Protein AF-A0AAW0UFF5-F1 (afdb_monomer_lite)

Organism: Scylla paramamosain (NCBI:txid85552)

Radius of gyration: 46.45 Å; chains: 1; bounding box: 104×102×112 Å

Structure (mmCIF, N/CA/C/O backbone):
data_AF-A0AAW0UFF5-F1
#
_entry.id   AF-A0AAW0UFF5-F1
#
loop_
_atom_site.group_PDB
_atom_site.id
_atom_site.type_symbol
_atom_site.label_atom_id
_atom_site.label_alt_id
_atom_site.label_comp_id
_atom_site.label_asym_id
_atom_site.label_entity_id
_atom_site.label_seq_id
_atom_site.pdbx_PDB_ins_code
_atom_site.Cartn_x
_atom_site.Cartn_y
_atom_site.Cartn_z
_atom_site.occupancy
_atom_site.B_iso_or_equiv
_atom_site.auth_seq_id
_atom_site.auth_comp_id
_atom_site.auth_asym_id
_atom_site.auth_atom_id
_atom_site.pdbx_PDB_model_num
ATOM 1 N N . MET A 1 1 ? -39.578 13.887 -20.437 1.00 37.25 1 MET A N 1
ATOM 2 C CA . MET A 1 1 ? -39.404 15.195 -19.770 1.00 37.25 1 MET A CA 1
ATOM 3 C C . MET A 1 1 ? -37.915 15.492 -19.686 1.00 37.25 1 MET A C 1
ATOM 5 O O . MET A 1 1 ? -37.179 14.693 -19.130 1.00 37.25 1 MET A O 1
ATOM 9 N N . LYS A 1 2 ? -37.460 16.551 -20.366 1.00 33.34 2 LYS A N 1
ATOM 10 C CA . LYS A 1 2 ? -36.052 16.966 -20.465 1.00 33.34 2 LYS A CA 1
ATOM 11 C C . LYS A 1 2 ? -35.756 17.962 -19.339 1.00 33.34 2 LYS A C 1
ATOM 13 O O . LYS A 1 2 ? -36.396 19.006 -19.315 1.00 33.34 2 LYS A O 1
ATOM 18 N N . MET A 1 3 ? -34.770 17.693 -18.485 1.00 36.50 3 MET A N 1
ATOM 19 C CA . MET A 1 3 ? -34.137 18.723 -17.653 1.00 36.50 3 MET A CA 1
ATOM 20 C C . MET A 1 3 ? -32.643 18.766 -17.967 1.00 36.50 3 MET A C 1
ATOM 22 O O . MET A 1 3 ? -31.908 17.811 -17.737 1.00 36.50 3 MET A O 1
ATOM 26 N N . ARG A 1 4 ? -32.242 19.888 -18.568 1.00 47.69 4 ARG A N 1
ATOM 27 C CA . ARG A 1 4 ? -30.864 20.363 -18.701 1.00 47.69 4 ARG A CA 1
ATOM 28 C C . ARG A 1 4 ? -30.524 21.114 -17.414 1.00 47.69 4 ARG A C 1
ATOM 30 O O . ARG A 1 4 ? -31.317 21.962 -17.015 1.00 47.69 4 ARG A O 1
ATOM 37 N N . LEU A 1 5 ? -29.354 20.874 -16.830 1.00 46.97 5 LEU A N 1
ATOM 38 C CA . LEU A 1 5 ? -28.760 21.784 -15.851 1.00 46.97 5 LEU A CA 1
ATOM 39 C C . LEU A 1 5 ? -27.349 22.144 -16.327 1.00 46.97 5 LEU A C 1
ATOM 41 O O . LEU A 1 5 ? -26.526 21.264 -16.573 1.00 46.97 5 LEU A O 1
ATOM 45 N N . LEU A 1 6 ? -27.147 23.442 -16.557 1.00 44.94 6 LEU A N 1
ATOM 46 C CA . LEU A 1 6 ? -25.902 24.062 -16.998 1.00 44.94 6 LEU A CA 1
ATOM 47 C C . LEU A 1 6 ? -24.876 24.092 -15.857 1.00 44.94 6 LEU A C 1
ATOM 49 O O . LEU A 1 6 ? -25.202 24.481 -14.739 1.00 44.94 6 LEU A O 1
ATOM 53 N N . LEU A 1 7 ? -23.630 23.771 -16.200 1.00 39.12 7 LEU A N 1
ATOM 54 C CA . LEU A 1 7 ? -22.420 24.044 -15.429 1.00 39.12 7 LEU A CA 1
ATOM 55 C C . LEU A 1 7 ? -21.793 25.333 -15.993 1.00 39.12 7 LEU A C 1
ATOM 57 O O . LEU A 1 7 ? -21.587 25.415 -17.205 1.00 39.12 7 LEU A O 1
ATOM 61 N N . LEU A 1 8 ? -21.484 26.321 -15.149 1.00 42.09 8 LEU A N 1
ATOM 62 C CA . LEU A 1 8 ? -20.709 27.508 -15.527 1.00 42.09 8 LEU A CA 1
ATOM 63 C C . LEU A 1 8 ? -19.446 27.602 -14.664 1.00 42.09 8 LEU A C 1
ATOM 65 O O . LEU A 1 8 ? -19.498 27.548 -13.439 1.00 42.09 8 LEU A O 1
ATOM 69 N N . LEU A 1 9 ? -18.329 27.706 -15.380 1.00 39.12 9 LEU A N 1
ATOM 70 C CA . LEU A 1 9 ? -16.948 27.902 -14.949 1.00 39.12 9 LEU A CA 1
ATOM 71 C C . LEU A 1 9 ? -16.725 29.280 -14.312 1.00 39.12 9 LEU A C 1
ATOM 73 O O . LEU A 1 9 ? -17.211 30.274 -14.845 1.00 39.12 9 LEU A O 1
ATOM 77 N N . VAL A 1 10 ? -15.843 29.351 -13.308 1.00 39.69 10 VAL A N 1
ATOM 78 C CA . VAL A 1 10 ? -14.949 30.506 -13.109 1.00 39.69 10 VAL A CA 1
ATOM 79 C C . VAL A 1 10 ? -13.540 29.986 -12.803 1.00 39.69 10 VAL A C 1
ATOM 81 O O . VAL A 1 10 ? -13.303 29.337 -11.789 1.00 39.69 10 VAL A O 1
ATOM 84 N N . LEU A 1 11 ? -12.626 30.269 -13.732 1.00 41.34 11 LEU A N 1
ATOM 85 C CA . LEU A 1 11 ? -11.174 30.099 -13.673 1.00 41.34 11 LEU A CA 1
ATOM 86 C C . LEU A 1 11 ? -10.554 31.497 -13.579 1.00 41.34 11 LEU A C 1
ATOM 88 O O . LEU A 1 11 ? -10.760 32.282 -14.498 1.00 41.34 11 LEU A O 1
ATOM 92 N N . VAL A 1 12 ? -9.762 31.770 -12.540 1.00 41.53 12 VAL A N 1
ATOM 93 C CA . VAL A 1 12 ? -8.668 32.767 -12.494 1.00 41.53 12 VAL A CA 1
ATOM 94 C C . VAL A 1 12 ? -7.731 32.256 -11.380 1.00 41.53 12 VAL A C 1
ATOM 96 O O . VAL A 1 12 ? -8.210 32.001 -10.285 1.00 41.53 12 VAL A O 1
ATOM 99 N N . GLY A 1 13 ? -6.441 31.955 -11.529 1.00 34.66 13 GLY A N 1
ATOM 100 C CA . GLY A 1 13 ? -5.430 32.405 -12.478 1.00 34.66 13 GLY A CA 1
ATOM 101 C C . GLY A 1 13 ? -4.399 33.250 -11.723 1.00 34.66 13 GLY A C 1
ATOM 102 O O . GLY A 1 13 ? -4.565 34.459 -11.678 1.00 34.66 13 GLY A O 1
ATOM 103 N N . LEU A 1 14 ? -3.358 32.647 -11.131 1.00 35.81 14 LEU A N 1
ATOM 104 C CA . LEU A 1 14 ? -2.186 33.388 -10.639 1.00 35.81 14 LEU A CA 1
ATOM 105 C C . LEU A 1 14 ? -0.890 32.622 -10.936 1.00 35.81 14 LEU A C 1
ATOM 107 O O . LEU A 1 14 ? -0.594 31.580 -10.357 1.00 35.81 14 LEU A O 1
ATOM 111 N N . ILE A 1 15 ? -0.152 33.187 -11.889 1.00 38.69 15 ILE A N 1
ATOM 112 C CA . ILE A 1 15 ? 1.214 32.872 -12.293 1.00 38.69 15 ILE A CA 1
ATOM 113 C C . ILE A 1 15 ? 2.116 33.931 -11.652 1.00 38.69 15 ILE A C 1
ATOM 115 O O . ILE A 1 15 ? 1.807 35.112 -11.761 1.00 38.69 15 ILE A O 1
ATOM 119 N N . GLY A 1 16 ? 3.240 33.487 -11.083 1.00 32.53 16 GLY A N 1
ATOM 120 C CA . GLY A 1 16 ? 4.539 34.170 -11.125 1.00 32.53 16 GLY A CA 1
ATOM 121 C C . GLY A 1 16 ? 4.733 35.452 -10.308 1.00 32.53 16 GLY A C 1
ATOM 122 O O . GLY A 1 16 ? 4.084 36.458 -10.544 1.00 32.53 16 GLY A O 1
ATOM 123 N N . ALA A 1 17 ? 5.753 35.453 -9.448 1.00 32.81 17 ALA A N 1
ATOM 124 C CA . ALA A 1 17 ? 6.962 36.258 -9.662 1.00 32.81 17 ALA A CA 1
ATOM 125 C C . ALA A 1 17 ? 7.916 36.116 -8.467 1.00 32.81 17 ALA A C 1
ATOM 127 O O . ALA A 1 17 ? 7.573 36.403 -7.324 1.00 32.81 17 ALA A O 1
ATOM 128 N N . VAL A 1 18 ? 9.137 35.688 -8.772 1.00 43.22 18 VAL A N 1
ATOM 129 C CA . VAL A 1 18 ? 10.341 35.904 -7.964 1.00 43.22 18 VAL A CA 1
ATOM 130 C C . VAL A 1 18 ? 10.839 37.323 -8.257 1.00 43.22 18 VAL A C 1
ATOM 132 O O . VAL A 1 18 ? 10.797 37.726 -9.422 1.00 43.22 18 VAL A O 1
ATOM 135 N N . PRO A 1 19 ? 11.399 38.036 -7.268 1.00 43.59 19 PRO A N 1
ATOM 136 C CA . PRO A 1 19 ? 12.471 38.967 -7.580 1.00 43.59 19 PRO A CA 1
ATOM 137 C C . PRO A 1 19 ? 13.728 38.704 -6.742 1.00 43.59 19 PRO A C 1
ATOM 139 O O . PRO A 1 19 ? 13.719 38.669 -5.515 1.00 43.59 19 PRO A O 1
ATOM 142 N N . THR A 1 20 ? 14.830 38.549 -7.467 1.00 41.53 20 THR A N 1
ATOM 143 C CA . THR A 1 20 ? 16.198 38.912 -7.085 1.00 41.53 20 THR A CA 1
ATOM 144 C C . THR A 1 20 ? 16.370 40.433 -7.107 1.00 41.53 20 THR A C 1
ATOM 146 O O . THR A 1 20 ? 15.788 41.057 -7.992 1.00 41.53 20 THR A O 1
ATOM 149 N N . SER A 1 21 ? 17.194 40.995 -6.209 1.00 34.59 21 SER A N 1
ATOM 150 C CA . SER A 1 21 ? 18.095 42.182 -6.335 1.00 34.59 21 SER A CA 1
ATOM 151 C C . SER A 1 21 ? 18.478 42.622 -4.909 1.00 34.59 21 SER A C 1
ATOM 153 O O . SER A 1 21 ? 17.594 42.793 -4.079 1.00 34.59 21 SER A O 1
ATOM 155 N N . GLN A 1 22 ? 19.732 42.506 -4.469 1.00 32.75 22 GLN A N 1
ATOM 156 C CA . GLN A 1 22 ? 20.872 43.424 -4.654 1.00 32.75 22 GLN A CA 1
ATOM 157 C C . GLN A 1 22 ? 20.785 44.782 -3.924 1.00 32.75 22 GLN A C 1
ATOM 159 O O . GLN A 1 22 ? 19.894 45.582 -4.168 1.00 32.75 22 GLN A O 1
ATOM 164 N N . GLU A 1 23 ? 21.822 44.973 -3.098 1.00 34.09 23 GLU A N 1
ATOM 165 C CA . GLU A 1 23 ? 22.660 46.164 -2.880 1.00 34.09 23 GLU A CA 1
ATOM 166 C C . GLU A 1 23 ? 22.201 47.407 -2.086 1.00 34.09 23 GLU A C 1
ATOM 168 O O . G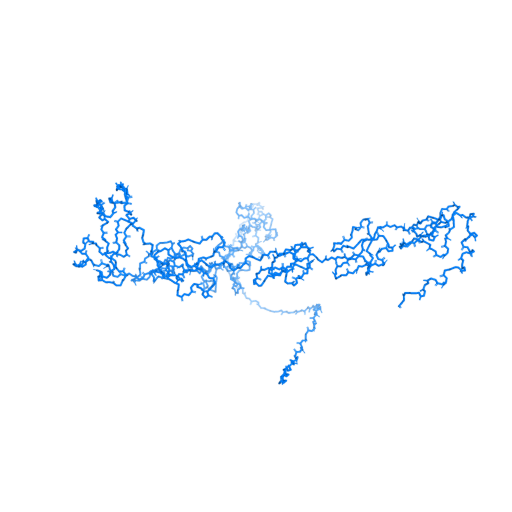LU A 1 23 ? 21.234 48.088 -2.395 1.00 34.09 23 GLU A O 1
ATOM 173 N N . GLN A 1 24 ? 23.101 47.716 -1.138 1.00 32.09 24 GLN A N 1
ATOM 174 C CA . GLN A 1 24 ? 23.730 49.008 -0.829 1.00 32.09 24 GLN A CA 1
ATOM 175 C C . GLN A 1 24 ? 23.074 50.027 0.122 1.00 32.09 24 GLN A C 1
ATOM 177 O O . GLN A 1 24 ? 22.022 50.600 -0.120 1.00 32.09 24 GLN A O 1
ATOM 182 N N . GLU A 1 25 ? 23.880 50.301 1.161 1.00 32.66 25 GLU A N 1
ATOM 183 C CA . GLU A 1 25 ? 24.309 51.617 1.656 1.00 32.66 25 GLU A CA 1
ATOM 184 C C . GLU A 1 25 ? 23.292 52.572 2.299 1.00 32.66 25 GLU A C 1
ATOM 186 O O . GLU A 1 25 ? 22.471 53.205 1.648 1.00 32.66 25 GLU A O 1
ATOM 191 N N . SER A 1 26 ? 23.523 52.851 3.588 1.00 35.03 26 SER A N 1
ATOM 192 C CA . SER A 1 26 ? 24.211 54.073 4.065 1.00 35.03 26 SER A CA 1
ATOM 193 C C . SER A 1 26 ? 23.565 54.725 5.294 1.00 35.03 26 SER A C 1
ATOM 195 O O . SER A 1 26 ? 22.348 54.823 5.386 1.00 35.03 26 SER A O 1
ATOM 197 N N . ASN A 1 27 ? 24.458 55.254 6.146 1.00 33.22 27 ASN A N 1
ATOM 198 C CA . ASN A 1 27 ? 24.316 56.442 7.004 1.00 33.22 27 ASN A CA 1
ATOM 199 C C . ASN A 1 27 ? 23.329 56.369 8.187 1.00 33.22 27 ASN A C 1
ATOM 201 O O . ASN A 1 27 ? 22.264 55.785 8.088 1.00 33.22 27 ASN A O 1
ATOM 205 N N . SER A 1 28 ? 23.524 56.999 9.345 1.00 34.53 28 SER A N 1
ATOM 206 C CA . SER A 1 28 ? 24.576 57.780 10.018 1.00 34.53 28 SER A CA 1
ATOM 207 C C . SER A 1 28 ? 23.932 58.237 11.340 1.00 34.53 28 SER A C 1
ATOM 209 O O . SER A 1 28 ? 22.720 58.436 11.339 1.00 34.53 28 SER A O 1
ATOM 211 N N . ALA A 1 29 ? 24.748 58.527 12.368 1.00 33.22 29 ALA A N 1
ATOM 212 C CA . ALA A 1 29 ? 24.441 59.445 13.490 1.00 33.22 29 ALA A CA 1
ATOM 213 C C . ALA A 1 29 ? 23.317 58.995 14.471 1.00 33.22 29 ALA A C 1
ATOM 215 O O . ALA A 1 29 ? 22.403 58.282 14.097 1.00 33.22 29 ALA A O 1
ATOM 216 N N . GLU A 1 30 ? 23.291 59.300 15.770 1.00 34.38 30 GLU A N 1
ATOM 217 C CA . GLU A 1 30 ? 24.022 60.226 16.640 1.00 34.38 30 GLU A CA 1
ATOM 218 C C . GLU A 1 30 ? 23.713 59.843 18.118 1.00 34.38 30 GLU A C 1
ATOM 220 O O . GLU A 1 30 ? 22.809 59.051 18.385 1.00 34.38 30 GLU A O 1
ATOM 225 N N . ASP A 1 31 ? 24.465 60.441 19.048 1.00 35.50 31 ASP A N 1
ATOM 226 C CA . ASP A 1 31 ? 24.115 60.742 20.452 1.00 35.50 31 ASP A CA 1
ATOM 227 C C . ASP A 1 31 ? 24.307 59.732 21.614 1.00 35.50 31 ASP A C 1
ATOM 229 O O . ASP A 1 31 ? 23.488 58.886 21.966 1.00 35.50 31 ASP A O 1
ATOM 233 N N . ALA A 1 32 ? 25.472 59.939 22.242 1.00 31.11 32 ALA A N 1
ATOM 234 C CA . ALA A 1 32 ? 25.817 60.042 23.666 1.00 31.11 32 ALA A CA 1
ATOM 235 C C . ALA A 1 32 ? 24.725 59.958 24.763 1.00 31.11 32 ALA A C 1
ATOM 237 O O . ALA A 1 32 ? 23.719 60.647 24.701 1.00 31.11 32 ALA A O 1
ATOM 238 N N . GLU A 1 33 ? 25.052 59.268 25.873 1.00 33.19 33 GLU A N 1
ATOM 239 C CA . GLU A 1 33 ? 25.269 59.864 27.216 1.00 33.19 33 GLU A CA 1
ATOM 240 C C . GLU A 1 33 ? 25.832 58.824 28.236 1.00 33.19 33 GLU A C 1
ATOM 242 O O . GLU A 1 33 ? 25.847 57.625 27.941 1.00 33.19 33 GLU A O 1
ATOM 247 N N . PRO A 1 34 ? 26.415 59.251 29.386 1.00 45.09 34 PRO A N 1
ATOM 248 C CA . PRO A 1 34 ? 27.592 58.605 29.982 1.00 45.09 34 PRO A CA 1
ATOM 249 C C . PRO A 1 34 ? 27.337 57.716 31.214 1.00 45.09 34 PRO A C 1
ATOM 251 O O . PRO A 1 34 ? 26.388 57.891 31.975 1.00 45.09 34 PRO A O 1
ATOM 254 N N . ALA A 1 35 ? 28.285 56.803 31.465 1.00 34.00 35 ALA A N 1
ATOM 255 C CA . ALA A 1 35 ? 28.381 56.010 32.688 1.00 34.00 35 ALA A CA 1
ATOM 256 C C . ALA A 1 35 ? 29.338 56.655 33.706 1.00 34.00 35 ALA A C 1
ATOM 258 O O . ALA A 1 35 ? 30.494 56.952 33.406 1.00 34.00 35 ALA A O 1
ATOM 259 N N . ASN A 1 36 ? 28.826 56.826 34.922 1.00 35.28 36 ASN A N 1
ATOM 260 C CA . ASN A 1 36 ? 29.543 57.215 36.131 1.00 35.28 36 ASN A CA 1
ATOM 261 C C . ASN A 1 36 ? 30.052 55.975 36.900 1.00 35.28 36 ASN A C 1
ATOM 263 O O . ASN A 1 36 ? 29.559 54.869 36.686 1.00 35.28 36 ASN A O 1
ATOM 267 N N . ALA A 1 37 ? 30.937 56.227 37.873 1.00 36.25 37 ALA A N 1
ATOM 268 C CA . ALA A 1 37 ? 31.643 55.303 38.781 1.00 36.25 37 ALA A CA 1
ATOM 269 C C . ALA A 1 37 ? 32.922 54.682 38.175 1.00 36.25 37 ALA A C 1
ATOM 271 O O . ALA A 1 37 ? 32.875 53.928 37.215 1.00 36.25 37 ALA A O 1
ATOM 272 N N . GLY A 1 38 ? 34.134 54.952 38.662 1.00 32.25 38 GLY A N 1
ATOM 273 C CA . GLY A 1 38 ? 34.540 55.318 40.017 1.00 32.25 38 GLY A CA 1
ATOM 274 C C . GLY A 1 38 ? 35.377 54.177 40.593 1.00 32.25 38 GLY A C 1
ATOM 275 O O . GLY A 1 38 ? 34.825 53.263 41.193 1.00 32.25 38 GLY A O 1
ATOM 276 N N . ALA A 1 39 ? 36.695 54.218 40.389 1.00 36.22 39 ALA A N 1
ATOM 277 C CA . ALA A 1 39 ? 37.663 53.452 41.173 1.00 36.22 39 ALA A CA 1
ATOM 278 C C . ALA A 1 39 ? 39.032 54.144 41.099 1.00 36.22 39 ALA A C 1
ATOM 280 O O . ALA A 1 39 ? 39.770 54.039 40.123 1.00 36.22 39 ALA A O 1
ATOM 281 N N . ASP A 1 40 ? 39.293 54.899 42.157 1.00 33.78 40 ASP A N 1
ATOM 282 C CA . ASP A 1 40 ? 40.530 55.573 42.526 1.00 33.78 40 ASP A CA 1
ATOM 283 C C . ASP A 1 40 ? 41.575 54.526 42.961 1.00 33.78 40 ASP A C 1
ATOM 285 O O . ASP A 1 40 ? 41.293 53.713 43.843 1.00 33.78 40 ASP A O 1
ATOM 289 N N . ILE A 1 41 ? 42.768 54.508 42.352 1.00 40.56 41 ILE A N 1
ATOM 290 C CA . ILE A 1 41 ? 43.922 53.761 42.879 1.00 40.56 41 ILE A CA 1
ATOM 291 C C . ILE A 1 41 ? 45.171 54.640 42.779 1.00 40.56 41 ILE A C 1
ATOM 293 O O . ILE A 1 41 ? 45.719 54.887 41.704 1.00 40.56 41 ILE A O 1
ATOM 297 N N . ARG A 1 42 ? 45.627 55.076 43.957 1.00 35.28 42 ARG A N 1
ATOM 298 C CA . ARG A 1 42 ? 46.908 55.741 44.209 1.00 35.28 42 ARG A CA 1
ATOM 299 C C . ARG A 1 42 ? 48.082 54.838 43.826 1.00 35.28 42 ARG A C 1
ATOM 301 O O . ARG A 1 42 ? 48.184 53.704 44.288 1.00 35.28 42 ARG A O 1
ATOM 308 N N . VAL A 1 43 ? 48.998 55.391 43.038 1.00 33.78 43 VAL A N 1
ATOM 309 C CA . VAL A 1 43 ? 50.295 54.798 42.696 1.00 33.78 43 VAL A CA 1
ATOM 310 C C . VAL A 1 43 ? 51.270 55.019 43.854 1.00 33.78 43 VAL A C 1
ATOM 312 O O . VAL A 1 43 ? 51.511 56.158 44.250 1.00 33.78 43 VAL A O 1
ATOM 315 N N . VAL A 1 44 ? 51.857 53.939 44.370 1.00 36.25 44 VAL A N 1
ATOM 316 C CA . VAL A 1 44 ? 53.080 53.972 45.189 1.00 36.25 44 VAL A CA 1
ATOM 317 C C . VAL A 1 44 ? 54.185 53.308 44.357 1.00 36.25 44 VAL A C 1
ATOM 319 O O . VAL A 1 44 ? 53.942 52.226 43.821 1.00 36.25 44 VAL A O 1
ATOM 322 N N . PRO A 1 45 ? 55.364 53.930 44.178 1.00 42.00 45 PRO A N 1
ATOM 323 C CA . PRO A 1 45 ? 56.418 53.381 43.336 1.00 42.00 45 PRO A CA 1
ATOM 324 C C . PRO A 1 45 ? 57.300 52.428 44.149 1.00 42.00 45 PRO A C 1
ATOM 326 O O . PRO A 1 45 ? 57.785 52.791 45.218 1.00 42.00 45 PRO A O 1
ATOM 329 N N . GLY A 1 46 ? 57.535 51.224 43.633 1.00 33.06 46 GLY A N 1
ATOM 330 C CA . GLY A 1 46 ? 58.486 50.292 44.234 1.00 33.06 46 GLY A CA 1
ATOM 331 C C . GLY A 1 46 ? 58.286 48.856 43.768 1.00 33.06 46 GLY A C 1
ATOM 332 O O . GLY A 1 46 ? 57.394 48.175 44.252 1.00 33.06 46 GLY A O 1
ATOM 333 N N . GLU A 1 47 ? 59.166 48.439 42.860 1.00 38.19 47 GLU A N 1
ATOM 334 C CA . GLU A 1 47 ? 59.583 47.055 42.595 1.00 38.19 47 GLU A CA 1
ATOM 335 C C . GLU A 1 47 ? 58.642 46.113 41.809 1.00 38.19 47 GLU A C 1
ATOM 337 O O . GLU A 1 47 ? 57.592 45.657 42.250 1.00 38.19 47 GLU A O 1
ATOM 342 N N . GLU A 1 48 ? 59.151 45.786 40.616 1.00 41.34 48 GLU A N 1
ATOM 343 C CA . GLU A 1 48 ? 58.880 44.625 39.764 1.00 41.34 48 GLU A CA 1
ATOM 344 C C . GLU A 1 48 ? 57.481 44.495 39.136 1.00 41.34 48 GLU A C 1
ATOM 346 O O . GLU A 1 48 ? 56.496 44.067 39.735 1.00 41.34 48 GLU A O 1
ATOM 351 N N . SER A 1 49 ? 57.450 44.812 37.837 1.00 46.97 49 SER A N 1
ATOM 352 C CA . SER A 1 49 ? 56.382 44.645 36.850 1.00 46.97 49 SER A CA 1
ATOM 353 C C . SER A 1 49 ? 55.612 43.318 36.945 1.00 46.97 49 SER A C 1
ATOM 355 O O . SER A 1 49 ? 55.773 42.409 36.129 1.00 46.97 49 SER A O 1
ATOM 357 N N . LYS A 1 50 ? 54.667 43.233 37.884 1.00 48.22 50 LYS A N 1
ATOM 358 C CA . LYS A 1 50 ? 53.518 42.333 37.783 1.00 48.22 50 LYS A CA 1
ATOM 359 C C . LYS A 1 50 ? 52.620 42.876 36.678 1.00 48.22 50 LYS A C 1
ATOM 361 O O . LYS A 1 50 ? 51.860 43.813 36.902 1.00 48.22 50 LYS A O 1
ATOM 366 N N . PHE A 1 51 ? 52.714 42.297 35.480 1.00 52.22 51 PHE A N 1
ATOM 367 C CA . PHE A 1 51 ? 51.729 42.506 34.418 1.00 52.22 51 PHE A CA 1
ATOM 368 C C . PHE A 1 51 ? 50.329 42.314 35.011 1.00 52.22 51 PHE A C 1
ATOM 370 O O . PHE A 1 51 ? 49.949 41.196 35.369 1.00 52.22 51 PHE A O 1
ATOM 377 N N . LEU A 1 52 ? 49.580 43.408 35.164 1.00 54.12 52 LEU A N 1
ATOM 378 C CA . LEU A 1 52 ? 48.205 43.363 35.637 1.00 54.12 52 LEU A CA 1
ATOM 379 C C . LEU A 1 52 ? 47.421 42.533 34.613 1.00 54.12 52 LEU A C 1
ATOM 381 O O . LEU A 1 52 ? 47.263 42.936 33.459 1.00 54.12 52 LEU A O 1
ATOM 385 N N . LYS A 1 53 ? 47.001 41.327 35.004 1.00 64.44 53 LYS A N 1
ATOM 386 C CA . LYS A 1 53 ? 46.243 40.408 34.147 1.00 64.44 53 LYS A CA 1
ATOM 387 C C . LYS A 1 53 ? 44.804 40.911 34.028 1.00 64.44 53 LYS A C 1
ATOM 389 O O . LYS A 1 53 ? 43.901 40.384 34.671 1.00 64.44 53 LYS A O 1
ATOM 394 N N . ILE A 1 54 ? 44.604 41.977 33.261 1.00 78.94 54 ILE A N 1
ATOM 395 C CA . ILE A 1 54 ? 43.280 42.551 33.026 1.00 78.94 54 ILE A CA 1
ATOM 396 C C . ILE A 1 54 ? 42.618 41.771 31.889 1.00 78.94 54 ILE A C 1
ATOM 398 O O . ILE A 1 54 ? 43.115 41.766 30.763 1.00 78.94 54 ILE A O 1
ATOM 402 N N . CYS A 1 55 ? 41.485 41.136 32.185 1.00 85.69 55 CYS A N 1
ATOM 403 C CA . CYS A 1 55 ? 40.607 40.556 31.176 1.00 85.69 55 CYS A CA 1
ATOM 404 C C . CYS A 1 55 ? 39.419 41.478 30.919 1.00 85.69 55 CYS A C 1
ATOM 406 O O . CYS A 1 55 ? 38.638 41.759 31.825 1.00 85.69 55 CYS A O 1
ATOM 408 N N . ILE A 1 56 ? 39.260 41.919 29.673 1.00 88.31 56 ILE A N 1
ATOM 409 C CA . ILE A 1 56 ? 38.151 42.771 29.241 1.00 88.31 56 ILE A CA 1
ATOM 410 C C . ILE A 1 56 ? 37.136 41.906 28.495 1.00 88.31 56 ILE A C 1
ATOM 412 O O . ILE A 1 56 ? 37.475 41.249 27.509 1.00 88.31 56 ILE A O 1
ATOM 416 N N . ARG A 1 57 ? 35.885 41.906 28.962 1.00 88.69 57 ARG A N 1
ATOM 417 C CA . ARG A 1 57 ? 34.783 41.160 28.340 1.00 88.69 57 ARG A CA 1
ATOM 418 C C . ARG A 1 57 ? 34.263 41.866 27.093 1.00 88.69 57 ARG A C 1
ATOM 420 O O . ARG A 1 57 ? 33.889 43.032 27.182 1.00 88.69 57 ARG A O 1
ATOM 427 N N . LYS A 1 58 ? 34.224 41.157 25.958 1.00 90.44 58 LYS A N 1
ATOM 428 C CA . LYS A 1 58 ? 33.618 41.647 24.711 1.00 90.44 58 LYS A CA 1
ATOM 429 C C . LYS A 1 58 ? 32.103 41.413 24.685 1.00 90.44 58 LYS A C 1
ATOM 431 O O . LYS A 1 58 ? 31.557 40.727 25.554 1.00 90.44 58 LYS A O 1
ATOM 436 N N . ALA A 1 59 ? 31.436 41.999 23.690 1.00 83.69 59 ALA A N 1
ATOM 437 C CA . ALA A 1 59 ? 29.994 41.879 23.497 1.00 83.69 59 ALA A CA 1
ATOM 438 C C . ALA A 1 59 ? 29.564 40.419 23.304 1.00 83.69 59 ALA A C 1
ATOM 440 O O . ALA A 1 59 ? 28.646 39.990 23.997 1.00 83.69 59 ALA A O 1
ATOM 441 N N . GLU A 1 60 ? 30.289 39.632 22.500 1.00 78.62 60 GLU A N 1
ATOM 442 C CA . GLU A 1 60 ? 29.912 38.240 22.218 1.00 78.62 60 GLU A CA 1
ATOM 443 C C . GLU A 1 60 ? 29.910 37.398 23.504 1.00 78.62 60 GLU A C 1
ATOM 445 O O . GLU A 1 60 ? 28.957 36.693 23.816 1.00 78.62 60 GLU A O 1
ATOM 450 N N . CYS A 1 61 ? 30.935 37.551 24.348 1.00 84.81 61 CYS A N 1
ATOM 451 C CA . CYS A 1 61 ? 30.979 36.857 25.635 1.00 84.81 61 CYS A CA 1
ATOM 452 C C . CYS A 1 61 ? 29.829 37.258 26.564 1.00 84.81 61 CYS A C 1
ATOM 454 O O . CYS A 1 61 ? 29.311 36.432 27.309 1.00 84.81 61 CYS A O 1
ATOM 456 N N . LYS A 1 62 ? 29.418 38.530 26.531 1.00 81.88 62 LYS A N 1
ATOM 457 C CA . LYS A 1 62 ? 28.299 39.030 27.334 1.00 81.88 62 LYS A CA 1
ATOM 458 C C . LYS A 1 62 ? 26.955 38.492 26.830 1.00 81.88 62 LYS A C 1
ATOM 460 O O . LYS A 1 62 ? 26.111 38.162 27.658 1.00 81.88 62 LYS A O 1
ATOM 465 N N . GLU A 1 63 ? 26.766 38.397 25.517 1.00 77.38 63 GLU A N 1
ATOM 466 C CA . GLU A 1 63 ? 25.542 37.868 24.896 1.00 77.38 63 GLU A CA 1
ATOM 467 C C . GLU A 1 63 ? 25.297 36.405 25.267 1.00 77.38 63 GLU A C 1
ATOM 469 O O . GLU A 1 63 ? 24.177 36.033 25.607 1.00 77.38 63 GLU A O 1
ATOM 474 N N . HIS A 1 64 ? 26.358 35.604 25.329 1.00 73.38 64 HIS A N 1
ATOM 475 C CA . HIS A 1 64 ? 26.291 34.206 25.757 1.00 73.38 64 HIS A CA 1
ATOM 476 C C . HIS A 1 64 ? 26.281 34.025 27.291 1.00 73.38 64 HIS A C 1
ATOM 478 O O . HIS A 1 64 ? 26.457 32.916 27.791 1.00 73.38 64 HIS A O 1
ATOM 484 N N . GLY A 1 65 ? 26.094 35.104 28.066 1.00 77.81 65 GLY A N 1
ATOM 485 C CA . GLY A 1 65 ? 26.057 35.053 29.533 1.00 77.81 65 GLY A CA 1
ATOM 486 C C . GLY A 1 65 ? 27.398 34.698 30.185 1.00 77.81 65 GLY A C 1
ATOM 487 O O . GLY A 1 65 ? 27.431 34.279 31.340 1.00 77.81 65 GLY A O 1
ATOM 488 N N . GLY A 1 66 ? 28.499 34.851 29.450 1.00 84.69 66 GLY A N 1
ATOM 489 C CA . GLY A 1 66 ? 29.830 34.439 29.861 1.00 84.69 66 GLY A CA 1
ATOM 490 C C . GLY A 1 66 ? 30.589 35.448 30.720 1.00 84.69 66 GLY A C 1
ATOM 491 O O . GLY A 1 66 ? 30.294 36.653 30.792 1.00 84.69 66 GLY A O 1
ATOM 492 N N . PHE A 1 67 ? 31.641 34.930 31.352 1.00 88.94 67 PHE A N 1
ATOM 493 C CA . PHE A 1 67 ? 32.576 35.689 32.177 1.00 88.94 67 PHE A CA 1
ATOM 494 C C . PHE A 1 67 ? 34.010 35.479 31.696 1.00 88.94 67 PHE A C 1
ATOM 496 O O . PHE A 1 67 ? 34.417 34.369 31.353 1.00 88.94 67 PHE A O 1
ATOM 503 N N . CYS A 1 68 ? 34.789 36.562 31.691 1.00 91.31 68 CYS A N 1
ATOM 504 C CA . CYS A 1 68 ? 36.199 36.507 31.336 1.00 91.31 68 CYS A CA 1
ATOM 505 C C . CYS A 1 68 ? 37.051 36.198 32.554 1.00 91.31 68 CYS A C 1
ATOM 507 O O . CYS A 1 68 ? 37.024 36.944 33.531 1.00 91.31 68 CYS A O 1
ATOM 509 N N . ARG A 1 69 ? 37.860 35.146 32.464 1.00 89.25 69 ARG A N 1
ATOM 510 C CA . ARG A 1 69 ? 38.853 34.810 33.488 1.00 89.25 69 ARG A CA 1
ATOM 511 C C . ARG A 1 69 ? 40.132 34.282 32.860 1.00 89.25 69 ARG A C 1
ATOM 513 O O . ARG A 1 69 ? 40.162 33.920 31.687 1.00 89.25 69 ARG A O 1
ATOM 520 N N . THR A 1 70 ? 41.196 34.276 33.651 1.00 85.50 70 THR A N 1
ATOM 521 C CA . THR A 1 70 ? 42.507 33.739 33.258 1.00 85.50 70 THR A CA 1
ATOM 522 C C . THR A 1 70 ? 42.645 32.244 33.547 1.00 85.50 70 THR A C 1
ATOM 524 O O . THR A 1 70 ? 43.540 31.583 33.023 1.00 85.50 70 THR A O 1
ATOM 527 N N . GLU A 1 71 ? 41.758 31.704 34.382 1.00 85.06 71 GLU A N 1
ATOM 528 C CA . GLU A 1 71 ? 41.689 30.285 34.718 1.00 85.06 71 GLU A CA 1
ATOM 529 C C . GLU A 1 71 ? 40.914 29.491 33.657 1.00 85.06 71 GLU A C 1
ATOM 531 O O . GLU A 1 71 ? 40.176 30.047 32.840 1.00 85.06 71 GLU A O 1
ATOM 536 N N . LYS A 1 72 ? 41.073 28.163 33.672 1.00 87.81 72 LYS A N 1
ATOM 537 C CA . LYS A 1 72 ? 40.291 27.270 32.807 1.00 87.81 72 LYS A CA 1
ATOM 538 C C . LYS A 1 72 ? 38.805 27.358 33.155 1.00 87.81 72 LYS A C 1
ATOM 540 O O . LYS A 1 72 ? 38.443 27.566 34.312 1.00 87.81 72 LYS A O 1
ATOM 545 N N . CYS A 1 73 ? 37.947 27.157 32.158 1.00 87.62 73 CYS A N 1
ATOM 546 C CA . CYS A 1 73 ? 36.516 27.069 32.403 1.00 87.62 73 CYS A CA 1
ATOM 547 C C . CYS A 1 73 ? 36.183 25.871 33.302 1.00 87.62 73 CYS A C 1
ATOM 549 O O . CYS A 1 73 ? 36.873 24.847 33.251 1.00 87.62 73 CYS A O 1
ATOM 551 N N . THR A 1 74 ? 35.163 25.995 34.157 1.00 85.62 74 THR A N 1
ATOM 552 C CA . THR A 1 74 ? 34.761 24.862 34.997 1.00 85.62 74 THR A CA 1
ATOM 553 C C . THR A 1 74 ? 34.128 23.772 34.132 1.00 85.62 74 THR A C 1
ATOM 555 O O . THR A 1 74 ? 33.793 23.984 32.969 1.00 85.62 74 THR A O 1
ATOM 558 N N . ARG A 1 75 ? 33.916 22.579 34.698 1.00 84.62 75 ARG A N 1
ATOM 559 C CA . ARG A 1 75 ? 33.302 21.452 33.972 1.00 84.62 75 ARG A CA 1
ATOM 560 C C . ARG A 1 75 ? 31.903 21.748 33.401 1.00 84.62 75 ARG A C 1
ATOM 562 O O . ARG A 1 75 ? 31.468 21.031 32.499 1.00 84.62 75 ARG A O 1
ATOM 569 N N . TRP A 1 76 ? 31.225 22.773 33.919 1.00 76.00 76 TRP A N 1
ATOM 570 C CA . TRP A 1 76 ? 29.872 23.193 33.535 1.00 76.00 76 TRP A CA 1
ATOM 571 C C . TRP A 1 76 ? 29.854 24.332 32.511 1.00 76.00 76 TRP A C 1
ATOM 573 O O . TRP A 1 76 ? 28.791 24.800 32.116 1.00 76.00 76 TRP A O 1
ATOM 583 N N . GLU A 1 77 ? 31.029 24.769 32.072 1.00 86.19 77 GLU A N 1
ATOM 584 C CA . GLU A 1 77 ? 31.194 25.854 31.116 1.00 86.19 77 GLU A CA 1
ATOM 585 C C . GLU A 1 77 ? 32.011 25.379 29.915 1.00 86.19 77 GLU A C 1
ATOM 587 O O . GLU A 1 77 ? 32.774 24.410 29.991 1.00 86.19 77 GLU A O 1
ATOM 592 N N . GLU A 1 78 ? 31.851 26.073 28.800 1.00 88.69 78 GLU A N 1
ATOM 593 C CA . GLU A 1 78 ? 32.673 25.923 27.606 1.00 88.69 78 GLU A CA 1
ATOM 594 C C . GLU A 1 78 ? 33.371 27.240 27.262 1.00 88.69 78 GLU A C 1
ATOM 596 O O . GLU A 1 78 ? 32.980 28.318 27.718 1.00 88.69 78 GLU A O 1
ATOM 601 N N . GLU A 1 79 ? 34.470 27.138 26.518 1.00 89.88 79 GLU A N 1
ATOM 602 C CA . GLU A 1 79 ? 35.277 28.291 26.143 1.00 89.88 79 GLU A CA 1
ATOM 603 C C . GLU A 1 79 ? 34.781 28.873 24.820 1.00 89.88 79 GLU A C 1
ATOM 605 O O . GLU A 1 79 ? 34.877 28.230 23.776 1.00 89.88 79 GLU A O 1
ATOM 610 N N . LEU A 1 80 ? 34.288 30.110 24.861 1.00 87.69 80 LEU A N 1
ATOM 611 C CA . LEU A 1 80 ? 33.947 30.866 23.663 1.00 87.69 80 LEU A CA 1
ATOM 612 C C . LEU A 1 80 ? 35.203 31.578 23.147 1.00 87.69 80 LEU A C 1
ATOM 614 O O . LEU A 1 80 ? 35.738 32.488 23.795 1.00 87.69 80 LEU A O 1
ATOM 618 N N . HIS A 1 81 ? 35.674 31.163 21.972 1.00 84.31 81 HIS A N 1
ATOM 619 C CA . HIS A 1 81 ? 36.835 31.775 21.335 1.00 84.31 81 HIS A CA 1
ATOM 620 C C . HIS A 1 81 ? 36.599 33.267 21.063 1.00 84.31 81 HIS A C 1
ATOM 622 O O . HIS A 1 81 ? 35.509 33.693 20.702 1.00 84.31 81 HIS A O 1
ATOM 628 N N . GLU A 1 82 ? 37.642 34.066 21.289 1.00 84.56 82 GLU A N 1
ATOM 629 C CA . GLU A 1 82 ? 37.668 35.522 21.089 1.00 84.56 82 GLU A CA 1
ATOM 630 C C . GLU A 1 82 ? 36.703 36.377 21.928 1.00 84.56 82 GLU A C 1
ATOM 632 O O . GLU A 1 82 ? 36.749 37.600 21.807 1.00 84.56 82 GLU A O 1
ATOM 637 N N . GLY A 1 83 ? 35.925 35.807 22.853 1.00 86.62 83 GLY A N 1
ATOM 638 C CA . GLY A 1 83 ? 34.981 36.570 23.685 1.00 86.62 83 GLY A CA 1
ATOM 639 C C . GLY A 1 83 ? 35.620 37.506 24.733 1.00 86.62 83 GLY A C 1
ATOM 640 O O . GLY A 1 83 ? 34.942 38.342 25.336 1.00 86.62 83 GLY A O 1
ATOM 641 N N . CYS A 1 84 ? 36.931 37.406 24.962 1.00 91.75 84 CYS A N 1
ATOM 642 C CA . CYS A 1 84 ? 37.668 38.238 25.917 1.00 91.75 84 CYS A CA 1
ATOM 643 C C . CYS A 1 84 ? 38.917 38.847 25.281 1.00 91.75 84 CYS A C 1
ATOM 645 O O . CYS A 1 84 ? 39.557 38.240 24.425 1.00 91.75 84 CYS A O 1
ATOM 647 N N . LYS A 1 85 ? 39.294 40.045 25.734 1.00 90.44 85 LYS A N 1
ATOM 648 C CA . LYS A 1 85 ? 40.538 40.723 25.362 1.00 90.44 85 LYS A CA 1
ATOM 649 C C . LYS A 1 85 ? 41.487 40.747 26.560 1.00 90.44 85 LYS A C 1
ATOM 651 O O . LYS A 1 85 ? 41.118 41.227 27.628 1.00 90.44 85 LYS A O 1
ATOM 656 N N . GLY A 1 86 ? 42.704 40.249 26.363 1.00 85.62 86 GLY A N 1
ATOM 657 C CA . GLY A 1 86 ? 43.770 40.234 27.366 1.00 85.62 86 GLY A CA 1
ATOM 658 C C . GLY A 1 86 ? 44.600 38.946 27.298 1.00 85.62 86 GLY A C 1
ATOM 659 O O . GLY A 1 86 ? 44.115 37.928 26.797 1.00 85.62 86 GLY A O 1
ATOM 660 N N . PRO A 1 87 ? 45.859 38.967 27.763 1.00 78.69 87 PRO A N 1
ATOM 661 C CA . PRO A 1 87 ? 46.722 37.793 27.732 1.00 78.69 87 PRO A CA 1
ATOM 662 C C . PRO A 1 87 ? 46.160 36.690 28.638 1.00 78.69 87 PRO A C 1
ATOM 664 O O . PRO A 1 87 ? 45.858 36.927 29.806 1.00 78.69 87 PRO A O 1
ATOM 667 N N . PHE A 1 88 ? 46.044 35.477 28.088 1.00 83.31 88 PHE A N 1
ATOM 668 C CA . PHE A 1 88 ? 45.500 34.285 28.759 1.00 83.31 88 PHE A CA 1
ATOM 669 C C . PHE A 1 88 ? 44.030 34.389 29.199 1.00 83.31 88 PHE A C 1
ATOM 671 O O . PHE A 1 88 ? 43.568 33.547 29.966 1.00 83.31 88 PHE A O 1
ATOM 678 N N . CYS A 1 89 ? 43.290 35.389 28.719 1.00 90.12 89 CYS A N 1
ATOM 679 C CA . CYS A 1 89 ? 41.878 35.554 29.036 1.00 90.12 89 CYS A CA 1
ATOM 680 C C . CYS A 1 89 ? 41.011 34.648 28.168 1.00 90.12 89 CYS A C 1
ATOM 682 O O . CYS A 1 89 ? 41.152 34.621 26.947 1.00 90.12 89 CYS A O 1
ATOM 684 N N . ARG A 1 90 ? 40.077 33.954 28.809 1.00 91.50 90 ARG A N 1
ATOM 685 C CA . ARG A 1 90 ? 39.130 33.037 28.177 1.00 91.50 90 ARG A CA 1
ATOM 686 C C . ARG A 1 90 ? 37.718 33.470 28.534 1.00 91.50 90 ARG A C 1
ATOM 688 O O . ARG A 1 90 ? 37.475 33.851 29.682 1.00 91.50 90 ARG A O 1
ATOM 695 N N . CYS A 1 91 ? 36.807 33.430 27.565 1.00 92.69 91 CYS A N 1
ATOM 696 C CA . CYS A 1 91 ? 35.388 33.614 27.842 1.00 92.69 91 CYS A CA 1
ATOM 697 C C . CYS A 1 91 ? 34.799 32.262 28.207 1.00 92.69 91 CYS A C 1
ATOM 699 O O . CYS A 1 91 ? 34.811 31.357 27.382 1.00 92.69 91 CYS A O 1
ATOM 701 N N . CYS A 1 92 ? 34.292 32.128 29.425 1.00 91.50 92 CYS A N 1
ATOM 702 C CA . CYS A 1 92 ? 33.616 30.916 29.852 1.00 91.50 92 CYS A CA 1
ATOM 703 C C . CYS A 1 92 ? 32.112 31.150 29.863 1.00 91.50 92 CYS A C 1
ATOM 705 O O . CYS A 1 92 ? 31.646 32.036 30.583 1.00 91.50 92 CYS A O 1
ATOM 707 N N . ILE A 1 93 ? 31.386 30.375 29.061 1.00 87.19 93 ILE A N 1
ATOM 708 C CA . ILE A 1 93 ? 29.927 30.441 28.924 1.00 87.19 93 ILE A CA 1
ATOM 709 C C . ILE A 1 93 ? 29.297 29.161 29.496 1.00 87.19 93 ILE A C 1
ATOM 711 O O . ILE A 1 93 ? 29.922 28.101 29.413 1.00 87.19 93 ILE A O 1
ATOM 715 N N . PRO A 1 94 ? 28.103 29.214 30.109 1.00 81.06 94 PRO A N 1
ATOM 716 C CA . PRO A 1 94 ? 27.425 28.017 30.606 1.00 81.06 94 PRO A CA 1
ATOM 717 C C . PRO A 1 94 ? 27.083 27.056 29.459 1.00 81.06 94 PRO A C 1
ATOM 719 O O . PRO A 1 94 ? 26.545 27.484 28.440 1.00 81.06 94 PRO A O 1
ATOM 722 N N . LYS A 1 95 ? 27.333 25.752 29.635 1.00 75.50 95 LYS A N 1
ATOM 723 C CA . LYS A 1 95 ? 26.985 24.729 28.624 1.00 75.50 95 LYS A CA 1
ATOM 724 C C . LYS A 1 95 ? 25.482 24.624 28.352 1.00 75.50 95 LYS A C 1
ATOM 726 O O . LYS A 1 95 ? 25.086 24.185 27.280 1.00 75.50 95 LYS A O 1
ATOM 731 N N . ASP A 1 96 ? 24.658 25.045 29.308 1.00 67.94 96 ASP A N 1
ATOM 732 C CA . ASP A 1 96 ? 23.196 25.009 29.207 1.00 67.94 96 ASP A CA 1
ATOM 733 C C . ASP A 1 96 ? 22.611 26.249 28.490 1.00 67.94 96 ASP A C 1
ATOM 735 O O . ASP A 1 96 ? 21.393 26.429 28.444 1.00 67.94 96 ASP A O 1
ATOM 739 N N . GLY A 1 97 ? 23.460 27.095 27.891 1.00 59.84 97 GLY A N 1
ATOM 740 C CA . GLY A 1 97 ? 23.060 28.271 27.115 1.00 59.84 97 GLY A CA 1
ATOM 741 C C . GLY A 1 97 ? 22.995 29.574 27.929 1.00 59.84 97 GLY A C 1
ATOM 742 O O . GLY A 1 97 ? 23.374 29.607 29.104 1.00 59.84 97 GLY A O 1
ATOM 743 N N . PRO A 1 98 ? 22.559 30.686 27.304 1.00 62.94 98 PRO A N 1
ATOM 744 C CA . PRO A 1 98 ? 22.488 31.985 27.965 1.00 62.94 98 PRO A CA 1
ATOM 745 C C . PRO A 1 98 ? 21.513 31.946 29.148 1.00 62.94 98 PRO A C 1
ATOM 747 O O . PRO A 1 98 ? 20.497 31.254 29.116 1.00 62.94 98 PRO A O 1
ATOM 750 N N . VAL A 1 99 ? 21.792 32.733 30.192 1.00 67.81 99 VAL A N 1
ATOM 751 C CA . VAL A 1 99 ? 20.868 32.896 31.323 1.00 67.81 99 VAL A CA 1
ATOM 752 C C . VAL A 1 99 ? 19.608 33.606 30.826 1.00 67.81 99 VAL A C 1
ATOM 754 O O . VAL A 1 99 ? 19.587 34.827 30.651 1.00 67.81 99 VAL A O 1
ATOM 757 N N . CYS A 1 100 ? 18.560 32.829 30.575 1.00 75.31 100 CYS A N 1
ATOM 758 C CA . CYS A 1 100 ? 17.286 33.335 30.097 1.00 75.31 100 CYS A CA 1
ATOM 759 C C . CYS A 1 100 ? 16.550 34.092 31.205 1.00 75.31 100 CYS A C 1
ATOM 761 O O . CYS A 1 100 ? 16.381 33.596 32.317 1.00 75.31 100 CYS A O 1
ATOM 763 N N . LYS A 1 101 ? 16.105 35.315 30.899 1.00 78.88 101 LYS A N 1
ATOM 764 C CA . LYS A 1 101 ? 15.177 36.069 31.750 1.00 78.88 101 LYS A CA 1
ATOM 765 C C . LYS A 1 101 ? 13.766 35.914 31.201 1.00 78.88 101 LYS A C 1
ATOM 767 O O . LYS A 1 101 ? 13.555 36.167 30.016 1.00 78.88 101 LYS A O 1
ATOM 772 N N . THR A 1 102 ? 12.825 35.526 32.054 1.00 79.69 102 THR A N 1
ATOM 773 C CA . THR A 1 102 ? 11.405 35.430 31.695 1.00 79.69 102 THR A CA 1
ATOM 774 C C . THR A 1 102 ? 10.764 36.815 31.697 1.00 79.69 102 THR A C 1
ATOM 776 O O . THR A 1 102 ? 10.964 37.594 32.627 1.00 79.69 102 THR A O 1
ATOM 779 N N . ASP A 1 103 ? 10.025 37.124 30.634 1.00 83.00 103 ASP A N 1
ATOM 780 C CA . ASP A 1 103 ? 9.232 38.350 30.484 1.00 83.00 103 ASP A CA 1
ATOM 781 C C . ASP A 1 103 ? 7.761 38.081 30.805 1.00 83.00 103 ASP A C 1
ATOM 783 O O . ASP A 1 103 ? 7.305 36.946 30.653 1.00 83.00 103 ASP A O 1
ATOM 787 N N . TYR A 1 104 ? 7.003 39.119 31.169 1.00 82.12 104 TYR A N 1
ATOM 788 C CA . TYR A 1 104 ? 5.588 38.986 31.551 1.00 82.12 104 TYR A CA 1
ATOM 789 C C . TYR A 1 104 ? 4.745 38.320 30.455 1.00 82.12 104 TYR A C 1
ATOM 791 O O . TYR A 1 104 ? 3.903 37.486 30.757 1.00 82.12 104 TYR A O 1
ATOM 799 N N . ARG A 1 105 ? 5.059 38.578 29.177 1.00 83.25 105 ARG A N 1
ATOM 800 C CA . ARG A 1 105 ? 4.390 37.952 28.024 1.00 83.25 105 ARG A CA 1
ATOM 801 C C . ARG A 1 105 ? 4.486 36.426 28.020 1.00 83.25 105 ARG A C 1
ATOM 803 O O . ARG A 1 105 ? 3.562 35.771 27.565 1.00 83.25 105 ARG A O 1
ATOM 810 N N . CYS A 1 106 ? 5.599 35.862 28.494 1.00 84.31 106 CYS A N 1
ATOM 811 C CA . CYS A 1 106 ? 5.764 34.410 28.595 1.00 84.31 106 CYS A CA 1
ATOM 812 C C . CYS A 1 106 ? 5.046 33.855 29.830 1.00 84.31 106 CYS A C 1
ATOM 814 O O . CYS A 1 106 ? 4.408 32.807 29.761 1.00 84.31 106 CYS A O 1
ATOM 816 N N . THR A 1 107 ? 5.088 34.601 30.935 1.00 83.31 107 THR A N 1
ATOM 817 C CA . THR A 1 107 ? 4.396 34.247 32.176 1.00 83.31 107 THR A CA 1
ATOM 818 C C . THR A 1 107 ? 2.871 34.252 32.024 1.00 83.31 107 THR A C 1
ATOM 820 O O . THR A 1 107 ? 2.214 33.404 32.620 1.00 83.31 107 THR A O 1
ATOM 823 N N . ASP A 1 108 ? 2.303 35.151 31.212 1.00 82.12 108 ASP A N 1
ATOM 824 C CA . ASP A 1 108 ? 0.852 35.239 30.968 1.00 82.12 108 ASP A CA 1
ATOM 825 C C . ASP A 1 108 ? 0.288 33.978 30.283 1.00 82.12 108 ASP A C 1
ATOM 827 O O . ASP A 1 108 ? -0.844 33.580 30.552 1.00 82.12 108 ASP A O 1
ATOM 831 N N . GLU A 1 109 ? 1.094 33.287 29.470 1.00 77.38 109 GLU A N 1
ATOM 832 C CA . GLU A 1 109 ? 0.758 31.964 28.912 1.00 77.38 109 GLU A CA 1
ATOM 833 C C . GLU A 1 109 ? 1.153 30.797 29.843 1.00 77.38 109 GLU A C 1
ATOM 835 O O . GLU A 1 109 ? 1.079 29.628 29.461 1.00 77.38 109 GLU A O 1
ATOM 840 N N . GLY A 1 110 ? 1.590 31.090 31.073 1.00 82.12 110 GLY A N 1
ATOM 841 C CA . GLY A 1 110 ? 2.041 30.099 32.053 1.00 82.12 110 GLY A CA 1
ATOM 842 C C . GLY A 1 110 ? 3.409 29.481 31.744 1.00 82.12 110 GLY A C 1
ATOM 843 O O . GLY A 1 110 ? 3.697 28.387 32.228 1.00 82.12 110 GLY A O 1
ATOM 844 N N . GLY A 1 111 ? 4.230 30.139 30.919 1.00 86.38 111 GLY A N 1
ATOM 845 C CA . GLY A 1 111 ? 5.530 29.643 30.470 1.00 86.38 111 GLY A CA 1
ATOM 846 C C . GLY A 1 111 ? 6.741 30.269 31.163 1.00 86.38 111 GLY A C 1
ATOM 847 O O . GLY A 1 111 ? 6.654 31.261 31.886 1.00 86.38 111 GLY A O 1
ATOM 848 N N . GLU A 1 112 ? 7.912 29.695 30.885 1.00 88.31 112 GLU A N 1
ATOM 849 C CA . GLU A 1 112 ? 9.218 30.188 31.329 1.00 88.31 112 GLU A CA 1
ATOM 850 C C . GLU A 1 112 ? 10.197 30.286 30.154 1.00 88.31 112 GLU A C 1
ATOM 852 O O . GLU A 1 112 ? 10.231 29.427 29.271 1.00 88.31 112 GLU A O 1
ATOM 857 N N . CYS A 1 113 ? 11.040 31.320 30.149 1.00 87.38 113 CYS A N 1
ATOM 858 C CA . CYS A 1 113 ? 12.066 31.476 29.124 1.00 87.38 113 CYS A CA 1
ATOM 859 C C . CYS A 1 113 ? 13.256 30.554 29.401 1.00 87.38 113 CYS A C 1
ATOM 861 O O . CYS A 1 113 ? 13.929 30.703 30.422 1.00 87.38 113 CYS A O 1
ATOM 863 N N . LYS A 1 114 ? 13.548 29.640 28.472 1.00 84.50 114 LYS A N 1
ATOM 864 C CA . LYS A 1 114 ? 14.653 28.669 28.562 1.00 84.50 114 LYS A CA 1
ATOM 865 C C . LYS A 1 114 ? 15.424 28.619 27.245 1.00 84.50 114 LYS A C 1
ATOM 867 O O . LYS A 1 114 ? 14.919 29.033 26.206 1.00 84.50 114 LYS A O 1
ATOM 872 N N . SER A 1 115 ? 16.656 28.121 27.274 1.00 76.50 115 SER A N 1
ATOM 873 C CA . SER A 1 115 ? 17.455 27.898 26.059 1.00 76.50 115 SER A CA 1
ATOM 874 C C . SER A 1 115 ? 16.904 26.735 25.222 1.00 76.50 115 SER A C 1
ATOM 876 O O . SER A 1 115 ? 17.005 26.746 23.998 1.00 76.50 115 SER A O 1
ATOM 878 N N . VAL A 1 116 ? 16.279 25.752 25.878 1.00 80.19 116 VAL A N 1
ATOM 879 C CA . VAL A 1 116 ? 15.608 24.595 25.274 1.00 80.19 116 VAL A CA 1
ATOM 880 C C . VAL A 1 116 ? 14.387 24.233 26.127 1.00 80.19 116 VAL A C 1
ATOM 882 O O . VAL A 1 116 ? 14.470 24.256 27.356 1.00 80.19 116 VAL A O 1
ATOM 885 N N . CYS A 1 117 ? 13.264 23.881 25.496 1.00 82.31 117 CYS A N 1
ATOM 886 C CA . CYS A 1 117 ? 12.067 23.436 26.214 1.00 82.31 117 CYS A CA 1
ATOM 887 C C . CYS A 1 117 ? 12.210 22.005 26.740 1.00 82.31 117 CYS A C 1
ATOM 889 O O . CYS A 1 117 ? 12.815 21.140 26.101 1.00 82.31 117 CYS A O 1
ATOM 891 N N . GLY A 1 118 ? 11.654 21.750 27.925 1.00 77.56 118 GLY A N 1
ATOM 892 C CA . GLY A 1 118 ? 11.618 20.413 28.507 1.00 77.56 118 GLY A CA 1
ATOM 893 C C . GLY A 1 118 ? 10.711 19.453 27.728 1.00 77.56 118 GLY A C 1
ATOM 894 O O . GLY A 1 118 ? 9.889 19.852 26.917 1.00 77.56 118 GLY A O 1
ATOM 895 N N . LYS A 1 119 ? 10.789 18.151 28.034 1.00 73.62 119 LYS A N 1
ATOM 896 C CA . LYS A 1 119 ? 9.975 17.093 27.385 1.00 73.62 119 LYS A CA 1
ATOM 897 C C . LYS A 1 119 ? 8.446 17.233 27.544 1.00 73.62 119 LYS A C 1
ATOM 899 O O . LYS A 1 119 ? 7.725 16.407 27.001 1.00 73.62 119 LYS A O 1
ATOM 904 N N . ARG A 1 120 ? 7.972 18.173 28.365 1.00 74.06 120 ARG A N 1
ATOM 905 C CA . ARG A 1 120 ? 6.551 18.430 28.679 1.00 74.06 120 ARG A CA 1
ATOM 906 C C . ARG A 1 120 ? 6.177 19.901 28.459 1.00 74.06 120 ARG A C 1
ATOM 908 O O . ARG A 1 120 ? 5.245 20.415 29.071 1.00 74.06 120 ARG A O 1
ATOM 915 N N . GLU A 1 121 ? 6.993 20.584 27.670 1.00 84.75 121 GLU A N 1
ATOM 916 C CA . GLU A 1 121 ? 6.842 21.984 27.318 1.00 84.75 121 GLU A CA 1
ATOM 917 C C . GLU A 1 121 ? 6.997 22.104 25.801 1.00 84.75 121 GLU A C 1
ATOM 919 O O . GLU A 1 121 ? 7.809 21.397 25.197 1.00 84.75 121 GLU A O 1
ATOM 924 N N . HIS A 1 122 ? 6.276 23.034 25.189 1.00 83.38 122 HIS A N 1
ATOM 925 C CA . HIS A 1 122 ? 6.426 23.367 23.779 1.00 83.38 122 HIS A CA 1
ATOM 926 C C . HIS A 1 122 ? 6.775 24.850 23.608 1.00 83.38 122 HIS A C 1
ATOM 928 O O . HIS A 1 122 ? 6.473 25.675 24.475 1.00 83.38 122 HIS A O 1
ATOM 934 N N . PRO A 1 123 ? 7.448 25.212 22.503 1.00 84.50 123 PRO A N 1
ATOM 935 C CA . PRO A 1 123 ? 7.767 26.601 22.220 1.00 84.50 123 PRO A CA 1
ATOM 936 C C . PRO A 1 123 ? 6.497 27.387 21.873 1.00 84.50 123 PRO A C 1
ATOM 938 O O . PRO A 1 123 ? 5.767 27.029 20.945 1.00 84.50 123 PRO A O 1
ATOM 941 N N . ALA A 1 124 ? 6.253 28.492 22.575 1.00 84.12 124 ALA A N 1
ATOM 942 C CA . ALA A 1 124 ? 5.184 29.421 22.230 1.00 84.12 124 ALA A CA 1
ATOM 943 C C . ALA A 1 124 ? 5.554 30.183 20.945 1.00 84.12 124 ALA A C 1
ATOM 945 O O . ALA A 1 124 ? 6.429 31.048 20.949 1.00 84.12 124 ALA A O 1
ATOM 946 N N . ALA A 1 125 ? 4.878 29.870 19.836 1.00 73.69 125 ALA A N 1
ATOM 947 C CA . ALA A 1 125 ? 5.245 30.343 18.495 1.00 73.69 125 ALA A CA 1
ATOM 948 C C . ALA A 1 125 ? 5.279 31.878 18.333 1.00 73.69 125 ALA A C 1
ATOM 950 O O . ALA A 1 125 ? 5.981 32.381 17.461 1.00 73.69 125 ALA A O 1
ATOM 951 N N . ASN A 1 126 ? 4.554 32.620 19.178 1.00 76.88 126 ASN A N 1
ATOM 952 C CA . ASN A 1 126 ? 4.375 34.071 19.051 1.00 76.88 126 ASN A CA 1
ATOM 953 C C . ASN A 1 126 ? 4.946 34.881 20.227 1.00 76.88 126 ASN A C 1
ATOM 955 O O . ASN A 1 126 ? 4.693 36.082 20.318 1.00 76.88 126 ASN A O 1
ATOM 959 N N . ILE A 1 127 ? 5.705 34.255 21.135 1.00 80.50 127 ILE A N 1
ATOM 960 C CA 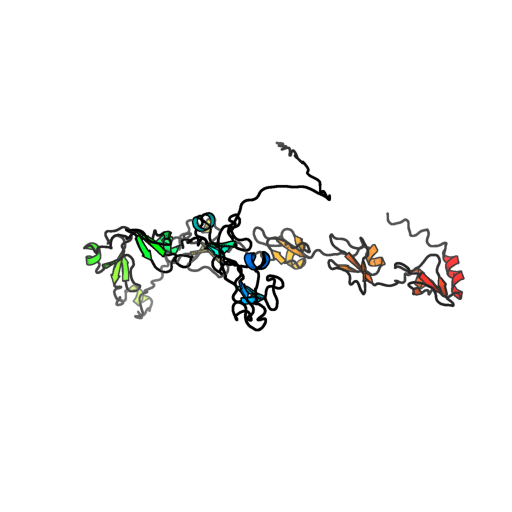. ILE A 1 127 ? 6.252 34.931 22.318 1.00 80.50 127 ILE A CA 1
ATOM 961 C C . ILE A 1 127 ? 7.770 34.800 22.324 1.00 80.50 127 ILE A C 1
ATOM 963 O O . ILE A 1 127 ? 8.333 33.745 22.613 1.00 80.50 127 ILE A O 1
ATOM 967 N N . ALA A 1 128 ? 8.440 35.908 22.017 1.00 79.44 128 ALA A N 1
ATOM 968 C CA . ALA A 1 128 ? 9.889 36.003 22.086 1.00 79.44 128 ALA A CA 1
ATOM 969 C C . ALA A 1 128 ? 10.340 36.400 23.497 1.00 79.44 128 ALA A C 1
ATOM 971 O O . ALA A 1 128 ? 9.831 37.360 24.081 1.00 79.44 128 ALA A O 1
ATOM 972 N N . CYS A 1 129 ? 11.339 35.692 24.019 1.00 82.31 129 CYS A N 1
ATOM 973 C CA . CYS A 1 129 ? 12.014 36.082 25.249 1.00 82.31 129 CYS A CA 1
ATOM 974 C C . CYS A 1 129 ? 12.923 37.307 25.012 1.00 82.31 129 CYS A C 1
ATOM 976 O O . CYS A 1 129 ? 13.437 37.482 23.906 1.00 82.31 129 CYS A O 1
ATOM 978 N N . PRO A 1 130 ? 13.184 38.143 26.037 1.00 78.81 130 PRO A N 1
ATOM 979 C CA . PRO A 1 130 ? 14.010 39.350 25.906 1.00 78.81 130 PRO A CA 1
ATOM 980 C C . PRO A 1 130 ? 15.452 39.071 25.480 1.00 78.81 130 PRO A C 1
ATOM 982 O O . PRO A 1 130 ? 16.115 39.929 24.902 1.00 78.81 130 PRO A O 1
ATOM 985 N N . VAL A 1 131 ? 15.957 37.881 25.810 1.00 76.88 131 VAL A N 1
ATOM 986 C CA . VAL A 1 131 ? 17.318 37.447 25.501 1.00 76.88 131 VAL A CA 1
ATOM 987 C C . VAL A 1 131 ? 17.287 36.638 24.205 1.00 76.88 131 VAL A C 1
ATOM 989 O O . VAL A 1 131 ? 16.597 35.620 24.124 1.00 76.88 131 VAL A O 1
ATOM 992 N N . LYS A 1 132 ? 18.041 37.077 23.189 1.00 70.25 132 LYS A N 1
ATOM 993 C CA . LYS A 1 132 ? 18.210 36.318 21.940 1.00 70.25 132 LYS A CA 1
ATOM 994 C C . LYS A 1 132 ? 18.764 34.922 22.247 1.00 70.25 132 LYS A C 1
ATOM 996 O O . LYS A 1 132 ? 19.720 34.790 23.003 1.00 70.25 132 LYS A O 1
ATOM 1001 N N . GLY A 1 133 ? 18.160 33.898 21.646 1.00 70.69 133 GLY A N 1
ATOM 1002 C CA . GLY A 1 133 ? 18.499 32.492 21.899 1.00 70.69 133 GLY A CA 1
ATOM 1003 C C . GLY A 1 133 ? 17.696 31.834 23.027 1.00 70.69 133 GLY A C 1
ATOM 1004 O O . GLY A 1 133 ? 17.854 30.639 23.246 1.00 70.69 133 GLY A O 1
ATOM 1005 N N . CYS A 1 134 ? 16.816 32.575 23.708 1.00 82.44 134 CYS A N 1
ATOM 1006 C CA . CYS A 1 134 ? 15.849 32.016 24.648 1.00 82.44 134 CYS A CA 1
ATOM 1007 C C . CYS A 1 134 ? 14.474 31.868 23.994 1.00 82.44 134 CYS A C 1
ATOM 1009 O O . CYS A 1 134 ? 14.023 32.735 23.243 1.00 82.44 134 CYS A O 1
ATOM 1011 N N . ILE A 1 135 ? 13.801 30.773 24.323 1.00 85.94 135 ILE A N 1
ATOM 1012 C CA . ILE A 1 135 ? 12.495 30.386 23.810 1.00 85.94 135 ILE A CA 1
ATOM 1013 C C . ILE A 1 135 ? 11.517 30.384 24.985 1.00 85.94 135 ILE A C 1
ATOM 1015 O O . ILE A 1 135 ? 11.858 29.922 26.075 1.00 85.94 135 ILE A O 1
ATOM 1019 N N . CYS A 1 136 ? 10.315 30.924 24.782 1.00 89.44 136 CYS A N 1
ATOM 1020 C CA . CYS A 1 136 ? 9.259 30.826 25.781 1.00 89.44 136 CYS A CA 1
ATOM 1021 C C . CYS A 1 136 ? 8.693 29.405 25.750 1.00 89.44 136 CYS A C 1
ATOM 1023 O O . CYS A 1 136 ? 8.074 29.004 24.762 1.00 89.44 136 CYS A O 1
ATOM 1025 N N . CYS A 1 137 ? 8.947 28.643 26.807 1.00 90.06 137 CYS A N 1
ATOM 1026 C CA . CYS A 1 137 ? 8.515 27.263 26.938 1.00 90.06 137 CYS A CA 1
ATOM 1027 C C . CYS A 1 137 ? 7.266 27.227 27.807 1.00 90.06 137 CYS A C 1
ATOM 1029 O O . CYS A 1 137 ? 7.321 27.520 29.001 1.00 90.06 137 CYS A O 1
ATOM 1031 N N . VAL A 1 138 ? 6.140 26.899 27.183 1.00 87.12 138 VAL A N 1
ATOM 1032 C CA . VAL A 1 138 ? 4.841 26.784 27.846 1.00 87.12 138 VAL A CA 1
ATOM 1033 C C . VAL A 1 138 ? 4.538 25.309 28.106 1.00 87.12 138 VAL A C 1
ATOM 1035 O O . VAL A 1 138 ? 4.886 24.465 27.275 1.00 87.12 138 VAL A O 1
ATOM 1038 N N . PRO A 1 139 ? 3.929 24.957 29.247 1.00 80.81 139 PRO A N 1
ATOM 1039 C CA . PRO A 1 139 ? 3.515 23.585 29.501 1.00 80.81 139 PRO A CA 1
ATOM 1040 C C . PRO A 1 139 ? 2.499 23.138 28.445 1.00 80.81 139 PRO A C 1
ATOM 1042 O O . PRO A 1 139 ? 1.644 23.915 28.013 1.00 80.81 139 PRO A O 1
ATOM 1045 N N . ASP A 1 140 ? 2.569 21.873 28.037 1.00 74.31 140 ASP A N 1
ATOM 1046 C CA . ASP A 1 140 ? 1.548 21.294 27.165 1.00 74.31 140 ASP A CA 1
ATOM 1047 C C . ASP A 1 140 ? 0.175 21.428 27.838 1.00 74.31 140 ASP A C 1
ATOM 1049 O O . ASP A 1 140 ? -0.033 20.912 28.941 1.00 74.31 140 ASP A O 1
ATOM 1053 N N . LYS A 1 141 ? -0.771 22.131 27.193 1.00 61.66 141 LYS A N 1
ATOM 1054 C CA . LYS A 1 141 ? -2.164 22.170 27.653 1.00 61.66 141 LYS A CA 1
ATOM 1055 C C . LYS A 1 141 ? -2.712 20.747 27.554 1.00 61.66 141 LYS A C 1
ATOM 1057 O O . LYS A 1 141 ? -3.043 20.266 26.475 1.00 61.66 141 LYS A O 1
ATOM 1062 N N . MET A 1 142 ? -2.736 20.055 28.690 1.00 56.91 142 MET A N 1
ATOM 1063 C CA . MET A 1 142 ? -3.304 18.721 28.818 1.00 56.91 142 MET A CA 1
ATOM 1064 C C . MET A 1 142 ? -4.821 18.833 28.706 1.00 56.91 142 MET A C 1
ATOM 1066 O O . MET A 1 142 ? -5.498 19.201 29.663 1.00 56.91 142 MET A O 1
ATOM 1070 N N . GLU A 1 143 ? -5.371 18.527 27.537 1.00 60.19 143 GLU A N 1
ATOM 1071 C CA . GLU A 1 143 ? -6.811 18.344 27.410 1.00 60.19 143 GLU A CA 1
ATOM 1072 C C . GLU A 1 143 ? -7.210 17.071 28.168 1.00 60.19 143 GLU A C 1
ATOM 1074 O O . GLU A 1 143 ? -6.908 15.953 27.747 1.00 60.19 143 GLU A O 1
ATOM 1079 N N . CYS A 1 144 ? -7.871 17.231 29.318 1.00 69.69 144 CYS A N 1
ATOM 1080 C CA . CYS A 1 144 ? -8.526 16.115 29.987 1.00 69.69 144 CYS A CA 1
ATOM 1081 C C . CYS A 1 144 ? -9.666 15.615 29.096 1.00 69.69 144 CYS A C 1
ATOM 1083 O O . CYS A 1 144 ? -10.657 16.317 28.895 1.00 69.69 144 CYS A O 1
ATOM 1085 N N . SER A 1 145 ? -9.552 14.391 28.583 1.00 76.69 145 SER A N 1
ATOM 1086 C CA . SER A 1 145 ? -10.626 13.777 27.801 1.00 76.69 145 SER A CA 1
ATOM 1087 C C . SER A 1 145 ? -11.505 12.900 28.691 1.00 76.69 145 SER A C 1
ATOM 1089 O O . SER A 1 145 ? -11.015 12.088 29.489 1.00 76.69 145 SER A O 1
ATOM 1091 N N . THR A 1 146 ? -12.822 13.094 28.573 1.00 78.50 146 THR A N 1
ATOM 1092 C CA . THR A 1 146 ? -13.809 12.392 29.397 1.00 78.50 146 THR A CA 1
ATOM 1093 C C . THR A 1 146 ? -14.064 10.995 28.849 1.00 78.50 146 THR A C 1
ATOM 1095 O O . THR A 1 146 ? -14.539 10.845 27.726 1.00 78.50 146 THR A O 1
ATOM 1098 N N . SER A 1 147 ? -13.764 9.961 29.641 1.00 78.88 147 SER A N 1
ATOM 1099 C CA . SER A 1 147 ? -14.050 8.582 29.237 1.00 78.88 147 SER A CA 1
ATOM 1100 C C . SER A 1 147 ? -15.545 8.263 29.328 1.00 78.88 147 SER A C 1
ATOM 1102 O O . SER A 1 147 ? -16.283 8.854 30.122 1.00 78.88 147 SER A O 1
ATOM 1104 N N . PHE A 1 148 ? -15.973 7.245 28.581 1.00 76.50 148 PHE A N 1
ATOM 1105 C CA . PHE A 1 148 ? -17.336 6.712 28.640 1.00 76.50 148 PHE A CA 1
ATOM 1106 C C . PHE A 1 148 ? -17.756 6.306 30.064 1.00 76.50 148 PHE A C 1
ATOM 1108 O O . PHE A 1 148 ? -18.893 6.527 30.473 1.00 76.50 148 PHE A O 1
ATOM 1115 N N . TYR A 1 149 ? -16.825 5.766 30.856 1.00 76.94 149 TYR A N 1
ATOM 1116 C CA . TYR A 1 149 ? -17.109 5.374 32.235 1.00 76.94 149 TYR A CA 1
ATOM 1117 C C . TYR A 1 149 ? -17.396 6.585 33.131 1.00 76.94 149 TYR A C 1
ATOM 1119 O O . TYR A 1 149 ? -18.301 6.533 33.964 1.00 76.94 149 TYR A O 1
ATOM 1127 N N . CYS A 1 150 ? -16.667 7.689 32.934 1.00 80.38 150 CYS A N 1
ATOM 1128 C CA . CYS A 1 150 ? -16.906 8.923 33.674 1.00 80.38 150 CYS A CA 1
ATOM 1129 C C . CYS A 1 150 ? -18.268 9.538 33.313 1.00 80.38 150 CYS A C 1
ATOM 1131 O O . CYS A 1 150 ? -19.043 9.872 34.210 1.00 80.38 150 CYS A O 1
ATOM 1133 N N . MET A 1 151 ? -18.614 9.570 32.018 1.00 79.75 151 MET A N 1
ATOM 1134 C CA . MET A 1 151 ? -19.926 10.049 31.561 1.00 79.75 151 MET A CA 1
ATOM 1135 C C . MET A 1 151 ? -21.085 9.217 32.123 1.00 79.75 151 MET A C 1
ATOM 1137 O O . MET A 1 151 ? -22.077 9.785 32.571 1.00 79.75 151 MET A O 1
ATOM 1141 N N . ASN A 1 152 ? -20.953 7.887 32.181 1.00 77.88 152 ASN A N 1
ATOM 1142 C CA . ASN A 1 152 ? -21.991 7.010 32.742 1.00 77.88 152 ASN A CA 1
ATOM 1143 C C . ASN A 1 152 ? -22.244 7.229 34.239 1.00 77.88 152 ASN A C 1
ATOM 1145 O O . ASN A 1 152 ? -23.309 6.881 34.739 1.00 77.88 152 ASN A O 1
ATOM 1149 N N . LYS A 1 153 ? -21.278 7.794 34.967 1.00 73.44 153 LYS A N 1
ATOM 1150 C CA . LYS A 1 153 ? -21.444 8.194 36.371 1.00 73.44 153 LYS A CA 1
ATOM 1151 C C . LYS A 1 153 ? -21.917 9.644 36.522 1.00 73.44 153 LYS A C 1
ATOM 1153 O O . LYS A 1 153 ? -21.896 10.169 37.630 1.00 73.44 153 LYS A O 1
ATOM 1158 N N . GLY A 1 154 ? -22.323 10.289 35.424 1.00 76.38 154 GLY A N 1
ATOM 1159 C CA . GLY A 1 154 ? -22.703 11.702 35.397 1.00 76.38 154 GLY A CA 1
ATOM 1160 C C . GLY A 1 154 ? -21.529 12.642 35.677 1.00 76.38 154 GLY A C 1
ATOM 1161 O O . GLY A 1 154 ? -21.747 13.780 36.086 1.00 76.38 154 GLY A O 1
ATOM 1162 N N . GLY A 1 155 ? -20.295 12.155 35.523 1.00 82.69 155 GLY A N 1
ATOM 1163 C CA . GLY A 1 155 ? -19.080 12.894 35.824 1.00 82.69 155 GLY A CA 1
ATOM 1164 C C . GLY A 1 155 ? -18.433 13.528 34.598 1.00 82.69 155 GLY A C 1
ATOM 1165 O O . GLY A 1 155 ? -18.663 13.125 33.457 1.00 82.69 155 GLY A O 1
ATOM 1166 N N . ILE A 1 156 ? -17.583 14.519 34.858 1.00 83.25 156 ILE A N 1
ATOM 1167 C CA . ILE A 1 156 ? -16.768 15.214 33.856 1.00 83.25 156 ILE A CA 1
ATOM 1168 C C . ILE A 1 156 ? -15.306 15.141 34.299 1.00 83.25 156 ILE A C 1
ATOM 1170 O O . ILE A 1 156 ? -15.004 15.285 35.485 1.00 83.25 156 ILE A O 1
ATOM 1174 N N . CYS A 1 157 ? -14.393 14.919 33.353 1.00 85.81 157 CYS A N 1
ATOM 1175 C CA . CYS A 1 157 ? -12.965 14.900 33.651 1.00 85.81 157 CYS A CA 1
ATOM 1176 C C . CYS A 1 157 ? -12.417 16.320 33.809 1.00 85.81 157 CYS A C 1
ATOM 1178 O O . CYS A 1 157 ? -12.468 17.115 32.872 1.00 85.81 157 CYS A O 1
ATOM 1180 N N . LYS A 1 158 ? -11.889 16.623 34.997 1.00 82.88 158 LYS A N 1
ATOM 1181 C CA . LYS A 1 158 ? -11.288 17.915 35.359 1.00 82.88 158 LYS A CA 1
ATOM 1182 C C . LYS A 1 158 ? -9.951 17.681 36.062 1.00 82.88 158 LYS A C 1
ATOM 1184 O O . LYS A 1 158 ? -9.676 16.582 36.538 1.00 82.88 158 LYS A O 1
ATOM 1189 N N . ASP A 1 159 ? -9.124 18.711 36.149 1.00 80.19 159 ASP A N 1
ATOM 1190 C CA . ASP A 1 159 ? -7.880 18.696 36.928 1.00 80.19 159 ASP A CA 1
ATOM 1191 C C . ASP A 1 159 ? -8.139 18.792 38.446 1.00 80.19 159 ASP A C 1
ATOM 1193 O O . ASP A 1 159 ? -7.323 18.342 39.252 1.00 80.19 159 ASP A O 1
ATOM 1197 N N . LYS A 1 160 ? -9.294 19.343 38.853 1.00 81.44 160 LYS A N 1
ATOM 1198 C CA . LYS A 1 160 ? -9.780 19.393 40.242 1.00 81.44 160 LYS A CA 1
ATOM 1199 C C . LYS A 1 160 ? -11.304 19.253 40.307 1.00 81.44 160 LYS A C 1
ATOM 1201 O O . LYS A 1 160 ? -12.019 19.840 39.497 1.00 81.44 160 LYS A O 1
ATOM 1206 N N . CYS A 1 161 ? -11.797 18.521 41.306 1.00 82.19 161 CYS A N 1
ATOM 1207 C CA . CYS A 1 161 ? -13.231 18.415 41.592 1.00 82.19 161 CYS A CA 1
ATOM 1208 C C . CYS A 1 161 ? -13.687 19.539 42.531 1.00 82.19 161 CYS A C 1
ATOM 1210 O O . CYS A 1 161 ? -12.964 19.900 43.462 1.00 82.19 161 CYS A O 1
ATOM 1212 N N . GLY A 1 162 ? -14.870 20.097 42.271 1.00 78.56 162 GLY A N 1
ATOM 1213 C CA . GLY A 1 162 ? -15.476 21.155 43.081 1.00 78.56 162 GLY A CA 1
ATOM 1214 C C . GLY A 1 162 ? -16.189 20.636 44.335 1.00 78.56 162 GLY A C 1
ATOM 1215 O O . GLY A 1 162 ? -16.341 19.431 44.539 1.00 78.56 162 GLY A O 1
ATOM 1216 N N . GLU A 1 163 ? -16.667 21.554 45.181 1.00 70.94 163 GLU A N 1
ATOM 1217 C CA . GLU A 1 163 ? -17.560 21.204 46.294 1.00 70.94 163 GLU A CA 1
ATOM 1218 C C . GLU A 1 163 ? -18.844 20.540 45.769 1.00 70.94 163 GLU A C 1
ATOM 1220 O O . GLU A 1 163 ? -19.502 21.057 44.869 1.00 70.94 163 GLU A O 1
ATOM 1225 N N . GLY A 1 164 ? -19.195 19.378 46.330 1.00 70.56 164 GLY A N 1
ATOM 1226 C CA . GLY A 1 164 ? -20.344 18.574 45.889 1.00 70.56 164 GLY A CA 1
ATOM 1227 C C . GLY A 1 164 ? -20.024 17.520 44.821 1.00 70.56 164 GLY A C 1
ATOM 1228 O O . GLY A 1 164 ? -20.905 16.741 44.454 1.00 70.56 164 GLY A O 1
ATOM 1229 N N . GLU A 1 165 ? -18.771 17.437 44.367 1.00 82.31 165 GLU A N 1
ATOM 1230 C CA . GLU A 1 165 ? -18.283 16.382 43.477 1.00 82.31 165 GLU A CA 1
ATOM 1231 C C . GLU A 1 165 ? -17.397 15.384 44.253 1.00 82.31 165 GLU A C 1
ATOM 1233 O O . GLU A 1 165 ? -16.601 15.759 45.115 1.00 82.31 165 GLU A O 1
ATOM 1238 N N . LYS A 1 166 ? -17.514 14.087 43.950 1.00 80.94 166 LYS A N 1
ATOM 1239 C CA . LYS A 1 166 ? -16.628 13.031 44.446 1.00 80.94 166 LYS A CA 1
ATOM 1240 C C . LYS A 1 166 ? -15.632 12.638 43.367 1.00 80.94 166 LYS A C 1
ATOM 1242 O O . LYS A 1 166 ? -15.976 12.484 42.196 1.00 80.94 166 LYS A O 1
ATOM 1247 N N . HIS A 1 167 ? -14.406 12.398 43.813 1.00 81.31 167 HIS A N 1
ATOM 1248 C CA . HIS A 1 167 ? -13.351 11.867 42.975 1.00 81.31 167 HIS A CA 1
ATOM 1249 C C . HIS A 1 167 ? -13.558 10.368 42.690 1.00 81.31 167 HIS A C 1
ATOM 1251 O O . HIS A 1 167 ? -13.622 9.556 43.619 1.00 81.31 167 HIS A O 1
ATOM 1257 N N . ILE A 1 168 ? -13.644 10.006 41.407 1.00 78.88 168 ILE A N 1
ATOM 1258 C CA . ILE A 1 168 ? -13.614 8.619 40.932 1.00 78.88 168 ILE A CA 1
ATOM 1259 C C . ILE A 1 168 ? -12.269 8.382 40.229 1.00 78.88 168 ILE A C 1
ATOM 1261 O O . ILE A 1 168 ? -12.005 8.945 39.164 1.00 78.88 168 ILE A O 1
ATOM 1265 N N . ASN A 1 169 ? -11.415 7.558 40.841 1.00 66.56 169 ASN A N 1
ATOM 1266 C CA . ASN A 1 169 ? -10.074 7.257 40.332 1.00 66.56 169 ASN A CA 1
ATOM 1267 C C . ASN A 1 169 ? -10.127 6.553 38.956 1.00 66.56 169 ASN A C 1
ATOM 1269 O O . ASN A 1 169 ? -11.007 5.733 38.722 1.00 66.56 169 ASN A O 1
ATOM 1273 N N . GLU A 1 170 ? -9.136 6.829 38.096 1.00 61.31 170 GLU A N 1
ATOM 1274 C CA . GLU A 1 170 ? -8.749 6.023 36.911 1.00 61.31 170 GLU A CA 1
ATOM 1275 C C . GLU A 1 170 ? -9.703 5.981 35.699 1.00 61.31 170 GLU A C 1
ATOM 1277 O O . GLU A 1 170 ? -9.610 5.093 34.851 1.00 61.31 170 GLU A O 1
ATOM 1282 N N . HIS A 1 171 ? -10.571 6.979 35.530 1.00 74.75 171 HIS A N 1
ATOM 1283 C CA . HIS A 1 171 ? -11.530 7.000 34.413 1.00 74.75 171 HIS A CA 1
ATOM 1284 C C . HIS A 1 171 ? -11.464 8.263 33.547 1.00 74.75 171 HIS A C 1
ATOM 1286 O O . HIS A 1 171 ? -12.459 8.659 32.940 1.00 74.75 171 HIS A O 1
ATOM 1292 N N . CYS A 1 172 ? -10.289 8.880 33.450 1.00 78.25 172 CYS A N 1
ATOM 1293 C CA . CYS A 1 172 ? -10.018 10.011 32.565 1.00 78.25 172 CYS A CA 1
ATOM 1294 C C . CYS A 1 172 ? -8.747 9.763 31.759 1.00 78.25 172 CYS A C 1
ATOM 1296 O O . CYS A 1 172 ? -7.787 9.184 32.268 1.00 78.25 172 CYS A O 1
ATOM 1298 N N . SER A 1 173 ? -8.731 10.215 30.506 1.00 74.12 173 SER A N 1
ATOM 1299 C CA . SER A 1 173 ? -7.521 10.195 29.688 1.00 74.12 173 SER A CA 1
ATOM 1300 C C . SER A 1 173 ? -6.776 11.513 29.887 1.00 74.12 173 SER A C 1
ATOM 1302 O O . SER A 1 173 ? -7.292 12.577 29.550 1.00 74.12 173 SER A O 1
ATOM 1304 N N . GLY A 1 174 ? -5.582 11.425 30.476 1.00 65.81 174 GLY A N 1
ATOM 1305 C CA . GLY A 1 174 ? -4.724 12.562 30.817 1.00 65.81 174 GLY A CA 1
ATOM 1306 C C . GLY A 1 174 ? -4.087 12.373 32.196 1.00 65.81 174 GLY A C 1
ATOM 1307 O O . GLY A 1 174 ? -4.771 12.048 33.166 1.00 65.81 174 GLY A O 1
ATOM 1308 N N . ASN A 1 175 ? -2.765 12.533 32.297 1.00 62.09 175 ASN A N 1
ATOM 1309 C CA . ASN A 1 175 ? -2.067 12.418 33.580 1.00 62.09 175 ASN A CA 1
ATOM 1310 C C . ASN A 1 175 ? -2.465 13.586 34.493 1.00 62.09 175 ASN A C 1
ATOM 1312 O O . ASN A 1 175 ? -2.227 14.736 34.146 1.00 62.09 175 ASN A O 1
ATOM 1316 N N . GLY A 1 176 ? -3.028 13.284 35.666 1.00 68.88 176 GLY A N 1
ATOM 1317 C CA . GLY A 1 176 ? -3.525 14.299 36.604 1.00 68.88 176 GLY A CA 1
ATOM 1318 C C . GLY A 1 176 ? -4.976 14.733 36.367 1.00 68.88 176 GLY A C 1
ATOM 1319 O O . GLY A 1 176 ? -5.430 15.665 37.021 1.00 68.88 176 GLY A O 1
ATOM 1320 N N . CYS A 1 177 ? -5.703 14.063 35.470 1.00 80.94 177 CYS A N 1
ATOM 1321 C CA . CYS A 1 177 ? -7.138 14.263 35.295 1.00 80.94 177 CYS A CA 1
ATOM 1322 C C . CYS A 1 177 ? -7.934 13.317 36.198 1.00 80.94 177 CYS A C 1
ATOM 1324 O O . CYS A 1 177 ? -7.639 12.124 36.306 1.00 80.94 177 CYS A O 1
ATOM 1326 N N . PHE A 1 178 ? -8.990 13.853 36.792 1.00 83.69 178 PHE A N 1
ATOM 1327 C CA . PHE A 1 178 ? -9.845 13.186 37.758 1.00 83.69 178 PHE A CA 1
ATOM 1328 C C . PHE A 1 178 ? -11.289 13.188 37.262 1.00 83.69 178 PHE A C 1
ATOM 1330 O O . PHE A 1 178 ? -11.776 14.198 36.751 1.00 83.69 178 PHE A O 1
ATOM 1337 N N . CYS A 1 179 ? -11.985 12.056 37.395 1.00 86.38 179 CYS A N 1
ATOM 1338 C CA . CYS A 1 179 ? -13.405 12.010 37.066 1.00 86.38 179 CYS A CA 1
ATOM 1339 C C . CYS A 1 179 ? -14.182 12.590 38.246 1.00 86.38 179 CYS A C 1
ATOM 1341 O O . CYS A 1 179 ? -14.217 11.993 39.326 1.00 86.38 179 CYS A O 1
ATOM 1343 N N . CYS A 1 180 ? -14.774 13.761 38.038 1.00 88.50 180 CYS A N 1
ATOM 1344 C CA . CYS A 1 180 ? -15.537 14.477 39.047 1.00 88.50 180 CYS A CA 1
ATOM 1345 C C . CYS A 1 180 ? -17.021 14.239 38.798 1.00 88.50 180 CYS A C 1
ATOM 1347 O O . CYS A 1 180 ? -17.571 14.737 37.816 1.00 88.50 180 CYS A O 1
ATOM 1349 N N . ALA A 1 181 ? -17.650 13.443 39.661 1.00 83.38 181 ALA A N 1
ATOM 1350 C CA . ALA A 1 181 ? -19.068 13.104 39.574 1.00 83.38 181 ALA A CA 1
ATOM 1351 C C . ALA A 1 181 ? -19.834 13.691 40.767 1.00 83.38 181 ALA A C 1
ATOM 1353 O O . ALA A 1 181 ? -19.275 13.742 41.864 1.00 83.38 181 ALA A O 1
ATOM 1354 N N . PRO A 1 182 ? -21.096 14.115 40.604 1.00 76.50 182 PRO A N 1
ATOM 1355 C CA . PRO A 1 182 ? -21.897 14.615 41.716 1.00 76.50 182 PRO A CA 1
ATOM 1356 C C . PRO A 1 182 ? -22.056 13.544 42.806 1.00 76.50 182 PRO A C 1
ATOM 1358 O O . PRO A 1 182 ? -22.199 12.353 42.520 1.00 76.50 182 PRO A O 1
ATOM 1361 N N . VAL A 1 183 ? -22.034 13.962 44.074 1.00 65.56 183 VAL A N 1
ATOM 1362 C CA . VAL A 1 183 ? -22.330 13.072 45.206 1.00 65.56 183 VAL A CA 1
ATOM 1363 C C . VAL A 1 183 ? -23.817 12.704 45.160 1.00 65.56 183 VAL A C 1
ATOM 1365 O O . VAL A 1 183 ? -24.668 13.477 45.591 1.00 65.56 183 VAL A O 1
ATOM 1368 N N . MET A 1 184 ? -24.136 11.531 44.610 1.00 59.09 184 MET A N 1
ATOM 1369 C CA . MET A 1 184 ? -25.496 10.983 44.626 1.00 59.09 184 MET A CA 1
ATOM 1370 C C . MET A 1 184 ? -25.893 10.644 46.070 1.00 59.09 184 MET A C 1
ATOM 1372 O O . MET A 1 184 ? -25.094 10.067 46.814 1.00 59.09 184 MET A O 1
ATOM 1376 N N . GLU A 1 185 ? -27.107 11.027 46.480 1.00 59.12 185 GLU A N 1
ATOM 1377 C CA . GLU A 1 185 ? -27.621 10.735 47.820 1.00 59.12 185 GLU A CA 1
ATOM 1378 C C . GLU A 1 185 ? -27.573 9.227 48.112 1.00 59.12 185 GLU A C 1
ATOM 1380 O O . GLU A 1 185 ? -27.925 8.393 47.281 1.00 59.12 185 GLU A O 1
ATOM 1385 N N . VAL A 1 186 ? -27.104 8.880 49.310 1.00 63.94 186 VAL A N 1
ATOM 1386 C CA . VAL A 1 186 ? -26.895 7.498 49.759 1.00 63.94 186 VAL A CA 1
ATOM 1387 C C . VAL A 1 186 ? -28.204 6.705 49.669 1.00 63.94 186 VAL A C 1
ATOM 1389 O O . VAL A 1 186 ? -29.191 7.089 50.297 1.00 63.94 186 VAL A O 1
ATOM 1392 N N . CYS A 1 187 ? -28.199 5.577 48.949 1.00 71.75 187 CYS A N 1
ATOM 1393 C CA . CYS A 1 187 ? -29.327 4.647 48.887 1.00 71.75 187 CYS A CA 1
ATOM 1394 C C . CYS A 1 187 ? -29.755 4.218 50.297 1.00 71.75 187 CYS A C 1
ATOM 1396 O O . CYS A 1 187 ? -29.028 3.504 50.989 1.00 71.75 187 CYS A O 1
ATOM 1398 N N . LYS A 1 188 ? -30.936 4.657 50.747 1.00 79.69 188 LYS A N 1
ATOM 1399 C CA . LYS A 1 188 ? -31.487 4.269 52.052 1.00 79.69 188 LYS A CA 1
ATOM 1400 C C . LYS A 1 188 ? -32.358 3.027 51.901 1.00 79.69 188 LYS A C 1
ATOM 1402 O O . LYS A 1 188 ? -33.301 3.012 51.114 1.00 79.69 188 LYS A O 1
ATOM 1407 N N . THR A 1 189 ? -32.074 1.995 52.695 1.00 82.38 189 THR A N 1
ATOM 1408 C CA . THR A 1 189 ? -32.892 0.776 52.721 1.00 82.38 189 THR A CA 1
ATOM 1409 C C . THR A 1 189 ? -34.247 1.038 53.369 1.00 82.38 189 THR A C 1
ATOM 1411 O O . THR A 1 189 ? -34.318 1.303 54.570 1.00 82.38 189 THR A O 1
ATOM 1414 N N . ASN A 1 190 ? -35.319 0.917 52.587 1.00 82.44 190 ASN A N 1
ATOM 1415 C CA . ASN A 1 190 ? -36.692 1.014 53.077 1.00 82.44 190 ASN A CA 1
ATOM 1416 C C . ASN A 1 190 ? -37.256 -0.360 53.497 1.00 82.44 190 ASN A C 1
ATOM 1418 O O . ASN A 1 190 ? -36.628 -1.410 53.318 1.00 82.44 190 ASN A O 1
ATOM 1422 N N . ASP A 1 191 ? -38.470 -0.357 54.045 1.00 86.88 191 ASP A N 1
ATOM 1423 C CA . ASP A 1 191 ? -39.108 -1.569 54.564 1.00 86.88 191 ASP A CA 1
ATOM 1424 C C . ASP A 1 191 ? -39.472 -2.580 53.471 1.00 86.88 191 ASP A C 1
ATOM 1426 O O . ASP A 1 191 ? -39.484 -3.780 53.737 1.00 86.88 191 ASP A O 1
ATOM 1430 N N . LYS A 1 192 ? -39.705 -2.132 52.231 1.00 87.00 192 LYS A N 1
ATOM 1431 C CA . LYS A 1 192 ? -40.014 -3.022 51.103 1.00 87.00 192 LYS A CA 1
ATOM 1432 C C . LYS A 1 192 ? -38.814 -3.904 50.765 1.00 87.00 192 LYS A C 1
ATOM 1434 O O . LYS A 1 192 ? -38.965 -5.117 50.636 1.00 87.00 192 LYS A O 1
ATOM 1439 N N . CYS A 1 193 ? -37.624 -3.307 50.684 1.00 88.69 193 CYS A N 1
ATOM 1440 C CA . CYS A 1 193 ? -36.397 -4.053 50.428 1.00 88.69 193 CYS A CA 1
ATOM 1441 C C . CYS A 1 193 ? -36.018 -4.975 51.601 1.00 88.69 193 CYS A C 1
ATOM 1443 O O . CYS A 1 193 ? -35.674 -6.139 51.392 1.00 88.69 193 CYS A O 1
ATOM 1445 N N . LYS A 1 194 ? -36.197 -4.512 52.848 1.00 87.75 194 LYS A N 1
ATOM 1446 C CA . LYS A 1 194 ? -35.996 -5.362 54.035 1.00 87.75 194 LYS A CA 1
ATOM 1447 C C . LYS A 1 194 ? -36.938 -6.561 54.068 1.00 87.75 194 LYS A C 1
ATOM 1449 O O . LYS A 1 194 ? -36.514 -7.648 54.447 1.00 87.75 194 LYS A O 1
ATOM 1454 N N . HIS A 1 195 ? -38.197 -6.392 53.661 1.00 85.50 195 HIS A N 1
ATOM 1455 C CA . HIS A 1 195 ? -39.172 -7.487 53.636 1.00 85.50 195 HIS A CA 1
ATOM 1456 C C . HIS A 1 195 ? -38.811 -8.568 52.609 1.00 85.50 195 HIS A C 1
ATOM 1458 O O . HIS A 1 195 ? -39.072 -9.748 52.831 1.00 85.50 195 HIS A O 1
ATOM 1464 N N . ALA A 1 196 ? -38.153 -8.178 51.513 1.00 82.19 196 ALA A N 1
ATOM 1465 C CA . ALA A 1 196 ? -37.573 -9.107 50.548 1.00 82.19 196 ALA A CA 1
ATOM 1466 C C . ALA A 1 196 ? -36.292 -9.797 51.065 1.00 82.19 196 ALA A C 1
ATOM 1468 O O . ALA A 1 196 ? -35.783 -10.702 50.410 1.00 82.19 196 ALA A O 1
ATOM 1469 N N . GLY A 1 197 ? -35.786 -9.404 52.239 1.00 86.69 197 GLY A N 1
ATOM 1470 C CA . GLY A 1 197 ? -34.541 -9.908 52.815 1.00 86.69 197 GLY A CA 1
ATOM 1471 C C . GLY A 1 197 ? -33.287 -9.283 52.204 1.00 86.69 197 GLY A C 1
ATOM 1472 O O . GLY A 1 197 ? -32.236 -9.917 52.239 1.00 86.69 197 GLY A O 1
ATOM 1473 N N . GLY A 1 198 ? -33.397 -8.085 51.617 1.00 90.19 198 GLY A N 1
ATOM 1474 C CA . GLY A 1 198 ? -32.297 -7.399 50.941 1.00 90.19 198 GLY A CA 1
ATOM 1475 C C . GLY A 1 198 ? -31.897 -6.056 51.552 1.00 90.19 198 GLY A C 1
ATOM 1476 O O . GLY A 1 198 ? -32.498 -5.564 52.511 1.00 90.19 198 GLY A O 1
ATOM 1477 N N . GLU A 1 199 ? -30.878 -5.446 50.948 1.00 89.38 199 GLU A N 1
ATOM 1478 C CA . GLU A 1 199 ? -30.366 -4.110 51.276 1.00 89.38 199 GLU A CA 1
ATOM 1479 C C . GLU A 1 199 ? -30.319 -3.217 50.031 1.00 89.38 199 GLU A C 1
ATOM 1481 O O . GLU A 1 199 ? -29.990 -3.685 48.941 1.00 89.38 199 GLU A O 1
ATOM 1486 N N . CYS A 1 200 ? -30.622 -1.924 50.184 1.00 89.38 200 CYS A N 1
ATOM 1487 C CA . CYS A 1 200 ? -30.564 -0.972 49.078 1.00 89.38 200 CYS A CA 1
ATOM 1488 C C . CYS A 1 200 ? -29.128 -0.512 48.829 1.00 89.38 200 CYS A C 1
ATOM 1490 O O . CYS A 1 200 ? -28.501 0.073 49.711 1.00 89.38 200 CYS A O 1
ATOM 1492 N N . LYS A 1 201 ? -28.625 -0.754 47.618 1.00 86.38 201 LYS A N 1
ATOM 1493 C CA . LYS A 1 201 ? -27.271 -0.397 47.174 1.00 86.38 201 LYS A CA 1
ATOM 1494 C C . LYS A 1 201 ? -27.344 0.235 45.784 1.00 86.38 201 LYS A C 1
ATOM 1496 O O . LYS A 1 201 ? -28.321 0.054 45.065 1.00 86.38 201 LYS A O 1
ATOM 1501 N N . ASP A 1 202 ? -26.303 0.954 45.388 1.00 80.31 202 ASP A N 1
ATOM 1502 C CA . ASP A 1 202 ? -26.153 1.452 44.013 1.00 80.31 202 ASP A CA 1
ATOM 1503 C C . ASP A 1 202 ? -25.771 0.330 43.027 1.00 80.31 202 ASP A C 1
ATOM 1505 O O . ASP A 1 202 ? -25.868 0.496 41.810 1.00 80.31 202 ASP A O 1
ATOM 1509 N N . ARG A 1 203 ? -25.341 -0.832 43.542 1.00 82.06 203 ARG A N 1
ATOM 1510 C CA . ARG A 1 203 ? -25.086 -2.048 42.767 1.00 82.06 203 ARG A CA 1
ATOM 1511 C C . ARG A 1 203 ? -25.156 -3.306 43.635 1.00 82.06 203 ARG A C 1
ATOM 1513 O O . ARG A 1 203 ? -24.646 -3.313 44.754 1.00 82.06 203 ARG A O 1
ATOM 1520 N N . CYS A 1 204 ? -25.706 -4.388 43.087 1.00 82.12 204 CYS A N 1
ATOM 1521 C CA . CYS A 1 204 ? -25.719 -5.696 43.745 1.00 82.12 204 CYS A CA 1
ATOM 1522 C C . CYS A 1 204 ? -24.452 -6.508 43.463 1.00 82.12 204 CYS A C 1
ATOM 1524 O O . CYS A 1 204 ? -23.859 -6.437 42.382 1.00 82.12 204 CYS A O 1
ATOM 1526 N N . SER A 1 205 ? -24.030 -7.292 44.453 1.00 79.25 205 SER A N 1
ATOM 1527 C CA . SER A 1 205 ? -22.909 -8.223 44.330 1.00 79.25 205 SER A CA 1
ATOM 1528 C C . SER A 1 205 ? -23.314 -9.438 43.496 1.00 79.25 205 SER A C 1
ATOM 1530 O O . SER A 1 205 ? -24.486 -9.780 43.401 1.00 79.25 205 SER A O 1
ATOM 1532 N N . PHE A 1 206 ? -22.344 -10.181 42.959 1.00 78.12 206 PHE A N 1
ATOM 1533 C CA . PHE A 1 206 ? -22.629 -11.388 42.167 1.00 78.12 206 PHE A CA 1
ATOM 1534 C C . PHE A 1 206 ? -23.431 -12.474 42.928 1.00 78.12 206 PHE A C 1
ATOM 1536 O O . PHE A 1 206 ? -24.090 -13.312 42.308 1.00 78.12 206 PHE A O 1
ATOM 1543 N N . HIS A 1 207 ? -23.400 -12.469 44.264 1.00 77.50 207 HIS A N 1
ATOM 1544 C CA . HIS A 1 207 ? -24.145 -13.398 45.129 1.00 77.50 207 HIS A CA 1
ATOM 1545 C C . HIS A 1 207 ? -25.550 -12.908 45.518 1.00 77.50 207 HIS A C 1
ATOM 1547 O O . HIS A 1 207 ? -26.267 -13.601 46.239 1.00 77.50 207 HIS A O 1
ATOM 1553 N N . GLU A 1 208 ? -25.942 -11.732 45.040 1.00 85.81 208 GLU A N 1
ATOM 1554 C CA . GLU A 1 208 ? -27.233 -11.107 45.295 1.00 85.81 208 GLU A CA 1
ATOM 1555 C C . GLU A 1 208 ? -28.030 -11.059 43.978 1.00 85.81 208 GLU A C 1
ATOM 1557 O O . GLU A 1 208 ? -27.450 -11.011 42.890 1.00 85.81 208 GLU A O 1
ATOM 1562 N N . ASP A 1 209 ? -29.354 -11.118 44.070 1.00 84.44 209 ASP A N 1
ATOM 1563 C CA . ASP A 1 209 ? -30.275 -10.824 42.978 1.00 84.44 209 ASP A CA 1
ATOM 1564 C C . ASP A 1 209 ? -30.752 -9.376 43.092 1.00 84.44 209 ASP A C 1
ATOM 1566 O O . ASP A 1 209 ? -31.012 -8.866 44.187 1.00 84.44 209 ASP A O 1
ATOM 1570 N N . GLU A 1 210 ? -30.855 -8.719 41.940 1.00 87.62 210 GLU A N 1
ATOM 1571 C CA . GLU A 1 210 ? -31.345 -7.353 41.827 1.00 87.62 210 GLU A CA 1
ATOM 1572 C C . GLU A 1 210 ? -32.873 -7.348 41.768 1.00 87.62 210 GLU A C 1
ATOM 1574 O O . GLU A 1 210 ? -33.474 -7.934 40.865 1.00 87.62 210 GLU A O 1
ATOM 1579 N N . VAL A 1 211 ? -33.509 -6.659 42.716 1.00 84.19 211 VAL A N 1
ATOM 1580 C CA . VAL A 1 211 ? -34.953 -6.427 42.706 1.00 84.19 211 VAL A CA 1
ATOM 1581 C C . VAL A 1 211 ? -35.212 -4.935 42.535 1.00 84.19 211 VAL A C 1
ATOM 1583 O O . VAL A 1 211 ? -34.962 -4.115 43.425 1.00 84.19 211 VAL A O 1
ATOM 1586 N N . THR A 1 212 ? -35.696 -4.569 41.352 1.00 74.81 212 THR A N 1
ATOM 1587 C CA . THR A 1 212 ? -35.979 -3.181 40.986 1.00 74.81 212 THR A CA 1
ATOM 1588 C C . THR A 1 212 ? -37.217 -2.648 41.725 1.00 74.81 212 THR A C 1
ATOM 1590 O O . THR A 1 212 ? -38.076 -3.404 42.178 1.00 74.81 212 THR A O 1
ATOM 1593 N N . HIS A 1 213 ? -37.306 -1.321 41.886 1.00 77.94 213 HIS A N 1
ATOM 1594 C CA . HIS A 1 213 ? -38.438 -0.592 42.502 1.00 77.94 213 HIS A CA 1
ATOM 1595 C C . HIS A 1 213 ? -38.709 -0.824 43.998 1.00 77.94 213 HIS A C 1
ATOM 1597 O O . HIS A 1 213 ? -39.695 -0.308 44.532 1.00 77.94 213 HIS A O 1
ATOM 1603 N N . LEU A 1 214 ? -37.845 -1.556 44.702 1.00 84.31 214 LEU A N 1
ATOM 1604 C CA . LEU A 1 214 ? -37.969 -1.736 46.148 1.00 84.31 214 LEU A CA 1
ATOM 1605 C C . LEU A 1 214 ? -37.172 -0.716 46.967 1.00 84.31 214 LEU A C 1
ATOM 1607 O O . LEU A 1 214 ? -37.331 -0.712 48.176 1.00 84.31 214 LEU A O 1
ATOM 1611 N N . CYS A 1 215 ? -36.371 0.157 46.356 1.00 85.56 215 CYS A N 1
ATOM 1612 C CA . CYS A 1 215 ? -35.592 1.191 47.047 1.00 85.56 215 CYS A CA 1
ATOM 1613 C C . CYS A 1 215 ? -36.078 2.598 46.692 1.00 85.56 215 CYS A C 1
ATOM 1615 O O . CYS A 1 215 ? -36.522 2.834 45.568 1.00 85.56 215 CYS A O 1
ATOM 1617 N N . ASP A 1 216 ? -35.971 3.528 47.643 1.00 77.19 216 ASP A N 1
ATOM 1618 C CA . ASP A 1 216 ? -36.279 4.940 47.418 1.00 77.19 216 ASP A CA 1
ATOM 1619 C C . ASP A 1 216 ? -35.005 5.661 46.955 1.00 77.19 216 ASP A C 1
ATOM 1621 O O . ASP A 1 216 ? -34.053 5.821 47.717 1.00 77.19 216 ASP A O 1
ATOM 1625 N N . GLY A 1 217 ? -34.975 6.044 45.680 1.00 68.62 217 GLY A N 1
ATOM 1626 C CA . GLY A 1 217 ? -33.844 6.716 45.037 1.00 68.62 217 GLY A CA 1
ATOM 1627 C C . GLY A 1 217 ? -33.797 6.396 43.545 1.00 68.62 217 GLY A C 1
ATOM 1628 O O . GLY A 1 217 ? -34.036 5.255 43.147 1.00 68.62 217 GLY A O 1
ATOM 1629 N N . LYS A 1 218 ? -33.512 7.399 42.704 1.00 65.31 218 LYS A N 1
ATOM 1630 C CA . LYS A 1 218 ? -33.111 7.120 41.319 1.00 65.31 218 LYS A CA 1
ATOM 1631 C C . LYS A 1 218 ? -31.760 6.405 41.399 1.00 65.31 218 LYS A C 1
ATOM 1633 O O . LYS A 1 218 ? -30.867 6.891 42.082 1.00 65.31 218 LYS A O 1
ATOM 1638 N N . ASP A 1 219 ? -31.666 5.239 40.767 1.00 74.00 219 ASP A N 1
ATOM 1639 C CA . ASP A 1 219 ? -30.446 4.419 40.677 1.00 74.00 219 ASP A CA 1
ATOM 1640 C C . ASP A 1 219 ? -30.056 3.630 41.944 1.00 74.00 219 ASP A C 1
ATOM 1642 O O . ASP A 1 219 ? -28.897 3.259 42.126 1.00 74.00 219 ASP A O 1
ATOM 1646 N N . CYS A 1 220 ? -31.036 3.315 42.799 1.00 83.19 220 CYS A N 1
ATOM 1647 C CA . CYS A 1 220 ? -30.869 2.380 43.914 1.00 83.19 220 CYS A CA 1
ATOM 1648 C C . CYS A 1 220 ? -31.582 1.050 43.645 1.00 83.19 220 CYS A C 1
ATOM 1650 O O . CYS A 1 220 ? -32.761 1.017 43.284 1.00 83.19 220 CYS A O 1
ATOM 1652 N N . PHE A 1 221 ? -30.884 -0.050 43.910 1.00 86.94 221 PHE A N 1
ATOM 1653 C CA . PHE A 1 221 ? -31.356 -1.412 43.703 1.00 86.94 221 PHE A CA 1
ATOM 1654 C C . PHE A 1 221 ? -31.463 -2.163 45.027 1.00 86.94 221 PHE A C 1
ATOM 1656 O O . PHE A 1 221 ? -30.603 -2.020 45.897 1.00 86.94 221 PHE A O 1
ATOM 1663 N N . CYS A 1 222 ? -32.510 -2.976 45.186 1.00 92.38 222 CYS A N 1
ATOM 1664 C CA . CYS A 1 222 ? -32.628 -3.850 46.346 1.00 92.38 222 CYS A CA 1
ATOM 1665 C C . CYS A 1 222 ? -31.892 -5.159 46.075 1.00 92.38 222 CYS A C 1
ATOM 1667 O O . CYS A 1 222 ? -32.297 -5.924 45.201 1.00 92.38 222 CYS A O 1
ATOM 1669 N N . CYS A 1 223 ? -30.827 -5.412 46.824 1.00 92.56 223 CYS A N 1
ATOM 1670 C CA . CYS A 1 223 ? -29.962 -6.568 46.641 1.00 92.56 223 CYS A CA 1
ATOM 1671 C C . CYS A 1 223 ? -30.328 -7.657 47.645 1.00 92.56 223 CYS A C 1
ATOM 1673 O O . CYS A 1 223 ? -30.141 -7.475 48.848 1.00 92.56 223 CYS A O 1
ATOM 1675 N N . VAL A 1 224 ? -30.868 -8.774 47.152 1.00 91.31 224 VAL A N 1
ATOM 1676 C CA . VAL A 1 224 ? -31.366 -9.889 47.974 1.00 91.31 224 VAL A CA 1
ATOM 1677 C C . VAL A 1 224 ? -30.435 -11.098 47.832 1.00 91.31 224 VAL A C 1
ATOM 1679 O O . VAL A 1 224 ? -30.088 -11.448 46.708 1.00 91.31 224 VAL A O 1
ATOM 1682 N N . PRO A 1 225 ? -30.027 -11.790 48.911 1.00 85.19 225 PRO A N 1
ATOM 1683 C CA . PRO A 1 225 ? -29.199 -12.991 48.802 1.00 85.19 225 PRO A CA 1
ATOM 1684 C C . PRO A 1 225 ? -29.879 -14.097 47.984 1.00 85.19 225 PRO A C 1
ATOM 1686 O O . PRO A 1 225 ? -31.042 -14.435 48.220 1.00 85.19 225 PRO A O 1
ATOM 1689 N N . LYS A 1 226 ? -29.133 -14.721 47.069 1.00 81.06 226 LYS A N 1
ATOM 1690 C CA . LYS A 1 226 ? -29.610 -15.875 46.293 1.00 81.06 226 LYS A CA 1
ATOM 1691 C C . LYS A 1 226 ? -29.953 -17.038 47.232 1.00 81.06 226 LYS A C 1
ATOM 1693 O O . LYS A 1 226 ? -29.075 -17.558 47.919 1.00 81.06 226 LYS A O 1
ATOM 1698 N N . LYS A 1 227 ? -31.220 -17.472 47.271 1.00 62.41 227 LYS A N 1
ATOM 1699 C CA . LYS A 1 227 ? -31.630 -18.660 48.046 1.00 62.41 227 LYS A CA 1
ATOM 1700 C C . LYS A 1 227 ? -31.120 -19.938 47.374 1.00 62.41 227 LYS A C 1
ATOM 1702 O O . LYS A 1 227 ? -31.370 -20.162 46.191 1.00 62.41 227 LYS A O 1
ATOM 1707 N N . GLU A 1 228 ? -30.455 -20.804 48.138 1.00 50.56 228 GLU A N 1
ATOM 1708 C CA . GLU A 1 228 ? -30.114 -22.159 47.695 1.00 50.56 228 GLU A CA 1
ATOM 1709 C C . GLU A 1 228 ? -31.400 -22.973 47.472 1.00 50.56 228 GLU A C 1
ATOM 1711 O O . GLU A 1 228 ? -32.176 -23.214 48.395 1.00 50.56 228 GLU A O 1
ATOM 1716 N N . VAL A 1 229 ? -31.655 -23.370 46.224 1.00 50.78 229 VAL A N 1
ATOM 1717 C CA . VAL A 1 229 ? -32.848 -24.138 45.843 1.00 50.78 229 VAL A CA 1
ATOM 1718 C C . VAL A 1 229 ? -32.595 -25.632 46.064 1.00 50.78 229 VAL A C 1
ATOM 1720 O O . VAL A 1 229 ? -31.747 -26.228 45.398 1.00 50.78 229 VAL A O 1
ATOM 1723 N N . THR A 1 230 ? -33.363 -26.259 46.956 1.00 43.12 230 THR A N 1
ATOM 1724 C CA . THR A 1 230 ? -33.505 -27.719 47.047 1.00 43.12 230 THR A CA 1
ATOM 1725 C C . THR A 1 230 ? -34.459 -28.209 45.950 1.00 43.12 230 THR A C 1
ATOM 1727 O O . THR A 1 230 ? -35.533 -27.649 45.743 1.00 43.12 230 THR A O 1
ATOM 1730 N N . CYS A 1 231 ? -34.063 -29.229 45.183 1.00 47.31 231 CYS A N 1
ATOM 1731 C CA . CYS A 1 231 ? -34.872 -29.740 44.075 1.00 47.31 231 CYS A CA 1
ATOM 1732 C C . CYS A 1 231 ? -36.076 -30.549 44.585 1.00 47.31 231 CYS A C 1
ATOM 1734 O O . CYS A 1 231 ? -35.908 -31.495 45.354 1.00 47.31 231 CYS A O 1
ATOM 1736 N N . VAL A 1 232 ? -37.276 -30.218 44.105 1.00 50.16 232 VAL A N 1
ATOM 1737 C CA . VAL A 1 232 ? -38.491 -31.023 44.292 1.00 50.16 232 VAL A CA 1
ATOM 1738 C C . VAL A 1 232 ? -38.830 -31.655 42.940 1.00 50.16 232 VAL A C 1
ATOM 1740 O O . VAL A 1 232 ? -38.955 -30.948 41.943 1.00 50.16 232 VAL A O 1
ATOM 1743 N N . GLU A 1 233 ? -38.900 -32.986 42.875 1.00 50.12 233 GLU A N 1
ATOM 1744 C CA . GLU A 1 233 ? -39.243 -33.723 41.649 1.00 50.12 233 GLU A CA 1
ATOM 1745 C C . GLU A 1 233 ? -40.754 -33.623 41.366 1.00 50.12 233 GLU A C 1
ATOM 1747 O O . GLU A 1 233 ? -41.564 -34.173 42.110 1.00 50.12 233 GLU A O 1
ATOM 1752 N N . ASP A 1 234 ? -41.138 -32.933 40.288 1.00 52.03 234 ASP A N 1
ATOM 1753 C CA . ASP A 1 234 ? -42.515 -32.911 39.766 1.00 52.03 234 ASP A CA 1
ATOM 1754 C C . ASP A 1 234 ? -42.867 -34.260 39.090 1.00 52.03 234 ASP A C 1
ATOM 1756 O O . ASP A 1 234 ? -42.018 -34.907 38.466 1.00 52.03 234 ASP A O 1
ATOM 1760 N N . TYR A 1 235 ? -44.139 -34.665 39.193 1.00 46.25 235 TYR A N 1
ATOM 1761 C CA . TYR A 1 235 ? -44.779 -35.787 38.493 1.00 46.25 235 TYR A CA 1
ATOM 1762 C C . TYR A 1 235 ? -44.390 -35.901 37.003 1.00 46.25 235 TYR A C 1
ATOM 1764 O O . TYR A 1 235 ? -44.140 -37.006 36.516 1.00 46.25 235 TYR A O 1
ATOM 1772 N N . MET A 1 236 ? -44.257 -34.777 36.293 1.00 45.62 236 MET A N 1
ATOM 1773 C CA . MET A 1 236 ? -43.853 -34.732 34.879 1.00 45.62 236 MET A CA 1
ATOM 1774 C C . MET A 1 236 ? -42.405 -35.220 34.654 1.00 45.62 236 MET A C 1
ATOM 1776 O O . MET A 1 236 ? -42.133 -35.924 33.681 1.00 45.62 236 MET A O 1
ATOM 1780 N N . CYS A 1 237 ? -41.476 -34.918 35.572 1.00 45.81 237 CYS A N 1
ATOM 1781 C CA . CYS A 1 237 ? -40.063 -35.327 35.491 1.00 45.81 237 CYS A CA 1
ATOM 1782 C C . CYS A 1 237 ? -39.901 -36.845 35.680 1.00 45.81 237 CYS A C 1
ATOM 1784 O O . CYS A 1 237 ? -39.085 -37.499 35.022 1.00 45.81 237 CYS A O 1
ATOM 1786 N N . LYS A 1 238 ? -40.754 -37.421 36.532 1.00 55.94 238 LYS A N 1
ATOM 1787 C CA . LYS A 1 238 ? -40.758 -38.848 36.861 1.00 55.94 238 LYS A CA 1
ATOM 1788 C C . LYS A 1 238 ? -41.188 -39.724 35.679 1.00 55.94 238 LYS A C 1
ATOM 1790 O O . LYS A 1 238 ? -40.608 -40.786 35.466 1.00 55.94 238 LYS A O 1
ATOM 1795 N N . ASN A 1 239 ? -42.149 -39.260 34.878 1.00 49.81 239 ASN A N 1
ATOM 1796 C CA . ASN A 1 239 ? -42.654 -39.998 33.713 1.00 49.81 239 ASN A CA 1
ATOM 1797 C C . ASN A 1 239 ? -41.715 -39.955 32.497 1.00 49.81 239 ASN A C 1
ATOM 1799 O O . ASN A 1 239 ? -41.768 -40.848 31.658 1.00 49.81 239 ASN A O 1
ATOM 1803 N N . ALA A 1 240 ? -40.821 -38.967 32.421 1.00 49.69 240 ALA A N 1
ATOM 1804 C CA . ALA A 1 240 ? -39.819 -38.862 31.359 1.00 49.69 240 ALA A CA 1
ATOM 1805 C C . ALA A 1 240 ? -38.519 -39.645 31.654 1.00 49.69 240 ALA A C 1
ATOM 1807 O O . ALA A 1 240 ? -37.555 -39.549 30.896 1.00 49.69 240 ALA A O 1
ATOM 1808 N N . GLY A 1 241 ? -38.456 -40.397 32.762 1.00 49.88 241 GLY A N 1
ATOM 1809 C CA . GLY A 1 241 ? -37.245 -41.117 33.177 1.00 49.88 241 GLY A CA 1
ATOM 1810 C C . GLY A 1 241 ? -36.110 -40.206 33.665 1.00 49.88 241 GLY A C 1
ATOM 1811 O O . GLY A 1 241 ? -34.961 -40.647 33.755 1.00 49.88 241 GLY A O 1
ATOM 1812 N N . GLY A 1 242 ? -36.412 -38.941 33.977 1.00 48.25 242 GLY A N 1
ATOM 1813 C CA . GLY A 1 242 ? -35.449 -37.977 34.496 1.00 48.25 242 GLY A CA 1
ATOM 1814 C C . GLY A 1 242 ? -35.052 -38.287 35.941 1.00 48.25 242 GLY A C 1
ATOM 1815 O O . GLY A 1 242 ? -35.875 -38.708 36.749 1.00 48.25 242 GLY A O 1
ATOM 1816 N N . LYS A 1 243 ? -33.776 -38.072 36.280 1.00 48.56 243 LYS A N 1
ATOM 1817 C CA . LYS A 1 243 ? -33.286 -38.057 37.668 1.00 48.56 243 LYS A CA 1
ATOM 1818 C C . LYS A 1 243 ? -32.824 -36.645 37.994 1.00 48.56 243 LYS A C 1
ATOM 1820 O O . LYS A 1 243 ? -31.957 -36.124 37.287 1.00 48.56 243 LYS A O 1
ATOM 1825 N N . CYS A 1 244 ? -33.348 -36.035 39.057 1.00 48.81 244 CYS A N 1
ATOM 1826 C CA . CYS A 1 244 ? -32.843 -34.743 39.508 1.00 48.81 244 CYS A CA 1
ATOM 1827 C C . CYS A 1 244 ? -31.388 -34.890 39.970 1.00 48.81 244 CYS A C 1
ATOM 1829 O O . CYS A 1 244 ? -31.074 -35.653 40.883 1.00 48.81 244 CYS A O 1
ATOM 1831 N N . LYS A 1 245 ? -30.474 -34.156 39.329 1.00 47.78 245 LYS A N 1
ATOM 1832 C CA . LYS A 1 245 ? -29.078 -34.062 39.759 1.00 47.78 245 LYS A CA 1
ATOM 1833 C C . LYS A 1 245 ? -28.887 -32.692 40.391 1.00 47.78 245 LYS A C 1
ATOM 1835 O O . LYS A 1 245 ? -28.907 -31.683 39.693 1.00 47.78 245 LYS A O 1
ATOM 1840 N N . ALA A 1 246 ? -28.714 -32.659 41.710 1.00 45.72 246 ALA A N 1
ATOM 1841 C CA . ALA A 1 246 ? -28.399 -31.438 42.438 1.00 45.72 246 ALA A CA 1
ATOM 1842 C C . ALA A 1 246 ? -27.003 -30.938 42.032 1.00 45.72 246 ALA A C 1
ATOM 1844 O O . ALA A 1 246 ? -25.989 -31.299 42.623 1.00 45.72 246 ALA A O 1
ATOM 1845 N N . LYS A 1 247 ? -26.952 -30.128 40.979 1.00 42.12 247 LYS A N 1
ATOM 1846 C CA . LYS A 1 247 ? -25.870 -29.186 40.718 1.00 42.12 247 LYS A CA 1
ATOM 1847 C C . LYS A 1 247 ? -26.510 -27.911 40.200 1.00 42.12 247 LYS A C 1
ATOM 1849 O O . LYS A 1 247 ? -26.968 -27.874 39.066 1.00 42.12 247 LYS A O 1
ATOM 1854 N N . THR A 1 248 ? -26.566 -26.920 41.089 1.00 41.34 248 THR A N 1
ATOM 1855 C CA . THR A 1 248 ? -26.653 -25.488 40.774 1.00 41.34 248 THR A CA 1
ATOM 1856 C C . THR A 1 248 ? -27.632 -25.137 39.651 1.00 41.34 248 THR A C 1
ATOM 1858 O O . THR A 1 248 ? -27.255 -25.052 38.489 1.00 41.34 248 THR A O 1
ATOM 1861 N N . ALA A 1 249 ? -28.888 -24.925 40.052 1.00 40.25 249 ALA A N 1
ATOM 1862 C CA . ALA A 1 249 ? -29.883 -24.075 39.400 1.00 40.25 249 ALA A CA 1
ATOM 1863 C C . ALA A 1 249 ? -29.860 -24.030 37.859 1.00 40.25 249 ALA A C 1
ATOM 1865 O O . ALA A 1 249 ? -29.452 -23.041 37.256 1.00 40.25 249 ALA A O 1
ATOM 1866 N N . ARG A 1 250 ? -30.416 -25.066 37.229 1.00 37.28 250 ARG A N 1
ATOM 1867 C CA . ARG A 1 250 ? -31.349 -24.899 36.104 1.00 37.28 250 ARG A CA 1
ATOM 1868 C C . ARG A 1 250 ? -32.073 -26.219 35.862 1.00 37.28 250 ARG A C 1
ATOM 1870 O O . ARG A 1 250 ? -31.546 -27.129 35.231 1.00 37.28 250 ARG A O 1
ATOM 1877 N N . VAL A 1 251 ? -33.296 -26.320 36.379 1.00 34.03 251 VAL A N 1
ATOM 1878 C CA . VAL A 1 251 ? -34.282 -27.235 35.801 1.00 34.03 251 VAL A CA 1
ATOM 1879 C C . VAL A 1 251 ? -34.673 -26.602 34.470 1.00 34.03 251 VAL A C 1
ATOM 1881 O O . VAL A 1 251 ? -35.452 -25.655 34.438 1.00 34.03 251 VAL A O 1
ATOM 1884 N N . VAL A 1 252 ? -34.054 -27.046 33.378 1.00 33.72 252 VAL A N 1
ATOM 1885 C CA . VAL A 1 252 ? -34.539 -26.729 32.034 1.00 33.72 252 VAL A CA 1
ATOM 1886 C C . VAL A 1 252 ? -35.605 -27.768 31.711 1.00 33.72 252 VAL A C 1
ATOM 1888 O O . VAL A 1 252 ? -35.295 -28.874 31.277 1.00 33.72 252 VAL A O 1
ATOM 1891 N N . CYS A 1 253 ? -36.865 -27.426 31.976 1.00 33.59 253 CYS A N 1
ATOM 1892 C CA . CYS A 1 253 ? -37.970 -28.022 31.234 1.00 33.59 253 CYS A CA 1
ATOM 1893 C C . CYS A 1 253 ? -37.938 -27.410 29.820 1.00 33.59 253 CYS A C 1
ATOM 1895 O O . CYS A 1 253 ? -37.822 -26.188 29.709 1.00 33.59 253 CYS A O 1
ATOM 1897 N N . PRO A 1 254 ? -37.992 -28.211 28.745 1.00 37.03 254 PRO A N 1
ATOM 1898 C CA . PRO A 1 254 ? -37.830 -27.721 27.384 1.00 37.03 254 PRO A CA 1
ATOM 1899 C C . PRO A 1 254 ? -39.123 -27.053 26.908 1.00 37.03 254 PRO A C 1
ATOM 1901 O O . PRO A 1 254 ? -39.954 -27.681 26.263 1.00 37.03 254 PRO A O 1
ATOM 1904 N N . HIS A 1 255 ? -39.284 -25.772 27.216 1.00 40.44 255 HIS A N 1
ATOM 1905 C CA . HIS A 1 255 ? -39.981 -24.830 26.344 1.00 40.44 255 HIS A CA 1
ATOM 1906 C C . HIS A 1 255 ? -39.100 -23.585 26.251 1.00 40.44 255 HIS A C 1
ATOM 1908 O O . HIS A 1 255 ? -39.074 -22.751 27.155 1.00 40.44 255 HIS A O 1
ATOM 1914 N N . GLU A 1 256 ? -38.282 -23.544 25.198 1.00 47.66 256 GLU A N 1
ATOM 1915 C CA . GLU A 1 256 ? -37.477 -22.379 24.835 1.00 47.66 256 GLU A CA 1
ATOM 1916 C C . GLU A 1 256 ? -38.405 -21.177 24.598 1.00 47.66 256 GLU A C 1
ATOM 1918 O O . GLU A 1 256 ? -39.418 -21.324 23.910 1.00 47.66 256 GLU A O 1
ATOM 1923 N N . PRO A 1 257 ? -38.106 -19.992 25.161 1.00 49.16 257 PRO A N 1
ATOM 1924 C CA . PRO A 1 257 ? -38.780 -18.772 24.750 1.00 49.16 257 PRO A CA 1
ATOM 1925 C C . PRO A 1 257 ? -38.340 -18.456 23.317 1.00 49.16 257 PRO A C 1
ATOM 1927 O O . PRO A 1 257 ? -37.164 -18.194 23.071 1.00 49.16 257 PRO A O 1
ATOM 1930 N N . GLU A 1 258 ? -39.275 -18.521 22.373 1.00 57.41 258 GLU A N 1
ATOM 1931 C CA . GLU A 1 258 ? -39.042 -18.141 20.979 1.00 57.41 258 GLU A CA 1
ATOM 1932 C C . GLU A 1 258 ? -38.531 -16.690 20.932 1.00 57.41 258 GLU A C 1
ATOM 1934 O O . GLU A 1 258 ? -39.181 -15.778 21.450 1.00 57.41 258 GLU A O 1
ATOM 1939 N N . CYS A 1 259 ? -37.344 -16.464 20.359 1.00 60.31 259 CYS A N 1
ATOM 1940 C CA . CYS A 1 259 ? -36.841 -15.111 20.132 1.00 60.31 259 CYS A CA 1
ATOM 1941 C C . CYS A 1 259 ? -37.789 -14.400 19.155 1.00 60.31 259 CYS A C 1
ATOM 1943 O O . CYS A 1 259 ? -37.968 -14.859 18.027 1.00 60.31 259 CYS A O 1
ATOM 1945 N N . VAL A 1 260 ? -38.397 -13.290 19.581 1.00 60.38 260 VAL A N 1
ATOM 1946 C CA . VAL A 1 260 ? -39.388 -12.570 18.767 1.00 60.38 260 VAL A CA 1
ATOM 1947 C C . VAL A 1 260 ? -38.710 -11.424 18.022 1.00 60.38 260 VAL A C 1
ATOM 1949 O O . VAL A 1 260 ? -37.950 -10.645 18.609 1.00 60.38 260 VAL A O 1
ATOM 1952 N N . ASP A 1 261 ? -38.992 -11.350 16.725 1.00 66.88 261 ASP A N 1
ATOM 1953 C CA . ASP A 1 261 ? -38.318 -10.502 15.750 1.00 66.88 261 ASP A CA 1
ATOM 1954 C C . ASP A 1 261 ? -39.182 -9.267 15.435 1.00 66.88 261 ASP A C 1
ATOM 1956 O O . ASP A 1 261 ? -40.246 -9.390 14.831 1.00 66.88 261 ASP A O 1
ATOM 1960 N N . GLU A 1 262 ? -38.785 -8.082 15.915 1.00 59.62 262 GLU A N 1
ATOM 1961 C CA . GLU A 1 262 ? -39.523 -6.829 15.656 1.00 59.62 262 GLU A CA 1
ATOM 1962 C C . GLU A 1 262 ? -38.800 -5.930 14.634 1.00 59.62 262 GLU A C 1
ATOM 1964 O O . GLU A 1 262 ? -39.453 -5.100 14.009 1.00 59.62 262 GLU A O 1
ATOM 1969 N N . TRP A 1 263 ? -37.484 -6.112 14.418 1.00 71.88 263 TRP A N 1
ATOM 1970 C CA . TRP A 1 263 ? -36.705 -5.387 13.391 1.00 71.88 263 TRP A CA 1
ATOM 1971 C C . TRP A 1 263 ? -35.394 -6.069 12.931 1.00 71.88 263 TRP A C 1
ATOM 1973 O O . TRP A 1 263 ? -34.693 -5.523 12.074 1.00 71.88 263 TRP A O 1
ATOM 1983 N N . CYS A 1 264 ? -35.042 -7.267 13.426 1.00 78.25 264 CYS A N 1
ATOM 1984 C CA . CYS A 1 264 ? -33.831 -7.974 12.980 1.00 78.25 264 CYS A CA 1
ATOM 1985 C C . CYS A 1 264 ? -33.954 -8.415 11.514 1.00 78.25 264 CYS A C 1
ATOM 1987 O O . CYS A 1 264 ? -32.991 -8.330 10.747 1.00 78.25 264 CYS A O 1
ATOM 1989 N N . THR A 1 265 ? -35.163 -8.791 11.092 1.00 75.50 265 THR A N 1
ATOM 1990 C CA . THR A 1 265 ? -35.435 -9.201 9.709 1.00 75.50 265 THR A CA 1
ATOM 1991 C C . THR A 1 265 ? -35.274 -8.057 8.699 1.00 75.50 265 THR A C 1
ATOM 1993 O O . THR A 1 265 ? -34.839 -8.302 7.574 1.00 75.50 265 THR A O 1
ATOM 1996 N N . GLU A 1 266 ? -35.567 -6.803 9.076 1.00 72.00 266 GLU A N 1
ATOM 1997 C CA . GLU A 1 266 ? -35.368 -5.634 8.195 1.00 72.00 266 GLU A CA 1
ATOM 1998 C C . GLU A 1 266 ? -33.882 -5.366 7.919 1.00 72.00 266 GLU A C 1
ATOM 2000 O O . GLU A 1 266 ? -33.520 -4.935 6.824 1.00 72.00 266 GLU A O 1
ATOM 2005 N N . SER A 1 2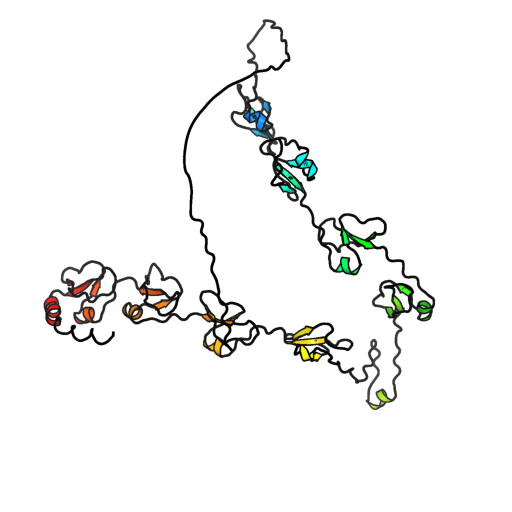67 ? -33.016 -5.703 8.878 1.00 63.22 267 SER A N 1
ATOM 2006 C CA . SER A 1 267 ? -31.554 -5.654 8.736 1.00 63.22 267 SER A CA 1
ATOM 2007 C C . SER A 1 267 ? -30.971 -6.895 8.037 1.00 63.22 267 SER A C 1
ATOM 2009 O O . SER A 1 267 ? -29.754 -7.051 7.974 1.00 63.22 267 SER A O 1
ATOM 2011 N N . GLY A 1 268 ? -31.814 -7.804 7.527 1.00 72.56 268 GLY A N 1
ATOM 2012 C CA . GLY A 1 268 ? -31.384 -9.055 6.890 1.00 72.56 268 GLY A CA 1
ATOM 2013 C C . GLY A 1 268 ? -30.807 -10.096 7.858 1.00 72.56 268 GLY A C 1
ATOM 2014 O O . GLY A 1 268 ? -30.143 -11.034 7.415 1.00 72.56 268 GLY A O 1
ATOM 2015 N N . GLY A 1 269 ? -31.030 -9.930 9.165 1.00 80.81 269 GLY A N 1
ATOM 2016 C CA . GLY A 1 269 ? -30.562 -10.840 10.206 1.00 80.81 269 GLY A CA 1
ATOM 2017 C C . GLY A 1 269 ? -31.624 -11.828 10.684 1.00 80.81 269 GLY A C 1
ATOM 2018 O O . GLY A 1 269 ? -32.775 -11.807 10.250 1.00 80.81 269 GLY A O 1
ATOM 2019 N N . ALA A 1 270 ? -31.217 -12.706 11.601 1.00 84.19 270 ALA A N 1
ATOM 2020 C CA . ALA A 1 270 ? -32.113 -13.606 12.322 1.00 84.19 270 ALA A CA 1
ATOM 2021 C C . ALA A 1 270 ? -31.804 -13.600 13.823 1.00 84.19 270 ALA A C 1
ATOM 2023 O O . ALA A 1 270 ? -30.638 -13.606 14.228 1.00 84.19 270 ALA A O 1
ATOM 2024 N N . CYS A 1 271 ? -32.851 -13.638 14.648 1.00 84.75 271 CYS A N 1
ATOM 2025 C CA . CYS A 1 271 ? -32.706 -13.748 16.094 1.00 84.75 271 CYS A CA 1
ATOM 2026 C C . CYS A 1 271 ? -32.237 -15.148 16.505 1.00 84.75 271 CYS A C 1
ATOM 2028 O O . CYS A 1 271 ? -32.915 -16.139 16.235 1.00 84.75 271 CYS A O 1
ATOM 2030 N N . LYS A 1 272 ? -31.080 -15.230 17.170 1.00 85.06 272 LYS A N 1
ATOM 2031 C CA . LYS A 1 272 ? -30.484 -16.483 17.660 1.00 85.06 272 LYS A CA 1
ATOM 2032 C C . LYS A 1 272 ? -29.958 -16.306 19.079 1.00 85.06 272 LYS A C 1
ATOM 2034 O O . LYS A 1 272 ? -29.683 -15.194 19.521 1.00 85.06 272 LYS A O 1
ATOM 2039 N N . ASP A 1 273 ? -29.762 -17.413 19.779 1.00 80.38 273 ASP A N 1
ATOM 2040 C CA . ASP A 1 273 ? -29.114 -17.442 21.091 1.00 80.38 273 ASP A CA 1
ATOM 2041 C C . ASP A 1 273 ? -27.603 -17.148 21.013 1.00 80.38 273 ASP A C 1
ATOM 2043 O O . ASP A 1 273 ? -27.000 -16.671 21.977 1.00 80.38 273 ASP A O 1
ATOM 2047 N N . LYS A 1 274 ? -26.986 -17.407 19.850 1.00 82.44 274 LYS A N 1
ATOM 2048 C CA . LYS A 1 274 ? -25.606 -17.036 19.505 1.00 82.44 274 LYS A CA 1
ATOM 2049 C C . LYS A 1 274 ? -25.450 -16.771 18.008 1.00 82.44 274 LYS A C 1
ATOM 2051 O O . LYS A 1 274 ? -26.003 -17.495 17.182 1.00 82.44 274 LYS A O 1
ATOM 2056 N N . CYS A 1 275 ? -24.605 -15.803 17.665 1.00 79.69 275 CYS A N 1
ATOM 2057 C CA . CYS A 1 275 ? -24.193 -15.554 16.284 1.00 79.69 275 CYS A CA 1
ATOM 2058 C C . CYS A 1 275 ? -22.982 -16.407 15.896 1.00 79.69 275 CYS A C 1
ATOM 2060 O O . CYS A 1 275 ? -22.117 -16.709 16.724 1.00 79.69 275 CYS A O 1
ATOM 2062 N N . SER A 1 276 ? -22.919 -16.810 14.630 1.00 79.50 276 SER A N 1
ATOM 2063 C CA . SER A 1 276 ? -21.753 -17.487 14.066 1.00 79.50 276 SER A CA 1
ATOM 2064 C C . SER A 1 276 ? -20.580 -16.519 13.880 1.00 79.50 276 SER A C 1
ATOM 2066 O O . SER A 1 276 ? -20.729 -15.301 13.927 1.00 79.50 276 SER A O 1
ATOM 2068 N N . SER A 1 277 ? -19.389 -17.054 13.606 1.00 73.44 277 SER A N 1
ATOM 2069 C CA . SER A 1 277 ? -18.193 -16.243 13.339 1.00 73.44 277 SER A CA 1
ATOM 2070 C C . SER A 1 277 ? -18.278 -15.383 12.070 1.00 73.44 277 SER A C 1
ATOM 2072 O O . SER A 1 277 ? -17.404 -14.547 11.864 1.00 73.44 277 SER A O 1
ATOM 2074 N N . MET A 1 278 ? -19.279 -15.608 11.211 1.00 64.44 278 MET A N 1
ATOM 2075 C CA . MET A 1 278 ? -19.511 -14.844 9.975 1.00 64.44 278 MET A CA 1
ATOM 2076 C C . MET A 1 278 ? -20.655 -13.824 10.108 1.00 64.44 278 MET A C 1
ATOM 2078 O O . MET A 1 278 ? -21.012 -13.162 9.138 1.00 64.44 278 MET A O 1
ATOM 2082 N N . GLU A 1 279 ? -21.223 -13.689 11.303 1.00 79.81 279 GLU A N 1
ATOM 2083 C CA . GLU A 1 279 ? -22.318 -12.772 11.609 1.00 79.81 279 GLU A CA 1
ATOM 2084 C C . GLU A 1 279 ? -21.832 -11.679 12.577 1.00 79.81 279 GLU A C 1
ATOM 2086 O O . GLU A 1 279 ? -20.853 -11.846 13.314 1.00 79.81 279 GLU A O 1
ATOM 2091 N N . GLU A 1 280 ? -22.491 -10.527 12.552 1.00 82.62 280 GLU A N 1
ATOM 2092 C CA . GLU A 1 280 ? -22.364 -9.481 13.558 1.00 82.62 280 GLU A CA 1
ATOM 2093 C C . GLU A 1 280 ? -23.598 -9.432 14.450 1.00 82.62 280 GLU A C 1
ATOM 2095 O O . GLU A 1 280 ? -24.711 -9.762 14.038 1.00 82.62 280 GLU A O 1
ATOM 2100 N N . VAL A 1 281 ? -23.363 -9.053 15.704 1.00 85.25 281 VAL A N 1
ATOM 2101 C CA . VAL A 1 281 ? -24.408 -8.886 16.708 1.00 85.25 281 VAL A CA 1
ATOM 2102 C C . VAL A 1 281 ? -24.944 -7.465 16.591 1.00 85.25 281 VAL A C 1
ATOM 2104 O O . VAL A 1 281 ? -24.208 -6.512 16.843 1.00 85.25 281 VAL A O 1
ATOM 2107 N N . ILE A 1 282 ? -26.223 -7.326 16.250 1.00 82.25 282 ILE A N 1
ATOM 2108 C CA . ILE A 1 282 ? -26.947 -6.057 16.356 1.00 82.25 282 ILE A CA 1
ATOM 2109 C C . ILE A 1 282 ? -27.640 -6.034 17.722 1.00 82.25 282 ILE A C 1
ATOM 2111 O O . ILE A 1 282 ? -28.627 -6.741 17.959 1.00 82.25 282 ILE A O 1
ATOM 2115 N N . ASP A 1 283 ? -27.095 -5.244 18.646 1.00 76.94 283 ASP A N 1
ATOM 2116 C CA . ASP A 1 283 ? -27.631 -5.124 20.003 1.00 76.94 283 ASP A CA 1
ATOM 2117 C C . ASP A 1 283 ? -29.031 -4.487 20.001 1.00 76.94 283 ASP A C 1
ATOM 2119 O O . ASP A 1 283 ? -29.296 -3.498 19.319 1.00 76.94 283 ASP A O 1
ATOM 2123 N N . GLY A 1 284 ? -29.947 -5.062 20.788 1.00 75.50 284 GLY A N 1
ATOM 2124 C CA . GLY A 1 284 ? -31.320 -4.562 20.942 1.00 75.50 284 GLY A CA 1
ATOM 2125 C C . GLY A 1 284 ? -32.288 -4.928 19.810 1.00 75.50 284 GLY A C 1
ATOM 2126 O O . GLY A 1 284 ? -33.451 -4.524 19.865 1.00 75.50 284 GLY A O 1
ATOM 2127 N N . ALA A 1 285 ? -31.845 -5.708 18.814 1.00 80.94 285 ALA A N 1
ATOM 2128 C CA . ALA A 1 285 ? -32.669 -6.082 17.662 1.00 80.94 285 ALA A CA 1
ATOM 2129 C C . ALA A 1 285 ? -33.616 -7.278 17.847 1.00 80.94 285 ALA A C 1
ATOM 2131 O O . ALA A 1 285 ? -34.534 -7.471 17.051 1.00 80.94 285 ALA A O 1
ATOM 2132 N N . CYS A 1 286 ? -33.465 -8.024 18.941 1.00 84.62 286 CYS A N 1
ATOM 2133 C CA . CYS A 1 286 ? -34.314 -9.163 19.286 1.00 84.62 286 CYS A CA 1
ATOM 2134 C C . CYS A 1 286 ? -34.858 -9.029 20.709 1.00 84.62 286 CYS A C 1
ATOM 2136 O O . CYS A 1 286 ? -34.138 -8.613 21.619 1.00 84.62 286 CYS A O 1
ATOM 2138 N N . LYS A 1 287 ? -36.119 -9.423 20.924 1.00 76.81 287 LYS A N 1
ATOM 2139 C CA . LYS A 1 287 ? -36.720 -9.487 22.265 1.00 76.81 287 LYS A CA 1
ATOM 2140 C C . LYS A 1 287 ? -36.524 -10.881 22.864 1.00 76.81 287 LYS A C 1
ATOM 2142 O O . LYS A 1 287 ? -37.025 -11.865 22.329 1.00 76.81 287 LYS A O 1
ATOM 2147 N N . GLY A 1 288 ? -35.827 -10.947 23.999 1.00 72.75 288 GLY A N 1
ATOM 2148 C CA . GLY A 1 288 ? -35.663 -12.164 24.800 1.00 72.75 288 GLY A CA 1
ATOM 2149 C C . GLY A 1 288 ? -34.326 -12.207 25.554 1.00 72.75 288 GLY A C 1
ATOM 2150 O O . GLY A 1 288 ? -33.338 -11.636 25.089 1.00 72.75 288 GLY A O 1
ATOM 2151 N N . PRO A 1 289 ? -34.256 -12.859 26.729 1.00 65.94 289 PRO A N 1
ATOM 2152 C CA . PRO A 1 289 ? -33.000 -13.015 27.453 1.00 65.94 289 PRO A CA 1
ATOM 2153 C C . PRO A 1 289 ? -32.049 -13.936 26.677 1.00 65.94 289 PRO A C 1
ATOM 2155 O O . PRO A 1 289 ? -32.359 -15.103 26.454 1.00 65.94 289 PRO A O 1
ATOM 2158 N N . ASN A 1 290 ? -30.855 -13.431 26.353 1.00 76.31 290 ASN A N 1
ATOM 2159 C CA . ASN A 1 290 ? -29.841 -14.094 25.517 1.00 76.31 290 ASN A CA 1
ATOM 2160 C C . ASN A 1 290 ? -30.215 -14.237 24.031 1.00 76.31 290 ASN A C 1
ATOM 2162 O O . ASN A 1 290 ? -29.664 -15.110 23.375 1.00 76.31 290 ASN A O 1
ATOM 2166 N N . CYS A 1 291 ? -31.118 -13.412 23.495 1.00 80.31 291 CYS A N 1
ATOM 2167 C CA . CYS A 1 291 ? -31.344 -13.343 22.050 1.00 80.31 291 CYS A CA 1
ATOM 2168 C C . CYS A 1 291 ? -30.507 -12.209 21.444 1.00 80.31 291 CYS A C 1
ATOM 2170 O O . CYS A 1 291 ? -30.565 -11.069 21.904 1.00 80.31 291 CYS A O 1
ATOM 2172 N N . TYR A 1 292 ? -29.775 -12.520 20.383 1.00 84.31 292 TYR A N 1
ATOM 2173 C CA . TYR A 1 292 ? -28.979 -11.586 19.598 1.00 84.31 292 TYR A CA 1
ATOM 2174 C C . TYR A 1 292 ? -29.517 -11.554 18.173 1.00 84.31 292 TYR A C 1
ATOM 2176 O O . TYR A 1 292 ? -29.850 -12.600 17.610 1.00 84.31 292 TYR A O 1
ATOM 2184 N N . CYS A 1 293 ? -29.587 -10.367 17.577 1.00 87.62 293 CYS A N 1
ATOM 2185 C CA . CYS A 1 293 ? -29.825 -10.278 16.146 1.00 87.62 293 CYS A CA 1
ATOM 2186 C C . CYS A 1 293 ? -28.517 -10.555 15.426 1.00 87.62 293 CYS A C 1
ATOM 2188 O O . CYS A 1 293 ? -27.571 -9.775 15.528 1.00 87.62 293 CYS A O 1
ATOM 2190 N N . CYS A 1 294 ? -28.467 -11.684 14.732 1.00 88.25 294 CYS A N 1
ATOM 2191 C CA . CYS A 1 294 ? -27.315 -12.092 13.957 1.00 88.25 294 CYS A CA 1
ATOM 2192 C C . CYS A 1 294 ? -27.554 -11.684 12.514 1.00 88.25 294 CYS A C 1
ATOM 2194 O O . CYS A 1 294 ? -28.262 -12.377 11.780 1.00 88.25 294 CYS A O 1
ATOM 2196 N N . ALA A 1 295 ? -26.996 -10.542 12.131 1.00 81.50 295 ALA A N 1
ATOM 2197 C CA . ALA A 1 295 ? -26.945 -10.134 10.739 1.00 81.50 295 ALA A CA 1
ATOM 2198 C C . ALA A 1 295 ? -25.656 -10.674 10.111 1.00 81.50 295 ALA A C 1
ATOM 2200 O O . ALA A 1 295 ? -24.635 -10.769 10.797 1.00 81.50 295 ALA A O 1
ATOM 2201 N N . PRO A 1 296 ? -25.657 -11.070 8.831 1.00 71.81 296 PRO A N 1
ATOM 2202 C CA . PRO A 1 296 ? -24.398 -11.274 8.127 1.00 71.81 296 PRO A CA 1
ATOM 2203 C C . PRO A 1 296 ? -23.586 -9.977 8.226 1.00 71.81 296 PRO A C 1
ATOM 2205 O O . PRO A 1 296 ? -24.130 -8.908 7.961 1.00 71.81 296 PRO A O 1
ATOM 2208 N N . ARG A 1 297 ? -22.308 -10.068 8.627 1.00 69.00 297 ARG A N 1
ATOM 2209 C CA . ARG A 1 297 ? -21.402 -8.906 8.590 1.00 69.00 297 ARG A CA 1
ATOM 2210 C C . ARG A 1 297 ? -21.492 -8.272 7.211 1.00 69.00 297 ARG A C 1
ATOM 2212 O O . ARG A 1 297 ? -21.458 -9.033 6.239 1.00 69.00 297 ARG A O 1
ATOM 2219 N N . GLU A 1 298 ? -21.573 -6.936 7.136 1.00 58.84 298 GLU A N 1
ATOM 2220 C CA . GLU A 1 298 ? -21.404 -6.205 5.871 1.00 58.84 298 GLU A CA 1
ATOM 2221 C C . GLU A 1 298 ? -20.271 -6.868 5.076 1.00 58.84 298 GLU A C 1
ATOM 2223 O O . GLU A 1 298 ? -19.130 -6.953 5.534 1.00 58.84 298 GLU A O 1
ATOM 2228 N N . GLU A 1 299 ? -20.671 -7.487 3.963 1.00 57.41 299 GLU A N 1
ATOM 2229 C CA . GLU A 1 299 ? -19.979 -8.629 3.375 1.00 57.41 299 GLU A CA 1
ATOM 2230 C C . GLU A 1 299 ? -18.495 -8.322 3.152 1.00 57.41 299 GLU A C 1
ATOM 2232 O O . GLU A 1 299 ? -18.140 -7.420 2.388 1.00 57.41 299 GLU A O 1
ATOM 2237 N N . GLU A 1 300 ? -17.612 -9.110 3.776 1.00 64.38 300 GLU A N 1
ATOM 2238 C CA . GLU A 1 300 ? -16.221 -9.196 3.336 1.00 64.38 300 GLU A CA 1
ATOM 2239 C C . GLU A 1 300 ? -16.239 -9.404 1.823 1.00 64.38 300 GLU A C 1
ATOM 2241 O O . GLU A 1 300 ? -16.835 -10.374 1.369 1.00 64.38 300 GLU A O 1
ATOM 2246 N N . CYS A 1 301 ? -15.628 -8.514 1.035 1.00 74.31 301 CYS A N 1
ATOM 2247 C CA . CYS A 1 301 ? -15.715 -8.588 -0.421 1.00 74.31 301 CYS A CA 1
ATOM 2248 C C . CYS A 1 301 ? -15.378 -10.001 -0.950 1.00 74.31 301 CYS A C 1
ATOM 2250 O O . CYS A 1 301 ? -14.202 -10.377 -1.068 1.00 74.31 301 CYS A O 1
ATOM 2252 N N . ILE A 1 302 ? -16.395 -10.785 -1.320 1.00 82.56 302 ILE A N 1
ATOM 2253 C CA . ILE A 1 302 ? -16.224 -12.186 -1.697 1.00 82.56 302 ILE A CA 1
ATOM 2254 C C . ILE A 1 302 ? -15.815 -12.242 -3.162 1.00 82.56 302 ILE A C 1
ATOM 2256 O O . ILE A 1 302 ? -16.464 -11.718 -4.070 1.00 82.56 302 ILE A O 1
ATOM 2260 N N . ARG A 1 303 ? -14.691 -12.908 -3.423 1.00 86.44 303 ARG A N 1
ATOM 2261 C CA . ARG A 1 303 ? -14.167 -13.061 -4.780 1.00 86.44 303 ARG A CA 1
ATOM 2262 C C . ARG A 1 303 ? -14.953 -14.097 -5.573 1.00 86.44 303 ARG A C 1
ATOM 2264 O O . ARG A 1 303 ? -14.766 -15.298 -5.376 1.00 86.44 303 ARG A O 1
ATOM 2271 N N . ASN A 1 304 ? -15.683 -13.641 -6.587 1.00 89.00 304 ASN A N 1
ATOM 2272 C CA . ASN A 1 304 ? -16.424 -14.526 -7.479 1.00 89.00 304 ASN A CA 1
ATOM 2273 C C . ASN A 1 304 ? -15.562 -15.137 -8.609 1.00 89.00 304 ASN A C 1
ATOM 2275 O O . ASN A 1 304 ? -14.383 -14.810 -8.819 1.00 89.00 304 ASN A O 1
ATOM 2279 N N . HIS A 1 305 ? -16.167 -16.042 -9.389 1.00 89.38 305 HIS A N 1
ATOM 2280 C CA . HIS A 1 305 ? -15.492 -16.759 -10.477 1.00 89.38 305 HIS A CA 1
ATOM 2281 C C . HIS A 1 305 ? -14.933 -15.832 -11.577 1.00 89.38 305 HIS A C 1
ATOM 2283 O O . HIS A 1 305 ? -13.859 -16.104 -12.123 1.00 89.38 305 HIS A O 1
ATOM 2289 N N . LYS A 1 306 ? -15.602 -14.711 -11.896 1.00 88.75 306 LYS A N 1
ATOM 2290 C CA . LYS A 1 306 ? -15.120 -13.753 -12.912 1.00 88.75 306 LYS A CA 1
ATOM 2291 C C . LYS A 1 306 ? -13.827 -13.085 -12.464 1.00 88.75 306 LYS A C 1
ATOM 2293 O O . LYS A 1 306 ? -12.898 -12.968 -13.268 1.00 88.75 306 LYS A O 1
ATOM 2298 N N . CYS A 1 307 ? -13.745 -12.692 -11.196 1.00 91.38 307 CYS A N 1
ATOM 2299 C CA . CYS A 1 307 ? -12.532 -12.105 -10.641 1.00 91.38 307 CYS A CA 1
ATOM 2300 C C . CYS A 1 307 ? -11.396 -13.121 -10.546 1.00 91.38 307 CYS A C 1
ATOM 2302 O O . CYS A 1 307 ? -10.280 -12.842 -10.994 1.00 91.38 307 CYS A O 1
ATOM 2304 N N . LYS A 1 308 ? -11.699 -14.346 -10.096 1.00 89.06 308 LYS A N 1
ATOM 2305 C CA . LYS A 1 308 ? -10.731 -15.451 -10.051 1.00 89.06 308 LYS A CA 1
ATOM 2306 C C . LYS A 1 308 ? -10.138 -15.752 -11.433 1.00 89.06 308 LYS A C 1
ATOM 2308 O O . LYS A 1 308 ? -8.919 -15.808 -11.568 1.00 89.06 308 LYS A O 1
ATOM 2313 N N . LYS A 1 309 ? -10.964 -15.844 -12.485 1.00 90.06 309 LYS A N 1
ATOM 2314 C CA . LYS A 1 309 ? -10.509 -16.081 -13.873 1.00 90.06 309 LYS A CA 1
ATOM 2315 C C . LYS A 1 309 ? -9.599 -14.968 -14.408 1.00 90.06 309 LYS A C 1
ATOM 2317 O O . LYS A 1 309 ? -8.773 -15.200 -15.288 1.00 90.06 309 LYS A O 1
ATOM 2322 N N . ARG A 1 310 ? -9.753 -13.742 -13.903 1.00 87.88 310 ARG A N 1
ATOM 2323 C CA . ARG A 1 310 ? -8.921 -12.587 -14.269 1.00 87.88 310 ARG A CA 1
ATOM 2324 C C . ARG A 1 310 ? -7.692 -12.421 -13.366 1.00 87.88 310 ARG A C 1
ATOM 2326 O O . ARG A 1 310 ? -6.925 -11.497 -13.615 1.00 87.88 310 ARG A O 1
ATOM 2333 N N . GLY A 1 311 ? -7.497 -13.301 -12.379 1.00 88.19 311 GLY A N 1
ATOM 2334 C CA . GLY A 1 311 ? -6.403 -13.218 -11.408 1.00 88.19 311 GLY A CA 1
ATOM 2335 C C . GLY A 1 311 ? -6.537 -12.043 -10.437 1.00 88.19 311 GLY A C 1
ATOM 2336 O O . GLY A 1 311 ? -5.534 -11.593 -9.897 1.00 88.19 311 GLY A O 1
ATOM 2337 N N . GLY A 1 312 ? -7.748 -11.507 -10.264 1.00 89.88 312 GLY A N 1
ATOM 2338 C CA . GLY A 1 312 ? -7.987 -10.339 -9.424 1.00 89.88 312 GLY A CA 1
ATOM 2339 C C . GLY A 1 312 ? -8.204 -10.664 -7.948 1.00 89.88 312 GLY A C 1
ATOM 2340 O O . GLY A 1 312 ? -8.458 -11.814 -7.564 1.00 89.88 312 GLY A O 1
ATOM 2341 N N . LYS A 1 313 ? -8.122 -9.615 -7.129 1.00 90.50 313 LYS A N 1
ATOM 2342 C CA . LYS A 1 313 ? -8.456 -9.605 -5.699 1.00 90.50 313 LYS A CA 1
ATOM 2343 C C . LYS A 1 313 ? -9.564 -8.583 -5.446 1.00 90.50 313 LYS A C 1
ATOM 2345 O O . LYS A 1 313 ? -9.626 -7.573 -6.140 1.00 90.50 313 LYS A O 1
ATOM 2350 N N . CYS A 1 314 ? -10.432 -8.863 -4.484 1.00 90.81 314 CYS A N 1
ATOM 2351 C CA . CYS A 1 314 ? -11.522 -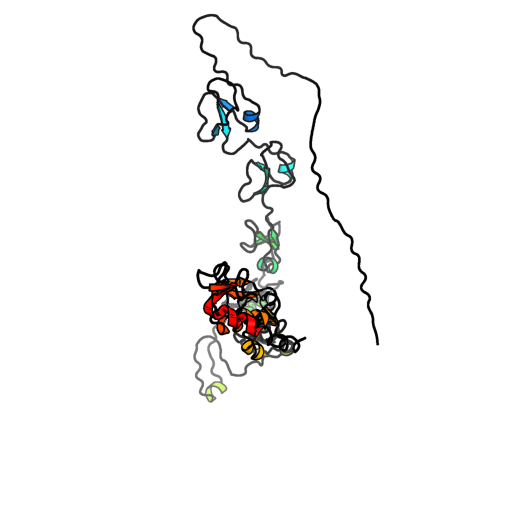7.969 -4.117 1.00 90.81 314 CYS A CA 1
ATOM 2352 C C . CYS A 1 314 ? -11.074 -6.979 -3.045 1.00 90.81 314 CYS A C 1
ATOM 2354 O O . CYS A 1 314 ? -10.420 -7.389 -2.088 1.00 90.81 314 CYS A O 1
ATOM 2356 N N . ARG A 1 315 ? -11.377 -5.696 -3.256 1.00 87.50 315 ARG A N 1
ATOM 2357 C CA . ARG A 1 315 ? -11.112 -4.584 -2.334 1.00 87.50 315 ARG A CA 1
ATOM 2358 C C . ARG A 1 315 ? -11.978 -3.378 -2.691 1.00 87.50 315 ARG A C 1
ATOM 2360 O O . ARG A 1 315 ? -12.559 -3.337 -3.772 1.00 87.50 315 ARG A O 1
ATOM 2367 N N . ASP A 1 316 ? -12.025 -2.409 -1.798 1.00 85.38 316 ASP A N 1
ATOM 2368 C CA . ASP A 1 316 ? -12.706 -1.123 -1.952 1.00 85.38 316 ASP A CA 1
ATOM 2369 C C . ASP A 1 316 ? -12.145 -0.285 -3.120 1.00 85.38 316 ASP A C 1
ATOM 2371 O O . ASP A 1 316 ? -12.903 0.212 -3.954 1.00 85.38 316 ASP A O 1
ATOM 2375 N N . GLN A 1 317 ? -10.817 -0.180 -3.256 1.00 85.62 317 GLN A N 1
ATOM 2376 C CA . GLN A 1 317 ? -10.173 0.610 -4.317 1.00 85.62 317 GLN A CA 1
ATOM 2377 C C . GLN A 1 317 ? -9.014 -0.122 -5.002 1.00 85.62 317 GLN A C 1
ATOM 2379 O O . GLN A 1 317 ? -8.149 -0.714 -4.362 1.00 85.62 317 GLN A O 1
ATOM 2384 N N . CYS A 1 318 ? -8.952 -0.054 -6.336 1.00 88.06 318 CYS A N 1
ATOM 2385 C CA . CYS A 1 318 ? -7.878 -0.684 -7.106 1.00 88.06 318 CYS A CA 1
ATOM 2386 C C . CYS A 1 318 ? -6.603 0.156 -7.135 1.00 88.06 318 CYS A C 1
ATOM 2388 O O . CYS A 1 318 ? -6.646 1.373 -7.299 1.00 88.06 318 CYS A O 1
ATOM 2390 N N . MET A 1 319 ? -5.451 -0.513 -7.064 1.00 85.50 319 MET A N 1
ATOM 2391 C CA . MET A 1 319 ? -4.156 0.155 -7.190 1.00 85.50 319 MET A CA 1
ATOM 2392 C C . MET A 1 319 ? -3.924 0.656 -8.632 1.00 85.50 319 MET A C 1
ATOM 2394 O O . MET A 1 319 ? -4.493 0.096 -9.571 1.00 85.50 319 MET A O 1
ATOM 2398 N N . PRO A 1 320 ? -3.030 1.638 -8.868 1.00 82.19 320 PRO A N 1
ATOM 2399 C CA . PRO A 1 320 ? -2.768 2.179 -10.211 1.00 82.19 320 PRO A CA 1
ATOM 2400 C C . PRO A 1 320 ? -2.368 1.137 -11.274 1.00 82.19 320 PRO A C 1
ATOM 2402 O O . PRO A 1 320 ? -2.681 1.302 -12.457 1.00 82.19 320 PRO A O 1
ATOM 2405 N N . LYS A 1 321 ? -1.713 0.038 -10.867 1.00 81.06 321 LYS A N 1
ATOM 2406 C CA . LYS A 1 321 ? -1.324 -1.092 -11.741 1.00 81.06 321 LYS A CA 1
ATOM 2407 C C . LYS A 1 321 ? -2.465 -2.094 -12.004 1.00 81.06 321 LYS A C 1
ATOM 2409 O O . LYS A 1 321 ? -2.303 -3.080 -12.723 1.00 81.06 321 LYS A O 1
ATOM 2414 N N . GLU A 1 322 ? -3.644 -1.849 -11.452 1.00 88.69 322 GLU A N 1
ATOM 2415 C CA . GLU A 1 322 ? -4.808 -2.721 -11.548 1.00 88.69 322 GLU A CA 1
ATOM 2416 C C . GLU A 1 322 ? -5.957 -2.021 -12.265 1.00 88.69 322 GLU A C 1
ATOM 2418 O O . GLU A 1 322 ? -5.972 -0.806 -12.457 1.00 88.69 322 GLU A O 1
ATOM 2423 N N . ARG A 1 323 ? -6.934 -2.807 -12.708 1.00 87.94 323 ARG A N 1
ATOM 2424 C CA . ARG A 1 323 ? -8.171 -2.300 -13.293 1.00 87.94 323 ARG A CA 1
ATOM 2425 C C . ARG A 1 323 ? -9.379 -2.939 -12.616 1.00 87.94 323 ARG A C 1
ATOM 2427 O O . ARG A 1 323 ? -9.342 -4.145 -12.342 1.00 87.94 323 ARG A O 1
ATOM 2434 N N . PRO A 1 324 ? -10.460 -2.172 -12.418 1.00 90.38 324 PRO A N 1
ATOM 2435 C CA . PRO A 1 324 ? -11.699 -2.721 -11.907 1.00 90.38 324 PRO A CA 1
ATOM 2436 C C . PRO A 1 324 ? -12.329 -3.666 -12.939 1.00 90.38 324 PRO A C 1
ATOM 2438 O O . PRO A 1 324 ? -12.393 -3.385 -14.140 1.00 90.38 324 PRO A O 1
ATOM 2441 N N . VAL A 1 325 ? -12.806 -4.811 -12.465 1.00 89.56 325 VAL A N 1
ATOM 2442 C CA . VAL A 1 325 ? -13.616 -5.769 -13.215 1.00 89.56 325 VAL A CA 1
ATOM 2443 C C . VAL A 1 325 ? -15.041 -5.665 -12.690 1.00 89.56 325 VAL A C 1
ATOM 2445 O O . VAL A 1 325 ? -15.314 -6.030 -11.548 1.00 89.56 325 VAL A O 1
ATOM 2448 N N . LYS A 1 326 ? -15.951 -5.177 -13.540 1.00 87.19 326 LYS A N 1
ATOM 2449 C CA . LYS A 1 326 ? -17.378 -5.062 -13.209 1.00 87.19 326 LYS A CA 1
ATOM 2450 C C . LYS A 1 326 ? -17.942 -6.418 -12.778 1.00 87.19 326 LYS A C 1
ATOM 2452 O O . LYS A 1 326 ? -17.716 -7.421 -13.462 1.00 87.19 326 LYS A O 1
ATOM 2457 N N . ASN A 1 327 ? -18.698 -6.420 -11.682 1.00 86.88 327 ASN A N 1
ATOM 2458 C CA . ASN A 1 327 ? -19.372 -7.595 -11.119 1.00 86.88 327 ASN A CA 1
ATOM 2459 C C . ASN A 1 327 ? -18.399 -8.764 -10.873 1.00 86.88 327 ASN A C 1
ATOM 2461 O O . ASN A 1 327 ? -18.697 -9.915 -11.202 1.00 86.88 327 ASN A O 1
ATOM 2465 N N . GLY A 1 328 ? -17.184 -8.455 -10.406 1.00 89.06 328 GLY A N 1
ATOM 2466 C CA . GLY A 1 328 ? -16.169 -9.450 -10.049 1.00 89.06 328 GLY A CA 1
ATOM 2467 C C . GLY A 1 328 ? -16.130 -9.799 -8.555 1.00 89.06 328 GLY A C 1
ATOM 2468 O O . GLY A 1 328 ? -15.522 -10.800 -8.184 1.00 89.06 328 GLY A O 1
ATOM 2469 N N . CYS A 1 329 ? -16.765 -9.001 -7.708 1.00 91.31 329 CYS A N 1
ATOM 2470 C CA . CYS A 1 329 ? -16.877 -9.265 -6.280 1.00 91.31 329 CYS A CA 1
ATOM 2471 C C . CYS A 1 329 ? -18.343 -9.219 -5.889 1.00 91.31 329 CYS A C 1
ATOM 2473 O O . CYS A 1 329 ? -19.107 -8.470 -6.502 1.00 91.31 329 CYS A O 1
ATOM 2475 N N . ASP A 1 330 ? -18.681 -10.030 -4.900 1.00 83.56 330 ASP A N 1
ATOM 2476 C CA . ASP A 1 330 ? -19.953 -9.993 -4.198 1.00 83.56 330 ASP A CA 1
ATOM 2477 C C . ASP A 1 330 ? -19.685 -9.206 -2.894 1.00 83.56 330 ASP A C 1
ATOM 2479 O O . ASP A 1 330 ? -18.616 -9.365 -2.299 1.00 83.56 330 ASP A O 1
ATOM 2483 N N . GLY A 1 331 ? -20.548 -8.250 -2.553 1.00 77.69 331 GLY A N 1
ATOM 2484 C CA . GLY A 1 331 ? -20.300 -7.245 -1.511 1.00 77.69 331 GLY A CA 1
ATOM 2485 C C . GLY A 1 331 ? -20.578 -5.813 -1.973 1.00 77.69 331 GLY A C 1
ATOM 2486 O O . GLY A 1 331 ? -20.311 -5.438 -3.122 1.00 77.69 331 GLY A O 1
ATOM 2487 N N . LYS A 1 332 ? -21.136 -5.004 -1.070 1.00 76.25 332 LYS A N 1
ATOM 2488 C CA . LYS A 1 332 ? -21.401 -3.577 -1.293 1.00 76.25 332 LYS A CA 1
ATOM 2489 C C . LYS A 1 332 ? -20.073 -2.810 -1.303 1.00 76.25 332 LYS A C 1
ATOM 2491 O O . LYS A 1 332 ? -19.178 -3.109 -0.526 1.00 76.25 332 LYS A O 1
ATOM 2496 N N . ASP A 1 333 ? -19.919 -1.876 -2.241 1.00 81.69 333 ASP A N 1
ATOM 2497 C CA . ASP A 1 333 ? -18.707 -1.051 -2.418 1.00 81.69 333 ASP A CA 1
ATOM 2498 C C . ASP A 1 333 ? -17.400 -1.824 -2.712 1.00 81.69 333 ASP A C 1
ATOM 2500 O O . ASP A 1 333 ? -16.294 -1.295 -2.609 1.00 81.69 333 ASP A O 1
ATOM 2504 N N . CYS A 1 334 ? -17.519 -3.063 -3.195 1.00 85.31 334 CYS A N 1
ATOM 2505 C CA . CYS A 1 334 ? -16.389 -3.917 -3.545 1.00 85.31 334 CYS A CA 1
ATOM 2506 C C . CYS A 1 334 ? -16.083 -3.915 -5.050 1.00 85.31 334 CYS A C 1
ATOM 2508 O O . CYS A 1 334 ? -16.929 -4.209 -5.898 1.00 85.31 334 CYS A O 1
ATOM 2510 N N . SER A 1 335 ? -14.816 -3.692 -5.400 1.00 91.19 335 SER A N 1
ATOM 2511 C CA . SER A 1 335 ? -14.300 -3.793 -6.765 1.00 91.19 335 SER A CA 1
ATOM 2512 C C . SER A 1 335 ? -13.336 -4.969 -6.920 1.00 91.19 335 SER A C 1
ATOM 2514 O O . SER A 1 335 ? -12.402 -5.159 -6.142 1.00 91.19 335 SER A O 1
ATOM 2516 N N . CYS A 1 336 ? -13.510 -5.764 -7.982 1.00 94.38 336 CYS A N 1
ATOM 2517 C CA . CYS A 1 336 ? -12.496 -6.753 -8.347 1.00 94.38 336 CYS A CA 1
ATOM 2518 C C . CYS A 1 336 ? -11.343 -6.054 -9.051 1.00 94.38 336 CYS A C 1
ATOM 2520 O O . CYS A 1 336 ? -11.480 -5.613 -10.192 1.00 94.38 336 CYS A O 1
ATOM 2522 N N . CYS A 1 337 ? -10.191 -6.020 -8.406 1.00 94.00 337 CYS A N 1
ATOM 2523 C CA . CYS A 1 337 ? -8.987 -5.422 -8.940 1.00 94.00 337 CYS A CA 1
ATOM 2524 C C . CYS A 1 337 ? -8.138 -6.506 -9.583 1.00 94.00 337 CYS A C 1
ATOM 2526 O O . CYS A 1 337 ? -7.520 -7.330 -8.909 1.00 94.00 337 CYS A O 1
ATOM 2528 N N . ALA A 1 338 ? -8.173 -6.548 -10.913 1.00 90.81 338 ALA A N 1
ATOM 2529 C CA . ALA A 1 338 ? -7.349 -7.454 -11.696 1.00 90.81 338 ALA A CA 1
ATOM 2530 C C . ALA A 1 338 ? -6.120 -6.710 -12.226 1.00 90.81 338 ALA A C 1
ATOM 2532 O O . ALA A 1 338 ? -6.248 -5.546 -12.618 1.00 90.81 338 ALA A O 1
ATOM 2533 N N . PRO A 1 339 ? -4.952 -7.365 -12.316 1.00 85.12 339 PRO A N 1
ATOM 2534 C CA . PRO A 1 339 ? -3.791 -6.760 -12.951 1.00 85.12 339 PRO A CA 1
ATOM 2535 C C . PRO A 1 339 ? -4.138 -6.330 -14.383 1.00 85.12 339 PRO A C 1
ATOM 2537 O O . PRO A 1 339 ? -4.831 -7.044 -15.129 1.00 85.12 339 PRO A O 1
ATOM 2540 N N . LYS A 1 340 ? -3.689 -5.131 -14.772 1.00 84.00 340 LYS A N 1
ATOM 2541 C CA . LYS A 1 340 ? -3.740 -4.720 -16.177 1.00 84.00 340 LYS A CA 1
ATOM 2542 C C . LYS A 1 340 ? -2.859 -5.699 -16.957 1.00 84.00 340 LYS A C 1
ATOM 2544 O O . LYS A 1 340 ? -1.739 -5.996 -16.559 1.00 84.00 340 LYS A O 1
ATOM 2549 N N . LYS A 1 341 ? -3.402 -6.273 -18.031 1.00 82.75 341 LYS A N 1
ATOM 2550 C CA . LYS A 1 341 ? -2.628 -7.151 -18.910 1.00 82.75 341 LYS A CA 1
ATOM 2551 C C . LYS A 1 341 ? -2.030 -6.285 -20.000 1.00 82.75 341 LYS A C 1
ATOM 2553 O O . LYS A 1 341 ? -2.794 -5.689 -20.757 1.00 82.75 341 LYS A O 1
ATOM 2558 N N . CYS A 1 342 ? -0.710 -6.251 -20.077 1.00 88.06 342 CYS A N 1
ATOM 2559 C CA . CYS A 1 342 ? -0.035 -5.738 -21.251 1.00 88.06 342 CYS A CA 1
ATOM 2560 C C . CYS A 1 342 ? -0.080 -6.798 -22.349 1.00 88.06 342 CYS A C 1
ATOM 2562 O O . CYS A 1 342 ? 0.054 -7.993 -22.079 1.00 88.06 342 CYS A O 1
ATOM 2564 N N . LYS A 1 343 ? -0.336 -6.368 -23.582 1.00 91.81 343 LYS A N 1
ATOM 2565 C CA . LYS A 1 343 ? -0.304 -7.244 -24.753 1.00 91.81 343 LYS A CA 1
ATOM 2566 C C . LYS A 1 343 ? 0.678 -6.661 -25.758 1.00 91.81 343 LYS A C 1
ATOM 2568 O O . LYS A 1 343 ? 0.586 -5.470 -26.056 1.00 91.81 343 LYS A O 1
ATOM 2573 N N . ASN A 1 344 ? 1.560 -7.503 -26.287 1.00 92.62 344 ASN A N 1
ATOM 2574 C CA . ASN A 1 344 ? 2.414 -7.139 -27.410 1.00 92.62 344 ASN A CA 1
ATOM 2575 C C . ASN A 1 344 ? 1.574 -6.653 -28.591 1.00 92.62 344 ASN A C 1
ATOM 2577 O O . ASN A 1 344 ? 0.490 -7.181 -28.868 1.00 92.62 344 ASN A O 1
ATOM 2581 N N . ASN A 1 345 ? 2.070 -5.617 -29.256 1.00 92.56 345 ASN A N 1
ATOM 2582 C CA . ASN A 1 345 ? 1.624 -5.260 -30.590 1.00 92.56 345 ASN A CA 1
ATOM 2583 C C . ASN A 1 345 ? 2.673 -5.704 -31.629 1.00 92.56 345 ASN A C 1
ATOM 2585 O O . ASN A 1 345 ? 3.804 -6.028 -31.247 1.00 92.56 345 ASN A O 1
ATOM 2589 N N . PRO A 1 346 ? 2.342 -5.661 -32.934 1.00 92.75 346 PRO A N 1
ATOM 2590 C CA . PRO A 1 346 ? 3.264 -6.089 -33.986 1.00 92.75 346 PRO A CA 1
ATOM 2591 C C . PRO A 1 346 ? 4.618 -5.366 -33.959 1.00 92.75 346 PRO A C 1
ATOM 2593 O O . PRO A 1 346 ? 5.637 -5.944 -34.329 1.00 92.75 346 PRO A O 1
ATOM 2596 N N . ARG A 1 347 ? 4.661 -4.115 -33.476 1.00 89.25 347 ARG A N 1
ATOM 2597 C CA . ARG A 1 347 ? 5.912 -3.365 -33.318 1.00 89.25 347 ARG A CA 1
ATOM 2598 C C . ARG A 1 347 ? 6.799 -3.992 -32.246 1.00 89.25 347 ARG A C 1
ATOM 2600 O O . ARG A 1 347 ? 7.983 -4.141 -32.497 1.00 89.25 347 ARG A O 1
ATOM 2607 N N . CYS A 1 348 ? 6.269 -4.372 -31.085 1.00 93.56 348 CYS A N 1
ATOM 2608 C CA . CYS A 1 348 ? 7.072 -5.038 -30.052 1.00 93.56 348 CYS A CA 1
ATOM 2609 C C . CYS A 1 348 ? 7.532 -6.432 -30.484 1.00 93.56 348 CYS A C 1
ATOM 2611 O O . CYS A 1 348 ? 8.698 -6.776 -30.297 1.00 93.56 348 CYS A O 1
ATOM 2613 N N . ASP A 1 349 ? 6.656 -7.187 -31.152 1.00 91.06 349 ASP A N 1
ATOM 2614 C CA . ASP A 1 349 ? 6.989 -8.515 -31.677 1.00 91.06 349 ASP A CA 1
ATOM 2615 C C . ASP A 1 349 ? 8.102 -8.449 -32.735 1.00 91.06 349 ASP A C 1
ATOM 2617 O O . ASP A 1 349 ? 9.002 -9.290 -32.740 1.00 91.06 349 ASP A O 1
ATOM 2621 N N . LYS A 1 350 ? 8.111 -7.399 -33.572 1.00 86.88 350 LYS A N 1
ATOM 2622 C CA . LYS A 1 350 ? 9.180 -7.136 -34.550 1.00 86.88 350 LYS A CA 1
ATOM 2623 C C . LYS A 1 350 ? 10.563 -7.054 -33.893 1.00 86.88 350 LYS A C 1
ATOM 2625 O O . LYS A 1 350 ? 11.526 -7.579 -34.443 1.00 86.88 350 LYS A O 1
ATOM 2630 N N . PHE A 1 351 ? 10.661 -6.458 -32.705 1.00 85.50 351 PHE A N 1
ATOM 2631 C CA . PHE A 1 351 ? 11.910 -6.374 -31.934 1.00 85.50 351 PHE A CA 1
ATOM 2632 C C . PHE A 1 351 ? 12.107 -7.550 -30.968 1.00 85.50 351 PHE A C 1
ATOM 2634 O O . PHE A 1 351 ? 12.957 -7.474 -30.085 1.00 85.50 351 PHE A O 1
ATOM 2641 N N . LYS A 1 352 ? 11.324 -8.632 -31.099 1.00 89.38 352 LYS A N 1
ATOM 2642 C CA . LYS A 1 352 ? 11.318 -9.770 -30.162 1.00 89.38 352 LYS A CA 1
ATOM 2643 C C . LYS A 1 352 ? 11.188 -9.323 -28.699 1.00 89.38 352 LYS A C 1
ATOM 2645 O O . LYS A 1 352 ? 11.760 -9.939 -27.802 1.00 89.38 352 LYS A O 1
ATOM 2650 N N . GLY A 1 353 ? 10.479 -8.219 -28.482 1.00 92.06 353 GLY A N 1
ATOM 2651 C CA . GLY A 1 353 ? 10.279 -7.642 -27.168 1.00 92.06 353 GLY A CA 1
ATOM 2652 C C . GLY A 1 353 ? 9.121 -8.289 -26.426 1.00 92.06 353 GLY A C 1
ATOM 2653 O O . GLY A 1 353 ? 8.323 -9.051 -26.977 1.00 92.06 353 GLY A O 1
ATOM 2654 N N . HIS A 1 354 ? 9.010 -7.952 -25.152 1.00 94.31 354 HIS A N 1
ATOM 2655 C CA . HIS A 1 354 ? 7.903 -8.355 -24.309 1.00 94.31 354 HIS A CA 1
ATOM 2656 C C . HIS A 1 354 ? 7.297 -7.133 -23.624 1.00 94.31 354 HIS A C 1
ATOM 2658 O O . HIS A 1 354 ? 7.989 -6.187 -23.252 1.00 94.31 354 HIS A O 1
ATOM 2664 N N . CYS A 1 355 ? 5.977 -7.142 -23.480 1.00 95.06 355 CYS A N 1
ATOM 2665 C CA . CYS A 1 355 ? 5.263 -6.060 -22.832 1.00 95.06 355 CYS A CA 1
ATOM 2666 C C . CYS A 1 355 ? 5.145 -6.272 -21.327 1.00 95.06 355 CYS A C 1
ATOM 2668 O O . CYS A 1 355 ? 4.540 -7.247 -20.875 1.00 95.06 355 CYS A O 1
ATOM 2670 N N . THR A 1 356 ? 5.635 -5.308 -20.559 1.00 91.88 356 THR A N 1
ATOM 2671 C CA . THR A 1 356 ? 5.603 -5.310 -19.096 1.00 91.88 356 THR A CA 1
ATOM 2672 C C . THR A 1 356 ? 5.057 -3.982 -18.559 1.00 91.88 356 THR A C 1
ATOM 2674 O O . THR A 1 356 ? 4.976 -2.988 -19.277 1.00 91.88 356 THR A O 1
ATOM 2677 N N . MET A 1 357 ? 4.589 -3.985 -17.309 1.00 86.12 357 MET A N 1
ATOM 2678 C CA . MET A 1 357 ? 4.248 -2.758 -16.566 1.00 86.12 357 MET A CA 1
ATOM 2679 C C . MET A 1 357 ? 5.393 -2.282 -15.668 1.00 86.12 357 MET A C 1
ATOM 2681 O O . MET A 1 357 ? 5.263 -1.268 -14.979 1.00 86.12 357 MET A O 1
ATOM 2685 N N . ASP A 1 358 ? 6.458 -3.069 -15.591 1.00 88.81 358 ASP A N 1
ATOM 2686 C CA . ASP A 1 358 ? 7.667 -2.720 -14.870 1.00 88.81 358 ASP A CA 1
ATOM 2687 C C . ASP A 1 358 ? 8.674 -2.123 -15.854 1.00 88.81 358 ASP A C 1
ATOM 2689 O O . ASP A 1 358 ? 8.574 -2.341 -17.060 1.00 88.81 358 ASP A O 1
ATOM 2693 N N . ALA A 1 359 ? 9.622 -1.341 -15.344 1.00 89.75 359 ALA A N 1
ATOM 2694 C CA . ALA A 1 359 ? 10.652 -0.751 -16.187 1.00 89.75 35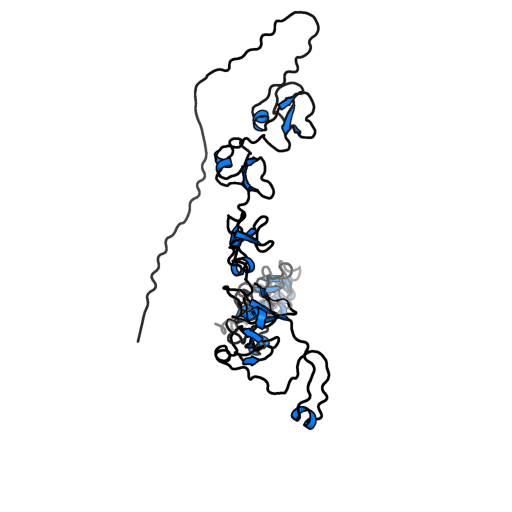9 ALA A CA 1
ATOM 2695 C C . ALA A 1 359 ? 11.527 -1.848 -16.814 1.00 89.75 359 ALA A C 1
ATOM 2697 O O . ALA A 1 359 ? 11.841 -2.843 -16.154 1.00 89.75 359 ALA A O 1
ATOM 2698 N N . CYS A 1 360 ? 11.951 -1.641 -18.062 1.00 92.44 360 CYS A N 1
ATOM 2699 C CA . CYS A 1 360 ? 12.883 -2.543 -18.739 1.00 92.44 360 CYS A CA 1
ATOM 2700 C C . CYS A 1 360 ? 14.207 -2.667 -17.976 1.00 92.44 360 CYS A C 1
ATOM 2702 O O . CYS A 1 360 ? 14.681 -1.691 -17.381 1.00 92.44 360 CYS A O 1
ATOM 2704 N N . ASP A 1 361 ? 14.849 -3.839 -18.037 1.00 92.25 361 ASP A N 1
ATOM 2705 C CA . ASP A 1 361 ? 16.195 -3.987 -17.481 1.00 92.25 361 ASP A CA 1
ATOM 2706 C C . ASP A 1 361 ? 17.174 -3.154 -18.313 1.00 92.25 361 ASP A C 1
ATOM 2708 O O . ASP A 1 361 ? 17.604 -3.550 -19.392 1.00 92.25 361 ASP A O 1
ATOM 2712 N N . VAL A 1 362 ? 17.574 -1.997 -17.790 1.00 88.56 362 VAL A N 1
ATOM 2713 C CA . VAL A 1 362 ? 18.465 -1.056 -18.481 1.00 88.56 362 VAL A CA 1
ATOM 2714 C C . VAL A 1 362 ? 19.822 -1.648 -18.872 1.00 88.56 362 VAL A C 1
ATOM 2716 O O . VAL A 1 362 ? 20.537 -1.025 -19.655 1.00 88.56 362 VAL A O 1
ATOM 2719 N N . LYS A 1 363 ? 20.229 -2.811 -18.351 1.00 86.19 363 LYS A N 1
ATOM 2720 C CA . LYS A 1 363 ? 21.471 -3.484 -18.761 1.00 86.19 363 LYS A CA 1
ATOM 2721 C C . LYS A 1 363 ? 21.269 -4.407 -19.954 1.00 86.19 363 LYS A C 1
ATOM 2723 O O . LYS A 1 363 ? 22.166 -4.499 -20.786 1.00 86.19 363 LYS A O 1
ATOM 2728 N N . LEU A 1 364 ? 20.121 -5.072 -20.035 1.00 87.50 364 LEU A N 1
ATOM 2729 C CA . LEU A 1 364 ? 19.860 -6.136 -21.009 1.00 87.50 364 LEU A CA 1
ATOM 2730 C C . LEU A 1 364 ? 18.873 -5.724 -22.101 1.00 87.50 364 LEU A C 1
ATOM 2732 O O . LEU A 1 364 ? 18.857 -6.336 -23.165 1.00 87.50 364 LEU A O 1
ATOM 2736 N N . GLU A 1 365 ? 18.073 -4.690 -21.858 1.00 93.44 365 GLU A N 1
ATOM 2737 C CA . GLU A 1 365 ? 16.901 -4.356 -22.656 1.00 93.44 365 GLU A CA 1
ATOM 2738 C C . GLU A 1 365 ? 16.801 -2.861 -22.967 1.00 93.44 365 GLU A C 1
ATOM 2740 O O . GLU A 1 365 ? 17.279 -1.994 -22.233 1.00 93.44 365 GLU A O 1
ATOM 2745 N N . GLN A 1 366 ? 16.168 -2.558 -24.093 1.00 91.38 366 GLN A N 1
ATOM 2746 C CA . GLN A 1 366 ? 15.835 -1.216 -24.535 1.00 91.38 366 GLN A CA 1
ATOM 2747 C C . GLN A 1 366 ? 14.320 -1.046 -24.621 1.00 91.38 366 GLN A C 1
ATOM 2749 O O . GLN A 1 366 ? 13.581 -1.968 -24.978 1.00 91.38 366 GLN A O 1
ATOM 2754 N N . LEU A 1 367 ? 13.871 0.166 -24.307 1.00 92.75 367 LEU A N 1
ATOM 2755 C CA . LEU A 1 367 ? 12.472 0.548 -24.398 1.00 92.75 367 LEU A CA 1
ATOM 2756 C C . LEU A 1 367 ? 12.090 0.783 -25.864 1.00 92.75 367 LEU A C 1
ATOM 2758 O O . LEU A 1 367 ? 12.737 1.570 -26.553 1.00 92.75 367 LEU A O 1
ATOM 2762 N N . ILE A 1 368 ? 11.001 0.162 -26.320 1.00 91.44 368 ILE A N 1
ATOM 2763 C CA . ILE A 1 368 ? 10.379 0.430 -27.623 1.00 91.44 368 ILE A CA 1
ATOM 2764 C C . ILE A 1 368 ? 9.095 1.251 -27.403 1.00 91.44 368 ILE A C 1
ATOM 2766 O O . ILE A 1 368 ? 8.057 0.689 -27.023 1.00 91.44 368 ILE A O 1
ATOM 2770 N N . PRO A 1 369 ? 9.117 2.577 -27.649 1.00 88.62 369 PRO A N 1
ATOM 2771 C CA . PRO A 1 369 ? 7.960 3.436 -27.424 1.00 88.62 369 PRO A CA 1
ATOM 2772 C C . PRO A 1 369 ? 6.751 2.990 -28.250 1.00 88.62 369 PRO A C 1
ATOM 2774 O O . PRO A 1 369 ? 6.847 2.769 -29.460 1.00 88.62 369 PRO A O 1
ATOM 2777 N N . GLY A 1 370 ? 5.598 2.853 -27.592 1.00 90.19 370 GLY A N 1
ATOM 2778 C CA . GLY A 1 370 ? 4.353 2.446 -28.246 1.00 90.19 370 GLY A CA 1
ATOM 2779 C C . GLY A 1 370 ? 4.341 0.998 -28.751 1.00 90.19 370 GLY A C 1
ATOM 2780 O O . GLY A 1 370 ? 3.541 0.680 -29.625 1.00 90.19 370 GLY A O 1
ATOM 2781 N N . GLY A 1 371 ? 5.210 0.116 -28.242 1.00 92.25 371 GLY A N 1
ATOM 2782 C CA . GLY A 1 371 ? 5.212 -1.315 -28.585 1.00 92.25 371 GLY A CA 1
ATOM 2783 C C . GLY A 1 371 ? 4.114 -2.151 -27.898 1.00 92.25 371 GLY A C 1
ATOM 2784 O O . GLY A 1 371 ? 3.922 -3.321 -28.215 1.00 92.25 371 GLY A O 1
ATOM 2785 N N . CYS A 1 372 ? 3.354 -1.586 -26.964 1.00 95.31 372 CYS A N 1
ATOM 2786 C CA . CYS A 1 372 ? 2.382 -2.353 -26.185 1.00 95.31 372 CYS A CA 1
ATOM 2787 C C . CYS A 1 372 ? 0.975 -1.788 -26.278 1.00 95.31 372 CYS A C 1
ATOM 2789 O O . CYS A 1 372 ? 0.770 -0.576 -26.279 1.00 95.31 372 CYS A O 1
ATOM 2791 N N . TYR A 1 373 ? -0.010 -2.685 -26.280 1.00 90.50 373 TYR A N 1
ATOM 2792 C CA . TYR A 1 373 ? -1.390 -2.327 -25.998 1.00 90.50 373 TYR A CA 1
ATOM 2793 C C . TYR A 1 373 ? -1.614 -2.285 -24.487 1.00 90.50 373 TYR A C 1
ATOM 2795 O O . TYR A 1 373 ? -1.382 -3.271 -23.781 1.00 90.50 373 TYR A O 1
ATOM 2803 N N . GLY A 1 374 ? -2.140 -1.157 -24.018 1.00 82.88 374 GLY A N 1
ATOM 2804 C CA . GLY A 1 374 ? -2.520 -0.943 -22.627 1.00 82.88 374 GLY A CA 1
ATOM 2805 C C . GLY A 1 374 ? -1.859 0.304 -22.036 1.00 82.88 374 GLY A C 1
ATOM 2806 O O . GLY A 1 374 ? -0.721 0.621 -22.377 1.00 82.88 374 GLY A O 1
ATOM 2807 N N . PRO A 1 375 ? -2.563 1.038 -21.160 1.00 79.00 375 PRO A N 1
ATOM 2808 C CA . PRO A 1 375 ? -1.987 2.195 -20.488 1.00 79.00 375 PRO A CA 1
ATOM 2809 C C . PRO A 1 375 ? -0.892 1.749 -19.510 1.00 79.00 375 PRO A C 1
ATOM 2811 O O . PRO A 1 375 ? -1.108 0.806 -18.746 1.00 79.00 375 PRO A O 1
ATOM 2814 N N . HIS A 1 376 ? 0.234 2.470 -19.503 1.00 85.00 376 HIS A N 1
ATOM 2815 C CA . HIS A 1 376 ? 1.420 2.191 -18.673 1.00 85.00 376 HIS A CA 1
ATOM 2816 C C . HIS A 1 376 ? 2.106 0.848 -18.966 1.00 85.00 376 HIS A C 1
ATOM 2818 O O . HIS A 1 376 ? 2.724 0.265 -18.080 1.00 85.00 376 HIS A O 1
ATOM 2824 N N . CYS A 1 377 ? 1.964 0.344 -20.192 1.00 91.62 377 CYS A N 1
ATOM 2825 C CA . CYS A 1 377 ? 2.711 -0.811 -20.666 1.00 91.62 377 CYS A CA 1
ATOM 2826 C C . CYS A 1 377 ? 3.902 -0.354 -21.507 1.00 91.62 377 CYS A C 1
ATOM 2828 O O . CYS A 1 377 ? 3.744 0.441 -22.437 1.00 91.62 377 CYS A O 1
ATOM 2830 N N . GLU A 1 378 ? 5.064 -0.910 -21.208 1.00 93.94 378 GLU A N 1
ATOM 2831 C CA . GLU A 1 378 ? 6.330 -0.663 -21.885 1.00 93.94 378 GLU A CA 1
ATOM 2832 C C . GLU A 1 378 ? 6.763 -1.929 -22.626 1.00 93.94 378 GLU A C 1
ATOM 2834 O O . GLU A 1 378 ? 6.601 -3.040 -22.118 1.00 93.94 378 GLU A O 1
ATOM 2839 N N . CYS A 1 379 ? 7.257 -1.778 -23.859 1.00 95.88 379 CYS A N 1
ATOM 2840 C CA . CYS A 1 379 ? 7.828 -2.897 -24.605 1.00 95.88 379 CYS A CA 1
ATOM 2841 C C . CYS A 1 379 ? 9.328 -2.926 -24.350 1.00 95.88 379 CYS A C 1
ATOM 2843 O O . CYS A 1 379 ? 10.030 -1.995 -24.748 1.00 95.88 379 CYS A O 1
ATOM 2845 N N . CYS A 1 380 ? 9.794 -4.002 -23.733 1.00 95.62 380 CYS A N 1
ATOM 2846 C CA . CYS A 1 380 ? 11.197 -4.237 -23.448 1.00 95.62 380 CYS A CA 1
ATOM 2847 C C . CYS A 1 380 ? 11.742 -5.249 -24.448 1.00 95.62 380 CYS A C 1
ATOM 2849 O O . CYS A 1 380 ? 11.287 -6.392 -24.504 1.00 95.62 380 CYS A O 1
ATOM 2851 N N . ALA A 1 381 ? 12.671 -4.801 -25.286 1.00 92.19 381 ALA A N 1
ATOM 2852 C CA . ALA A 1 381 ? 13.337 -5.628 -26.283 1.00 92.19 381 ALA A CA 1
ATOM 2853 C C . ALA A 1 381 ? 14.810 -5.818 -25.910 1.00 92.19 381 ALA A C 1
ATOM 2855 O O . ALA A 1 381 ? 15.396 -4.890 -25.357 1.00 92.19 381 ALA A O 1
ATOM 2856 N N . PRO A 1 382 ? 15.437 -6.964 -26.222 1.00 88.88 382 PRO A N 1
ATOM 2857 C CA . PRO A 1 382 ? 16.862 -7.164 -25.974 1.00 88.88 3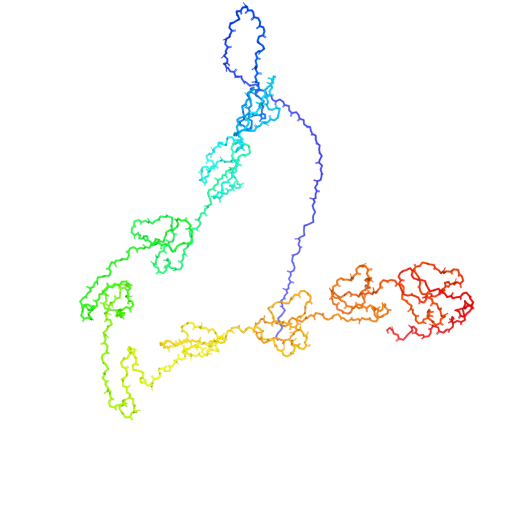82 PRO A CA 1
ATOM 2858 C C . PRO A 1 382 ? 17.716 -6.052 -26.596 1.00 88.88 382 PRO A C 1
ATOM 2860 O O . PRO A 1 382 ? 17.445 -5.602 -27.711 1.00 88.88 382 PRO A O 1
ATOM 2863 N N . LYS A 1 383 ? 18.759 -5.616 -25.884 1.00 84.75 383 LYS A N 1
ATOM 2864 C CA . LYS A 1 383 ? 19.799 -4.745 -26.442 1.00 84.75 383 LYS A CA 1
ATOM 2865 C C . LYS A 1 383 ? 20.661 -5.520 -27.435 1.00 84.75 383 LYS A C 1
ATOM 2867 O O . LYS A 1 383 ? 20.989 -6.683 -27.205 1.00 84.75 383 LYS A O 1
ATOM 2872 N N . GLY A 1 384 ? 21.076 -4.831 -28.493 1.00 81.44 384 GLY A N 1
ATOM 2873 C CA . GLY A 1 384 ? 21.916 -5.369 -29.561 1.00 81.44 384 GLY A CA 1
ATOM 2874 C C . GLY A 1 384 ? 21.137 -5.652 -30.841 1.00 81.44 384 GLY A C 1
ATOM 2875 O O . GLY A 1 384 ? 19.905 -5.629 -30.873 1.00 81.44 384 GLY A O 1
ATOM 2876 N N . CYS A 1 385 ? 21.872 -5.896 -31.920 1.00 85.50 385 CYS A N 1
ATOM 2877 C CA . CYS A 1 385 ? 21.257 -6.038 -33.227 1.00 85.50 385 CYS A CA 1
ATOM 2878 C C . CYS A 1 385 ? 20.510 -7.354 -33.429 1.00 85.50 385 CYS A C 1
ATOM 2880 O O . CYS A 1 385 ? 21.064 -8.447 -33.299 1.00 85.50 385 CYS A O 1
ATOM 2882 N N . ILE A 1 386 ? 19.253 -7.244 -33.854 1.00 85.94 386 ILE A N 1
ATOM 2883 C CA . ILE A 1 386 ? 18.395 -8.384 -34.161 1.00 85.94 386 ILE A CA 1
ATOM 2884 C C . ILE A 1 386 ? 18.412 -8.632 -35.669 1.00 85.94 386 ILE A C 1
ATOM 2886 O O . ILE A 1 386 ? 18.050 -7.765 -36.465 1.00 85.94 386 ILE A O 1
ATOM 2890 N N . ILE A 1 387 ? 18.796 -9.849 -36.054 1.00 86.62 387 ILE A N 1
ATOM 2891 C CA . ILE A 1 387 ? 18.773 -10.301 -37.446 1.00 86.62 387 ILE A CA 1
ATOM 2892 C C . ILE A 1 387 ? 17.343 -10.478 -37.962 1.00 86.62 387 ILE A C 1
ATOM 2894 O O . ILE A 1 387 ? 16.530 -11.169 -37.343 1.00 86.62 387 ILE A O 1
ATOM 2898 N N . THR A 1 388 ? 17.038 -9.849 -39.101 1.00 86.50 388 THR A N 1
ATOM 2899 C CA . THR A 1 388 ? 15.787 -10.078 -39.842 1.00 86.50 388 THR A CA 1
ATOM 2900 C C . THR A 1 388 ? 15.947 -11.208 -40.855 1.00 86.50 388 THR A C 1
ATOM 2902 O O . THR A 1 388 ? 17.060 -11.623 -41.187 1.00 86.50 388 THR A O 1
ATOM 2905 N N . SER A 1 389 ? 14.824 -11.681 -41.394 1.00 85.00 389 SER A N 1
ATOM 2906 C CA . SER A 1 389 ? 14.796 -12.656 -42.487 1.00 85.00 389 SER A CA 1
ATOM 2907 C C . SER A 1 389 ? 15.572 -12.191 -43.722 1.00 85.00 389 SER A C 1
ATOM 2909 O O . SER A 1 389 ? 16.217 -13.027 -44.349 1.00 85.00 389 SER A O 1
ATOM 2911 N N . ARG A 1 390 ? 15.578 -10.887 -44.044 1.00 86.38 390 ARG A N 1
ATOM 2912 C CA . ARG A 1 390 ? 16.349 -10.334 -45.171 1.00 86.38 390 ARG A CA 1
ATOM 2913 C C . ARG A 1 390 ? 17.850 -10.534 -44.963 1.00 86.38 390 ARG A C 1
ATOM 2915 O O . ARG A 1 390 ? 18.497 -11.181 -45.779 1.00 86.38 390 ARG A O 1
ATOM 2922 N N . CYS A 1 391 ? 18.391 -10.075 -43.832 1.00 90.75 391 CYS A N 1
ATOM 2923 C CA . CYS A 1 391 ? 19.821 -10.238 -43.543 1.00 90.75 391 CYS A CA 1
ATOM 2924 C C . CYS A 1 391 ? 20.221 -11.718 -43.487 1.00 90.75 391 CYS A C 1
ATOM 2926 O O . CYS A 1 391 ? 21.233 -12.117 -44.060 1.00 90.75 391 CYS A O 1
ATOM 2928 N N . ALA A 1 392 ? 19.383 -12.557 -42.868 1.00 90.31 392 ALA A N 1
ATOM 2929 C CA . ALA A 1 392 ? 19.615 -13.996 -42.804 1.00 90.31 392 ALA A CA 1
ATOM 2930 C C . ALA A 1 392 ? 19.614 -14.666 -44.192 1.00 90.31 392 ALA A C 1
ATOM 2932 O O . ALA A 1 392 ? 20.430 -15.556 -44.430 1.00 90.31 392 ALA A O 1
ATOM 2933 N N . ARG A 1 393 ? 18.747 -14.231 -45.120 1.00 90.56 393 ARG A N 1
ATOM 2934 C CA . ARG A 1 393 ? 18.647 -14.774 -46.488 1.00 90.56 393 ARG A CA 1
ATOM 2935 C C . ARG A 1 393 ? 19.950 -14.605 -47.267 1.00 90.56 393 ARG A C 1
ATOM 2937 O O . ARG A 1 393 ? 20.398 -15.552 -47.907 1.00 90.56 393 ARG A O 1
ATOM 2944 N N . HIS A 1 394 ? 20.606 -13.454 -47.139 1.00 90.31 394 HIS A N 1
ATOM 2945 C CA . HIS A 1 394 ? 21.908 -13.213 -47.769 1.00 90.31 394 HIS A CA 1
ATOM 2946 C C . HIS A 1 394 ? 23.084 -13.834 -46.987 1.00 90.31 394 HIS A C 1
ATOM 2948 O O . HIS A 1 394 ? 24.245 -13.721 -47.383 1.00 90.31 394 HIS A O 1
ATOM 2954 N N . GLY A 1 395 ? 22.808 -14.536 -45.881 1.00 91.50 395 GLY A N 1
ATOM 2955 C CA . GLY A 1 395 ? 23.826 -15.084 -44.986 1.00 91.50 395 GLY A CA 1
ATOM 2956 C C . GLY A 1 395 ? 24.592 -14.006 -44.218 1.00 91.50 395 GLY A C 1
ATOM 2957 O O . GLY A 1 395 ? 25.747 -14.228 -43.857 1.00 91.50 395 GLY A O 1
ATOM 2958 N N . GLY A 1 396 ? 23.979 -12.838 -44.024 1.00 91.94 396 GLY A N 1
ATOM 2959 C CA . GLY A 1 396 ? 24.547 -11.741 -43.260 1.00 91.94 396 GLY A CA 1
ATOM 2960 C C . GLY A 1 396 ? 24.397 -11.922 -41.750 1.00 91.94 396 GLY A C 1
ATOM 2961 O O . GLY A 1 396 ? 23.622 -12.747 -41.265 1.00 91.94 396 GLY A O 1
ATOM 2962 N N . VAL A 1 397 ? 25.152 -11.130 -40.994 1.00 92.69 397 VAL A N 1
ATOM 2963 C CA . VAL A 1 397 ? 25.122 -11.069 -39.528 1.00 92.69 397 VAL A CA 1
ATOM 2964 C C . VAL A 1 397 ? 24.977 -9.614 -39.104 1.00 92.69 397 VAL A C 1
ATOM 2966 O O . VAL A 1 397 ? 25.624 -8.736 -39.669 1.00 92.69 397 VAL A O 1
ATOM 2969 N N . CYS A 1 398 ? 24.152 -9.348 -38.095 1.00 92.50 398 CYS A N 1
ATOM 2970 C CA . CYS A 1 398 ? 23.983 -7.994 -37.585 1.00 92.50 398 CYS A CA 1
ATOM 2971 C C . CYS A 1 398 ? 25.081 -7.587 -36.602 1.00 92.50 398 CYS A C 1
ATOM 2973 O O . CYS A 1 398 ? 25.440 -8.369 -35.719 1.00 92.50 398 CYS A O 1
ATOM 2975 N N . ARG A 1 399 ? 25.589 -6.357 -36.739 1.00 90.81 399 ARG A N 1
ATOM 2976 C CA . ARG A 1 399 ? 26.635 -5.771 -35.882 1.00 90.81 399 ARG A CA 1
ATOM 2977 C C . ARG A 1 399 ? 26.318 -4.306 -35.562 1.00 90.81 399 ARG A C 1
ATOM 2979 O O . ARG A 1 399 ? 25.690 -3.642 -36.376 1.00 90.81 399 ARG A O 1
ATOM 2986 N N . ASP A 1 400 ? 26.787 -3.811 -34.417 1.00 84.62 400 ASP A N 1
ATOM 2987 C CA . ASP A 1 400 ? 26.429 -2.479 -33.893 1.00 84.62 400 ASP A CA 1
ATOM 2988 C C . ASP A 1 400 ? 27.205 -1.295 -34.517 1.00 84.62 400 ASP A C 1
ATOM 2990 O O . ASP A 1 400 ? 26.928 -0.151 -34.171 1.00 84.62 400 ASP A O 1
ATOM 2994 N N . VAL A 1 401 ? 28.236 -1.531 -35.346 1.00 79.94 401 VAL A N 1
ATOM 2995 C CA . VAL A 1 401 ? 29.112 -0.436 -35.823 1.00 79.94 401 VAL A CA 1
ATOM 2996 C C . VAL A 1 401 ? 29.589 -0.646 -37.259 1.00 79.94 401 VAL A C 1
ATOM 2998 O O . VAL A 1 401 ? 29.197 0.093 -38.155 1.00 79.94 401 VAL A O 1
ATOM 3001 N N . GLU A 1 402 ? 30.423 -1.661 -37.504 1.00 88.38 402 GLU A N 1
ATOM 3002 C CA . GLU A 1 402 ? 31.056 -1.873 -38.810 1.00 88.38 402 GLU A CA 1
ATOM 3003 C C . GLU A 1 402 ? 31.191 -3.357 -39.152 1.00 88.38 402 GLU A C 1
ATOM 3005 O O . GLU A 1 402 ? 31.304 -4.234 -38.284 1.00 88.38 402 GLU A O 1
ATOM 3010 N N . CYS A 1 403 ? 31.194 -3.626 -40.455 1.00 91.31 403 CYS A N 1
ATOM 3011 C CA . CYS A 1 403 ? 31.437 -4.949 -41.000 1.00 91.31 403 CYS A CA 1
ATOM 3012 C C . CYS A 1 403 ? 32.922 -5.295 -40.951 1.00 91.31 403 CYS A C 1
ATOM 3014 O O . CYS A 1 403 ? 33.791 -4.432 -41.077 1.00 91.31 403 CYS A O 1
ATOM 3016 N N . ARG A 1 404 ? 33.231 -6.575 -40.733 1.00 92.69 404 ARG A N 1
ATOM 3017 C CA . ARG A 1 404 ? 34.623 -7.028 -40.663 1.00 92.69 404 ARG A CA 1
ATOM 3018 C C . ARG A 1 404 ? 35.244 -7.074 -42.057 1.00 92.69 404 ARG A C 1
ATOM 3020 O O . ARG A 1 404 ? 34.553 -7.084 -43.070 1.00 92.69 404 ARG A O 1
ATOM 3027 N N . HIS A 1 405 ? 36.571 -7.165 -42.109 1.00 92.50 405 HIS A N 1
ATOM 3028 C CA . HIS A 1 405 ? 37.280 -7.391 -43.366 1.00 92.50 405 HIS A CA 1
ATOM 3029 C C . HIS A 1 405 ? 36.739 -8.647 -44.078 1.00 92.50 405 HIS A C 1
ATOM 3031 O O . HIS A 1 405 ? 36.701 -9.723 -43.480 1.00 92.50 405 HIS A O 1
ATOM 3037 N N . GLY A 1 406 ? 36.314 -8.501 -45.337 1.00 91.50 406 GLY A N 1
ATOM 3038 C CA . GLY A 1 406 ? 35.661 -9.564 -46.117 1.00 91.50 406 GLY A CA 1
ATOM 3039 C C . GLY A 1 406 ? 34.129 -9.622 -45.999 1.00 91.50 406 GLY A C 1
ATOM 3040 O O . GLY A 1 406 ? 33.506 -10.518 -46.573 1.00 91.50 406 GLY A O 1
ATOM 3041 N N . GLU A 1 407 ? 33.518 -8.676 -45.286 1.00 95.00 407 GLU A N 1
ATOM 3042 C CA . GLU A 1 407 ? 32.078 -8.412 -45.259 1.00 95.00 407 GLU A CA 1
ATOM 3043 C C . GLU A 1 407 ? 31.804 -7.024 -45.885 1.00 95.00 407 GLU A C 1
ATOM 3045 O O . GLU A 1 407 ? 32.654 -6.134 -45.852 1.00 95.00 407 GLU A O 1
ATOM 3050 N N . VAL A 1 408 ? 30.619 -6.821 -46.459 1.00 92.81 408 VAL A N 1
ATOM 3051 C CA . VAL A 1 408 ? 30.099 -5.516 -46.895 1.00 92.81 408 VAL A CA 1
ATOM 3052 C C . VAL A 1 408 ? 28.773 -5.232 -46.195 1.00 92.81 408 VAL A C 1
ATOM 3054 O O . VAL A 1 408 ? 28.033 -6.160 -45.864 1.00 92.81 408 VAL A O 1
ATOM 3057 N N . ALA A 1 409 ? 28.476 -3.956 -45.961 1.00 92.44 409 ALA A N 1
ATOM 3058 C CA . ALA A 1 409 ? 27.185 -3.547 -45.422 1.00 92.44 409 ALA A CA 1
ATOM 3059 C C . ALA A 1 409 ? 26.088 -3.713 -46.486 1.00 92.44 409 ALA A C 1
ATOM 3061 O O . ALA A 1 409 ? 26.247 -3.248 -47.615 1.00 92.44 409 ALA A O 1
ATOM 3062 N N . ASP A 1 410 ? 24.978 -4.352 -46.119 1.00 88.56 410 ASP A N 1
ATOM 3063 C CA . ASP A 1 410 ? 23.759 -4.368 -46.929 1.00 88.56 410 ASP A CA 1
ATOM 3064 C C . ASP A 1 410 ? 23.166 -2.944 -46.972 1.00 88.56 410 ASP A C 1
ATOM 3066 O O . ASP A 1 410 ? 22.788 -2.418 -45.916 1.00 88.56 410 ASP A O 1
ATOM 3070 N N . PRO A 1 411 ? 23.060 -2.305 -48.154 1.00 85.25 411 PRO A N 1
ATOM 3071 C CA . PRO A 1 411 ? 22.560 -0.937 -48.287 1.00 85.25 411 PRO A CA 1
ATOM 3072 C C . PRO A 1 411 ? 21.102 -0.772 -47.843 1.00 85.25 411 PRO A C 1
ATOM 3074 O O . PRO A 1 411 ? 20.686 0.343 -47.534 1.00 85.25 411 PRO A O 1
ATOM 3077 N N . TYR A 1 412 ? 20.328 -1.858 -47.778 1.00 84.94 412 TYR A N 1
ATOM 3078 C CA . TYR A 1 412 ? 18.932 -1.836 -47.341 1.00 84.94 412 TYR A CA 1
ATOM 3079 C C . TYR A 1 412 ? 18.741 -2.201 -45.874 1.00 84.94 412 TYR A C 1
ATOM 3081 O O . TYR A 1 412 ? 17.607 -2.222 -45.398 1.00 84.94 412 TYR A O 1
ATOM 3089 N N . ASN A 1 413 ? 19.839 -2.504 -45.182 1.00 78.56 413 ASN A N 1
ATOM 3090 C CA . ASN A 1 413 ? 19.917 -2.835 -43.770 1.00 78.56 413 ASN A CA 1
ATOM 3091 C C . ASN A 1 413 ? 18.873 -3.868 -43.295 1.00 78.56 413 ASN A C 1
ATOM 3093 O O . ASN A 1 413 ? 17.783 -3.541 -42.836 1.00 78.56 413 ASN A O 1
ATOM 3097 N N . GLY A 1 414 ? 19.223 -5.153 -43.327 1.00 84.25 414 GLY A N 1
ATOM 3098 C CA . GLY A 1 414 ? 18.386 -6.224 -42.774 1.00 84.25 414 GLY A CA 1
ATOM 3099 C C . GLY A 1 414 ? 18.491 -6.421 -41.249 1.00 84.25 414 GLY A C 1
ATOM 3100 O O . GLY A 1 414 ? 18.250 -7.533 -40.771 1.00 84.25 414 GLY A O 1
ATOM 3101 N N . CYS A 1 415 ? 18.870 -5.406 -40.474 1.00 89.44 415 CYS A N 1
ATOM 3102 C CA . CYS A 1 415 ? 19.022 -5.503 -39.019 1.00 89.44 415 CYS A CA 1
ATOM 3103 C C . CYS A 1 415 ? 18.102 -4.535 -38.280 1.00 89.44 415 CYS A C 1
ATOM 3105 O O . CYS A 1 415 ? 17.858 -3.421 -38.730 1.00 89.44 415 CYS A O 1
ATOM 3107 N N . LEU A 1 416 ? 17.597 -4.965 -37.125 1.00 83.44 416 LEU A N 1
ATOM 3108 C CA . LEU A 1 416 ? 16.784 -4.139 -36.236 1.00 83.44 416 LEU A CA 1
ATOM 3109 C C . LEU A 1 416 ? 17.593 -3.760 -34.996 1.00 83.44 416 LEU A C 1
ATOM 3111 O O . LEU A 1 416 ? 18.171 -4.629 -34.347 1.00 83.44 416 LEU A O 1
ATOM 3115 N N . GLY A 1 417 ? 17.585 -2.473 -34.664 1.00 78.44 417 GLY A N 1
ATOM 3116 C CA . GLY A 1 417 ? 18.333 -1.886 -33.551 1.00 78.44 417 GLY A CA 1
ATOM 3117 C C . GLY A 1 417 ? 19.004 -0.587 -33.991 1.00 78.44 417 GLY A C 1
ATOM 3118 O O . GLY A 1 417 ? 19.305 -0.418 -35.173 1.00 78.44 417 GLY A O 1
ATOM 3119 N N . ASP A 1 418 ? 19.173 0.353 -33.065 1.00 79.25 418 ASP A N 1
ATOM 3120 C CA . ASP A 1 418 ? 19.833 1.625 -33.368 1.00 79.25 418 ASP A CA 1
ATOM 3121 C C . ASP A 1 418 ? 21.340 1.396 -33.570 1.00 79.25 418 ASP A C 1
ATOM 3123 O O . ASP A 1 418 ? 21.961 0.668 -32.798 1.00 79.25 418 ASP A O 1
ATOM 3127 N N . GLY A 1 419 ? 21.908 1.955 -34.642 1.00 82.50 419 GLY A N 1
ATOM 3128 C CA . GLY A 1 419 ? 23.301 1.710 -35.051 1.00 82.50 419 GLY A CA 1
ATOM 3129 C C . GLY A 1 419 ? 23.579 0.342 -35.694 1.00 82.50 419 GLY A C 1
ATOM 3130 O O . GLY A 1 419 ? 24.715 0.046 -36.049 1.00 82.50 419 GLY A O 1
ATOM 3131 N N . CYS A 1 420 ? 22.565 -0.499 -35.889 1.00 90.38 420 CYS A N 1
ATOM 3132 C CA . CYS A 1 420 ? 22.766 -1.843 -36.417 1.00 90.38 420 CYS A CA 1
ATOM 3133 C C . CYS A 1 420 ? 22.950 -1.885 -37.930 1.00 90.38 420 CYS A C 1
ATOM 3135 O O . CYS A 1 420 ? 22.146 -1.324 -38.671 1.00 90.38 420 CYS A O 1
ATOM 3137 N N . VAL A 1 421 ? 23.952 -2.641 -38.379 1.00 91.56 421 VAL A N 1
ATOM 3138 C CA . VAL A 1 421 ? 24.276 -2.869 -39.790 1.00 91.56 421 VAL A CA 1
ATOM 3139 C C . VAL A 1 421 ? 24.235 -4.366 -40.091 1.00 91.56 421 VAL A C 1
ATOM 3141 O O . VAL A 1 421 ? 24.812 -5.174 -39.356 1.00 91.56 421 VAL A O 1
ATOM 3144 N N . CYS A 1 422 ? 23.563 -4.751 -41.179 1.00 94.69 422 CYS A N 1
ATOM 3145 C CA . CYS A 1 422 ? 23.655 -6.109 -41.717 1.00 94.69 422 CYS A CA 1
ATOM 3146 C C . CYS A 1 422 ? 24.945 -6.272 -42.519 1.00 94.69 422 CYS A C 1
ATOM 3148 O O . CYS A 1 422 ? 25.122 -5.635 -43.555 1.00 94.69 422 CYS A O 1
ATOM 3150 N N . CYS A 1 423 ? 25.829 -7.144 -42.046 1.00 95.69 423 CYS A N 1
ATOM 3151 C CA . CYS A 1 423 ? 27.120 -7.414 -42.660 1.00 95.69 423 CYS A CA 1
ATOM 3152 C C . CYS A 1 423 ? 27.095 -8.739 -43.406 1.00 95.69 423 CYS A C 1
ATOM 3154 O O . CYS A 1 423 ? 26.901 -9.794 -42.803 1.00 95.69 423 CYS A O 1
ATOM 3156 N N . VAL A 1 424 ? 27.300 -8.679 -44.716 1.00 94.56 424 VAL A N 1
ATOM 3157 C CA . VAL A 1 424 ? 27.132 -9.797 -45.647 1.00 94.56 424 VAL A CA 1
ATOM 3158 C C . VAL A 1 424 ? 28.489 -10.141 -46.266 1.00 94.56 424 VAL A C 1
ATOM 3160 O O . VAL A 1 424 ? 29.242 -9.222 -46.579 1.00 94.56 424 VAL A O 1
ATOM 3163 N N . PRO A 1 425 ? 28.862 -11.418 -46.467 1.00 95.19 425 PRO A N 1
ATOM 3164 C CA . PRO A 1 425 ? 30.152 -11.754 -47.073 1.00 95.19 425 PRO A CA 1
ATOM 3165 C C . PRO A 1 425 ? 30.344 -11.098 -48.450 1.00 95.19 425 PRO A C 1
ATOM 3167 O O . PRO A 1 425 ? 29.451 -11.174 -49.291 1.00 95.19 425 PRO A O 1
ATOM 3170 N N . SER A 1 426 ? 31.514 -10.507 -48.730 1.00 91.50 426 SER A N 1
ATOM 3171 C CA . SER A 1 426 ? 31.732 -9.711 -49.957 1.00 91.50 426 SER A CA 1
ATOM 3172 C C . SER A 1 426 ? 31.491 -10.492 -51.257 1.00 91.50 426 SER A C 1
ATOM 3174 O O . SER A 1 426 ? 31.078 -9.911 -52.255 1.00 91.50 426 SER A O 1
ATOM 3176 N N . HIS A 1 427 ? 31.696 -11.813 -51.254 1.00 90.25 427 HIS A N 1
ATOM 3177 C CA . HIS A 1 427 ? 31.433 -12.671 -52.417 1.00 90.25 427 HIS A CA 1
ATOM 3178 C C . HIS A 1 427 ? 29.936 -12.866 -52.719 1.00 90.25 427 HIS A C 1
ATOM 3180 O O . HIS A 1 427 ? 29.605 -13.340 -53.798 1.00 90.25 427 HIS A O 1
ATOM 3186 N N . LYS A 1 428 ? 29.046 -12.491 -51.790 1.00 87.50 428 LYS A N 1
ATOM 3187 C CA . LYS A 1 428 ? 27.581 -12.485 -51.950 1.00 87.50 428 LYS A CA 1
ATOM 3188 C C . LYS A 1 428 ? 27.007 -11.085 -52.173 1.00 87.50 428 LYS A C 1
ATOM 3190 O O . LYS A 1 428 ? 25.796 -10.922 -52.249 1.00 87.50 428 LYS A O 1
ATOM 3195 N N . ALA A 1 429 ? 27.855 -10.059 -52.276 1.00 84.44 429 ALA A N 1
ATOM 3196 C CA . ALA A 1 429 ? 27.406 -8.676 -52.436 1.00 84.44 429 ALA A CA 1
ATOM 3197 C C . ALA A 1 429 ? 26.582 -8.461 -53.719 1.00 84.44 429 ALA A C 1
ATOM 3199 O O . ALA A 1 429 ? 25.662 -7.647 -53.733 1.00 84.44 429 ALA A O 1
ATOM 3200 N N . ALA A 1 430 ? 26.891 -9.210 -54.783 1.00 83.06 430 ALA A N 1
ATOM 3201 C CA . ALA A 1 430 ? 26.157 -9.154 -56.044 1.00 83.06 430 ALA A CA 1
ATOM 3202 C C . ALA A 1 430 ? 24.695 -9.618 -55.897 1.00 83.06 430 ALA A C 1
ATOM 3204 O O . ALA A 1 430 ? 23.814 -9.023 -56.515 1.00 83.06 430 ALA A O 1
ATOM 3205 N N . ASP A 1 431 ? 24.435 -10.598 -55.024 1.00 82.19 431 ASP A N 1
ATOM 3206 C CA . ASP A 1 431 ? 23.097 -11.158 -54.785 1.00 82.19 431 ASP A CA 1
ATOM 3207 C C . ASP A 1 431 ? 22.167 -10.154 -54.074 1.00 82.19 431 ASP A C 1
ATOM 3209 O O . ASP A 1 431 ? 20.947 -10.220 -54.200 1.00 82.19 431 ASP A O 1
ATOM 3213 N N . ILE A 1 432 ? 22.734 -9.191 -53.337 1.00 79.81 432 ILE A N 1
ATOM 3214 C CA . ILE A 1 432 ? 21.975 -8.133 -52.647 1.00 79.81 432 ILE A CA 1
ATOM 3215 C C . ILE A 1 432 ? 21.400 -7.134 -53.660 1.00 79.81 432 ILE A C 1
ATOM 3217 O O . ILE A 1 432 ? 20.283 -6.646 -53.510 1.00 79.81 432 ILE A O 1
ATOM 3221 N N . LEU A 1 433 ? 22.163 -6.825 -54.712 1.00 78.19 433 LEU A N 1
ATOM 3222 C CA . LEU A 1 433 ? 21.754 -5.868 -55.742 1.00 78.19 433 LEU A CA 1
ATOM 3223 C C . LEU A 1 433 ? 20.723 -6.460 -56.710 1.00 78.19 433 LEU A C 1
ATOM 3225 O O . LEU A 1 433 ? 19.934 -5.710 -57.281 1.00 78.19 433 LEU A O 1
ATOM 3229 N N . SER A 1 434 ? 20.695 -7.784 -56.886 1.00 76.56 434 SER A N 1
ATOM 3230 C CA . SER A 1 434 ? 19.692 -8.449 -57.728 1.00 76.56 434 SER A CA 1
ATOM 3231 C C . SER A 1 434 ? 18.300 -8.528 -57.094 1.00 76.56 434 SER A C 1
ATOM 3233 O O . SER A 1 434 ? 17.315 -8.585 -57.827 1.00 76.56 434 SER A O 1
ATOM 3235 N N . ASP A 1 435 ? 18.199 -8.475 -55.762 1.00 69.06 435 ASP A N 1
ATOM 3236 C CA . ASP A 1 435 ? 16.928 -8.591 -55.024 1.00 69.06 435 ASP A CA 1
ATOM 3237 C C . ASP A 1 435 ? 16.112 -7.277 -54.984 1.00 69.06 435 ASP A C 1
ATOM 3239 O O . ASP A 1 435 ? 14.992 -7.257 -54.475 1.00 69.06 435 ASP A O 1
ATOM 3243 N N . GLN A 1 436 ? 16.602 -6.189 -55.599 1.00 63.53 436 GLN A N 1
ATOM 3244 C CA . GLN A 1 436 ? 15.924 -4.878 -55.646 1.00 63.53 436 GLN A CA 1
ATOM 3245 C C . GLN A 1 436 ? 14.515 -4.897 -56.272 1.00 63.53 436 GLN A C 1
ATOM 3247 O O . GLN A 1 436 ? 13.742 -3.967 -56.052 1.00 63.53 436 GLN A O 1
ATOM 3252 N N . ASN A 1 437 ? 14.165 -5.933 -57.041 1.00 57.03 437 ASN A N 1
ATOM 3253 C CA . ASN A 1 437 ? 12.901 -5.998 -57.782 1.00 57.03 437 ASN A CA 1
ATOM 3254 C C . ASN A 1 437 ? 11.736 -6.672 -57.035 1.00 57.03 437 ASN A C 1
ATOM 3256 O O . ASN A 1 437 ? 10.632 -6.668 -57.571 1.00 57.03 437 ASN A O 1
ATOM 3260 N N . PHE A 1 438 ? 11.937 -7.245 -55.841 1.00 56.03 438 PHE A N 1
ATOM 3261 C CA . PHE A 1 438 ? 10.899 -8.068 -55.191 1.00 56.03 438 PHE A CA 1
ATOM 3262 C C . PHE A 1 438 ? 10.119 -7.392 -54.051 1.00 56.03 438 PHE A C 1
ATOM 3264 O O . PHE A 1 438 ? 8.997 -7.798 -53.769 1.00 56.03 438 PHE A O 1
ATOM 3271 N N . ASP A 1 439 ? 10.658 -6.353 -53.410 1.00 54.38 439 ASP A N 1
ATOM 3272 C CA . ASP A 1 439 ? 10.103 -5.842 -52.142 1.00 54.38 439 ASP A CA 1
ATOM 3273 C C . ASP A 1 439 ? 9.128 -4.650 -52.283 1.00 54.38 439 ASP A C 1
ATOM 3275 O O . ASP A 1 439 ? 8.707 -4.083 -51.278 1.00 54.38 439 ASP A O 1
ATOM 3279 N N . ILE A 1 440 ? 8.738 -4.255 -53.503 1.00 54.12 440 ILE A N 1
ATOM 3280 C CA . ILE A 1 440 ? 7.793 -3.134 -53.716 1.00 54.12 440 ILE A CA 1
ATOM 3281 C C . ILE A 1 440 ? 6.318 -3.575 -53.571 1.00 54.12 440 ILE A C 1
ATOM 3283 O O . ILE A 1 440 ? 5.457 -2.735 -53.312 1.00 54.12 440 ILE A O 1
ATOM 3287 N N . GLU A 1 441 ? 5.996 -4.870 -53.675 1.00 49.84 441 GLU A N 1
ATOM 3288 C CA . GLU A 1 441 ? 4.594 -5.331 -53.667 1.00 49.84 441 GLU A CA 1
ATOM 3289 C C . GLU A 1 441 ? 4.021 -5.681 -52.276 1.00 49.84 441 GLU A C 1
ATOM 3291 O O . GLU A 1 441 ? 2.803 -5.673 -52.120 1.00 49.84 441 GLU A O 1
ATOM 3296 N N . GLU A 1 442 ? 4.834 -5.918 -51.237 1.00 50.09 442 GLU A N 1
ATOM 3297 C CA . GLU A 1 442 ? 4.322 -6.365 -49.920 1.00 50.09 442 GLU A CA 1
ATOM 3298 C C . GLU A 1 442 ? 3.970 -5.235 -48.926 1.00 50.09 442 GLU A C 1
ATOM 3300 O O . GLU A 1 442 ? 3.343 -5.498 -47.899 1.00 50.09 442 GLU A O 1
ATOM 3305 N N . GLU A 1 443 ? 4.309 -3.969 -49.200 1.00 44.34 443 GLU A N 1
ATOM 3306 C CA . GLU A 1 443 ? 4.100 -2.868 -48.235 1.00 44.34 443 GLU A CA 1
ATOM 3307 C C . GLU A 1 443 ? 2.731 -2.154 -48.334 1.00 44.34 443 GLU A C 1
ATOM 3309 O O . GLU A 1 443 ? 2.439 -1.283 -47.514 1.00 44.34 443 GLU A O 1
ATOM 3314 N N . TYR A 1 444 ? 1.851 -2.531 -49.275 1.00 43.75 444 TYR A N 1
ATOM 3315 C CA . TYR A 1 444 ? 0.570 -1.834 -49.511 1.00 43.75 444 TYR A CA 1
ATOM 3316 C C . TYR A 1 444 ? -0.694 -2.498 -48.931 1.00 43.75 444 TYR A C 1
ATOM 3318 O O . TYR A 1 444 ? -1.778 -1.937 -49.083 1.00 43.75 444 TYR A O 1
ATOM 3326 N N . GLU A 1 445 ? -0.610 -3.637 -48.234 1.00 38.62 445 GLU A N 1
ATOM 3327 C CA . GLU A 1 445 ? -1.819 -4.358 -47.776 1.00 38.62 445 GLU A CA 1
ATOM 3328 C C . GLU A 1 445 ? -2.279 -4.081 -46.329 1.00 38.62 445 GLU A C 1
ATOM 3330 O O . GLU A 1 445 ? -3.266 -4.662 -45.881 1.00 38.62 445 GLU A O 1
ATOM 3335 N N . TYR A 1 446 ? -1.633 -3.180 -45.582 1.00 40.84 446 TYR A N 1
ATOM 3336 C CA . TYR A 1 446 ? -2.028 -2.876 -44.196 1.00 40.84 446 TYR A CA 1
ATOM 3337 C C . TYR A 1 446 ? -1.974 -1.375 -43.877 1.00 40.84 446 TYR A C 1
ATOM 3339 O O . TYR A 1 446 ? -1.116 -0.916 -43.122 1.00 40.84 446 TYR A O 1
ATOM 3347 N N . TYR A 1 447 ? -2.936 -0.619 -44.410 1.00 38.75 447 TYR A N 1
ATOM 3348 C CA . TYR A 1 447 ? -3.352 0.676 -43.860 1.00 38.75 447 TYR A CA 1
ATOM 3349 C C . TYR A 1 447 ? -4.857 0.710 -43.620 1.00 38.75 447 TYR A C 1
ATOM 3351 O O . TYR A 1 447 ? -5.609 0.290 -44.528 1.00 38.75 447 TYR A O 1
#

Sequence (447 aa):
MKMRLLLLLVLVGLIGAVPTSQEQESNSAEDAEPANAGADIRVVPGEESKFLKICIRKAECKEHGGFCRTEKCTRWEEELHEGCKGPFCRCCIPKDGPVCKTDYRCTDEGGECKSVCGKREHPAANIACPVKGCICCVPDKMECSTSFYCMNKGGICKDKCGEGEKHINEHCSGNGCFCCAPVMEVCKTNDKCKHAGGECKDRCSFHEDEVTHLCDGKDCFCCVPKKEVTCVEDYMCKNAGGKCKAKTARVVCPHEPECVDEWCTESGGACKDKCSSMEEVIDGACKGPNCYCCAPREEECIRNHKCKKRGGKCRDQCMPKERPVKNGCDGKDCSCCAPKKCKNNPRCDKFKGHCTMDACDVKLEQLIPGGCYGPHCECCAPKGCIITSRCARHGGVCRDVECRHGEVADPYNGCLGDGCVCCVPSHKAADILSDQNFDIEEEYEYY

Secondary structure (DSSP, 8-state):
---------------------------------PPP----------S------PPEEPHHHHHTT-EEESSPPPTTEEEETTSEESTT-EEEEETT-S-PPPPHHHHHTT-EEESS--TTEEEEEEEE-SSTT-EEEEEP----EEPHHHHHTT-EEESS--TTEEEETT-EESTT-EEEEE-PPP-B--HHHHHTT-EEESS--TTEEEETTSSBSTT-EEEEEPP-PPP---HHHHHTT-----SSS----S---PPEESSTTTTT-EEESS--TTEEEETTSEESTT-EEEEEPS---EE-HHHHHTT-EEESS--TTEEEETT-EESTT-EEEEEPPPEE-HHHHHTT-EEESSPP-TTTEEEETT-EESTT-EEEEESSPEEPHHHHHTT-EEESS-PPTTEEE-TT--EESTT-EEEEEGGGHHHHHHGGGTTTSSTTS--

pLDDT: mean 74.05, std 18.53, range [31.11, 95.88]

Foldseek 3Di:
DDDDDDDDDDDDDDDDDDDDDDYDDDDDDDDDDDDDDDDDDDDDDDDDDPPPQDKAFAPVLVLFVWDKDLDDAPPQWDWDPPRIDGPSITTTHGPQTRPFDADVQLVVLVWGWGLDEDPQWDFDPPDDTPRPSTTTTHGPPWDWAAAPVLVVLVWDWDLDEDPQWDWDPDGIPTVSITTTHGDFPAWAQDPQLVVLVWGKDLDEDPQWDWDPPRTPGDRITTTHGDDDDDDDDDPVCVVVVHDDDPDDDDPDPPDDDPWDAPCLVVLVWDWDLDEDPQWDWDPPGIDDDSITTTHGPQDPWAFDPVLVVLVWDKDLDEDPQWDFDPPGTDGDSITTTGGWDKDFDPQLVVLVWDKDLDDAPPVFWDWDPPRIPDPSITTTHGPDKDAAPLLVVLVWDKDQADADVQWDWLPVARIDHPSITTTHGPVSNVVSVVCVPPPPPPPPDDD